Protein AF-0000000073400208 (afdb_homodimer)

Nearest PDB structures (foldseek):
  3h1n-assembly1_A  TM=9.832E-01  e=4.463E-24  Bordetella bronchiseptica RB50
  3fr9-assembly1_B  TM=8.411E-01  e=2.966E-10  Plasmodium falciparum
  2c4j-assembly2_D  TM=7.815E-01  e=9.715E-10  Homo sapiens
  1gul-assembly1_A  TM=7.379E-01  e=9.715E-10  Homo sapiens
  1m0u-assembly1_B  TM=8.219E-01  e=6.675E-08  Drosophila melanogaster

InterPro domains:
  IPR004045 Glutathione S-transferase, N-terminal [PS50404] (1-90)
  IPR004046 Glutathione S-transferase, C-terminal [PF14497] (114-223)
  IPR010987 Glutathione S-transferase, C-terminal-like [PS50405] (92-240)
  IPR036249 Thioredoxin-like superfamily [SSF52833] (1-87)
  IPR036282 Glutathione S-transferase, C-terminal domain superfamily [SSF47616] (89-239)
  IPR050213 Glutathione S-transferase superfamily [PTHR11571] (1-223)

Radius of gyration: 21.66 Å; Cα contacts (8 Å, |Δi|>4): 803; chains: 2; bounding box: 50×59×53 Å

Sequence (484 aa):
MPYELYYWPDIQGRGEFVRLALEAADAEYVDVARESSRKGMGVPAMMRLLERDAVERLPFAPPFLKAGDQIVGQTANILLFLGARHHLAPRDDAGRLWVHQLQLTVSDLVVEVHDSHHPIASGLYYEDQKAEAAMRAEDFVKHRLPKFLGYFGKVLAHNPHKSGYMAGDALTYVDLSMFQLIEGLRYAFPKAMARLEKKHAGLVELHDRIARHPPIARYLASDRRIPFNEQGIFRHYSELDRMPYELYYWPDIQGRGEFVRLALEAADAEYVDVARESSRKGMGVPAMMRLLERDAVERLPFAPPFLKAGDQIVGQTANILLFLGARHHLAPRDDAGRLWVHQLQLTVSDLVVEVHDSHHPIASGLYYEDQKAEAAMRAEDFVKHRLPKFLGYFGKVLAHNPHKSGYMAGDALTYVDLSMFQLIEGLRYAFPKAMARLEKKHAGLVELHDRIARHPPIARYLASDRRIPFNEQGIFRHYSELDR

Structure (mmCIF, N/CA/C/O backbone):
data_AF-0000000073400208-model_v1
#
loop_
_entity.id
_entity.type
_entity.pdbx_description
1 polymer 'Possible glutathione S-transferase P subunit'
#
loop_
_atom_site.group_PDB
_atom_site.id
_atom_site.type_symbol
_atom_site.label_atom_id
_atom_site.label_alt_id
_atom_site.label_comp_id
_atom_site.label_asym_id
_atom_site.label_entity_id
_atom_site.label_seq_id
_atom_site.pdbx_PDB_ins_code
_atom_site.Cartn_x
_atom_site.Cartn_y
_atom_site.Cartn_z
_atom_site.occupancy
_atom_site.B_iso_or_equiv
_atom_site.auth_seq_id
_atom_site.auth_comp_id
_atom_site.auth_asym_id
_atom_site.auth_atom_id
_atom_site.pdbx_PDB_model_num
ATOM 1 N N . MET A 1 1 ? 11.25 22.344 -15.812 1 84.44 1 MET A N 1
ATOM 2 C CA . MET A 1 1 ? 9.805 22.406 -15.977 1 84.44 1 MET A CA 1
ATOM 3 C C . MET A 1 1 ? 9.094 22.062 -14.672 1 84.44 1 MET A C 1
ATOM 5 O O . MET A 1 1 ? 9.578 21.234 -13.891 1 84.44 1 MET A O 1
ATOM 9 N N . PRO A 1 2 ? 8.039 22.719 -14.391 1 95.81 2 PRO A N 1
ATOM 10 C CA . PRO A 1 2 ? 7.328 22.438 -13.141 1 95.81 2 PRO A CA 1
ATOM 11 C C . PRO A 1 2 ? 6.68 21.062 -13.117 1 95.81 2 PRO A C 1
ATOM 13 O O . PRO A 1 2 ? 6.305 20.531 -14.164 1 95.81 2 PRO A O 1
ATOM 16 N N . TYR A 1 3 ? 6.672 20.484 -11.969 1 98.5 3 TYR A N 1
ATOM 17 C CA . TYR A 1 3 ? 5.875 19.266 -11.797 1 98.5 3 TYR A CA 1
ATOM 18 C C . TYR A 1 3 ? 4.395 19.562 -12.016 1 98.5 3 TYR A C 1
ATOM 20 O O . TYR A 1 3 ? 3.932 20.672 -11.797 1 98.5 3 TYR A O 1
ATOM 28 N N . GLU A 1 4 ? 3.682 18.562 -12.492 1 98.38 4 GLU A N 1
ATOM 29 C CA . GLU A 1 4 ? 2.223 18.609 -12.523 1 98.38 4 GLU A CA 1
ATOM 30 C C . GLU A 1 4 ? 1.618 17.531 -11.617 1 98.38 4 GLU A C 1
ATOM 32 O O . GLU A 1 4 ? 1.801 16.344 -11.852 1 98.38 4 GLU A O 1
ATOM 37 N N . LEU A 1 5 ? 0.947 18 -10.609 1 98.62 5 LEU A N 1
ATOM 38 C CA . LEU A 1 5 ? 0.253 17.078 -9.719 1 98.62 5 LEU A CA 1
ATOM 39 C C . LEU A 1 5 ? -1.213 16.938 -10.117 1 98.62 5 LEU A C 1
ATOM 41 O O . LEU A 1 5 ? -1.905 17.938 -10.312 1 98.62 5 LEU A O 1
ATOM 45 N N . TYR A 1 6 ? -1.627 15.711 -10.289 1 98.31 6 TYR A N 1
ATOM 46 C CA . TYR A 1 6 ? -3.02 15.406 -10.594 1 98.31 6 TYR A CA 1
ATOM 47 C C . TYR A 1 6 ? -3.699 14.727 -9.414 1 98.31 6 TYR A C 1
ATOM 49 O O . TYR A 1 6 ? -3.33 13.609 -9.039 1 98.31 6 TYR A O 1
ATOM 57 N N . TYR A 1 7 ? -4.676 15.391 -8.805 1 98.12 7 TYR A N 1
ATOM 58 C CA . TYR A 1 7 ? -5.461 14.875 -7.691 1 98.12 7 TYR A CA 1
ATOM 59 C C . TYR A 1 7 ? -6.777 15.633 -7.555 1 98.12 7 TYR A C 1
ATOM 61 O O . TYR A 1 7 ? -6.93 16.734 -8.102 1 98.12 7 TYR A O 1
ATOM 69 N N . TRP A 1 8 ? -7.691 15.062 -6.844 1 97 8 TRP A N 1
ATOM 70 C CA . TRP A 1 8 ? -9.008 15.672 -6.672 1 97 8 TRP A CA 1
ATOM 71 C C . TRP A 1 8 ? -8.898 17.031 -5.996 1 97 8 TRP A C 1
ATOM 73 O O . TRP A 1 8 ? -8.234 17.172 -4.965 1 97 8 TRP A O 1
ATOM 83 N N . PRO A 1 9 ? -9.547 18.016 -6.516 1 95.75 9 PRO A N 1
ATOM 84 C CA . PRO A 1 9 ? -9.266 19.391 -6.109 1 95.75 9 PRO A CA 1
ATOM 85 C C . PRO A 1 9 ? -9.953 19.781 -4.805 1 95.75 9 PRO A C 1
ATOM 87 O O . PRO A 1 9 ? -9.594 20.781 -4.184 1 95.75 9 PRO A O 1
ATOM 90 N N . ASP A 1 10 ? -10.898 19.031 -4.281 1 94.88 10 ASP A N 1
ATOM 91 C CA . ASP A 1 10 ? -11.734 19.531 -3.189 1 94.88 10 ASP A CA 1
ATOM 92 C C . ASP A 1 10 ? -11.336 18.891 -1.863 1 94.88 10 ASP A C 1
ATOM 94 O O . ASP A 1 10 ? -11.969 19.125 -0.834 1 94.88 10 ASP A O 1
ATOM 98 N N . ILE A 1 11 ? -10.312 18.094 -1.916 1 97.12 11 ILE A N 1
ATOM 99 C CA . ILE A 1 11 ? -9.922 17.406 -0.693 1 97.12 11 ILE A CA 1
ATOM 100 C C . ILE A 1 11 ? -8.398 17.391 -0.571 1 97.12 11 ILE A C 1
ATOM 102 O O . ILE A 1 11 ? -7.688 17.484 -1.575 1 97.12 11 ILE A O 1
ATOM 106 N N . GLN A 1 12 ? -7.836 17.312 0.657 1 97.88 12 GLN A N 1
ATOM 107 C CA . GLN A 1 12 ? -6.414 17.047 0.864 1 97.88 12 GLN A CA 1
ATOM 108 C C . GLN A 1 12 ? -6.039 15.656 0.357 1 97.88 12 GLN A C 1
ATOM 110 O O . GLN A 1 12 ? -5.199 15.523 -0.536 1 97.88 12 GLN A O 1
ATOM 115 N N . GLY A 1 13 ? -6.816 14.633 0.912 1 97.62 13 GLY A N 1
ATOM 116 C CA . GLY A 1 13 ? -6.699 13.258 0.442 1 97.62 13 GLY A CA 1
ATOM 117 C C . GLY A 1 13 ? -5.266 12.773 0.368 1 97.62 13 GLY A C 1
ATOM 118 O O . GLY A 1 13 ? -4.41 13.219 1.135 1 97.62 13 GLY A O 1
ATOM 119 N N . ARG A 1 14 ? -5.047 11.812 -0.498 1 98.5 14 ARG A N 1
ATOM 120 C CA . ARG A 1 14 ? -3.727 11.211 -0.672 1 98.5 14 ARG A CA 1
ATOM 121 C C . ARG A 1 14 ? -2.771 12.18 -1.36 1 98.5 14 ARG A C 1
ATOM 123 O O . ARG A 1 14 ? -1.552 12.062 -1.219 1 98.5 14 ARG A O 1
ATOM 130 N N . GLY A 1 15 ? -3.316 13.164 -2.096 1 98.56 15 GLY A N 1
ATOM 131 C CA . GLY A 1 15 ? -2.506 14.156 -2.787 1 98.56 15 GLY A CA 1
ATOM 132 C C . GLY A 1 15 ? -1.772 15.086 -1.842 1 98.56 15 GLY A C 1
ATOM 133 O O . GLY A 1 15 ? -0.719 15.625 -2.188 1 98.56 15 GLY A O 1
ATOM 134 N N . GLU A 1 16 ? -2.318 15.266 -0.651 1 98.81 16 GLU A N 1
ATOM 135 C CA . GLU A 1 16 ? -1.721 16.203 0.298 1 98.81 16 GLU A CA 1
ATOM 136 C C . GLU A 1 16 ? -0.348 15.711 0.758 1 98.81 16 GLU A C 1
ATOM 138 O O . GLU A 1 16 ? 0.546 16.531 1.014 1 98.81 16 GLU A O 1
ATOM 143 N N . PHE A 1 17 ? -0.13 14.422 0.873 1 98.94 17 PHE A N 1
ATOM 144 C CA . PHE A 1 17 ? 1.178 13.875 1.215 1 98.94 17 PHE A CA 1
ATOM 145 C C . PHE A 1 17 ? 2.221 14.273 0.178 1 98.94 17 PHE A C 1
ATOM 147 O O . PHE A 1 17 ? 3.371 14.547 0.521 1 98.94 17 PHE A O 1
ATOM 154 N N . VAL A 1 18 ? 1.803 14.328 -1.059 1 98.94 18 VAL A N 1
ATOM 155 C CA . VAL A 1 18 ? 2.686 14.711 -2.156 1 98.94 18 VAL A CA 1
ATOM 156 C C . VAL A 1 18 ? 2.916 16.219 -2.133 1 98.94 18 VAL A C 1
ATOM 158 O O . VAL A 1 18 ? 4.051 16.688 -2.279 1 98.94 18 VAL A O 1
ATOM 161 N N . ARG A 1 19 ? 1.853 17.016 -1.89 1 98.88 19 ARG A N 1
ATOM 162 C CA . ARG A 1 19 ? 1.974 18.469 -1.837 1 98.88 19 ARG A CA 1
ATOM 163 C C . ARG A 1 19 ? 2.967 18.906 -0.762 1 98.88 19 ARG A C 1
ATOM 165 O O . ARG A 1 19 ? 3.795 19.781 -0.991 1 98.88 19 ARG A O 1
ATOM 172 N N . LEU A 1 20 ? 2.877 18.266 0.349 1 98.94 20 LEU A N 1
ATOM 173 C CA . LEU A 1 20 ? 3.764 18.625 1.45 1 98.94 20 LEU A CA 1
ATOM 174 C C . LEU A 1 20 ? 5.223 18.391 1.073 1 98.94 20 LEU A C 1
ATOM 176 O O . LEU A 1 20 ? 6.098 19.188 1.433 1 98.94 20 LEU A O 1
ATOM 180 N N . ALA A 1 21 ? 5.508 17.281 0.402 1 98.94 21 ALA A N 1
ATOM 181 C CA . ALA A 1 21 ? 6.875 17.031 -0.048 1 98.94 21 ALA A CA 1
ATOM 182 C C . ALA A 1 21 ? 7.328 18.078 -1.056 1 98.94 21 ALA A C 1
ATOM 184 O O . ALA A 1 21 ? 8.461 18.562 -0.993 1 98.94 21 ALA A O 1
ATOM 185 N N . LEU A 1 22 ? 6.422 18.438 -2 1 98.94 22 LEU A N 1
ATOM 186 C CA . LEU A 1 22 ? 6.75 19.453 -2.998 1 98.94 22 LEU A CA 1
ATOM 187 C C . LEU A 1 22 ? 7.004 20.797 -2.338 1 98.94 22 LEU A C 1
ATOM 189 O O . LEU A 1 22 ? 7.941 21.516 -2.711 1 98.94 22 LEU A O 1
ATOM 193 N N . GLU A 1 23 ? 6.199 21.109 -1.341 1 98.88 23 GLU A N 1
ATOM 194 C CA . GLU A 1 23 ? 6.352 22.375 -0.615 1 98.88 23 GLU A CA 1
ATOM 195 C C . GLU A 1 23 ? 7.652 22.391 0.178 1 98.88 23 GLU A C 1
ATOM 197 O O . GLU A 1 23 ? 8.391 23.391 0.143 1 98.88 23 GLU A O 1
ATOM 202 N N . ALA A 1 24 ? 7.926 21.328 0.88 1 98.88 24 ALA A N 1
ATOM 203 C CA . ALA A 1 24 ? 9.156 21.25 1.658 1 98.88 24 ALA A CA 1
ATOM 204 C C . ALA A 1 24 ? 10.383 21.391 0.76 1 98.88 24 ALA A C 1
ATOM 206 O O . ALA A 1 24 ? 11.398 21.969 1.171 1 98.88 24 ALA A O 1
ATOM 207 N N . ALA A 1 25 ? 10.297 20.891 -0.458 1 98.44 25 ALA A N 1
ATOM 208 C CA . ALA A 1 25 ? 11.398 20.922 -1.417 1 98.44 25 ALA A CA 1
ATOM 209 C C . ALA A 1 25 ? 11.469 22.266 -2.131 1 98.44 25 ALA A C 1
ATOM 211 O O . ALA A 1 25 ? 12.383 22.516 -2.924 1 98.44 25 ALA A O 1
ATOM 212 N N . ASP A 1 26 ? 10.508 23.109 -1.872 1 97.62 26 ASP A N 1
ATOM 213 C CA . ASP A 1 26 ? 10.375 24.359 -2.617 1 97.62 26 ASP A CA 1
ATOM 214 C C . ASP A 1 26 ? 10.383 24.094 -4.121 1 97.62 26 ASP A C 1
ATOM 216 O O . ASP A 1 26 ? 11.055 24.812 -4.875 1 97.62 26 ASP A O 1
ATOM 220 N N . ALA A 1 27 ? 9.797 23.031 -4.477 1 98.19 27 ALA A N 1
ATOM 221 C CA . ALA A 1 27 ? 9.719 22.672 -5.887 1 98.19 27 ALA A CA 1
ATOM 222 C C . ALA A 1 27 ? 8.57 23.391 -6.582 1 98.19 27 ALA A C 1
ATOM 224 O O . ALA A 1 27 ? 7.5 23.578 -6.004 1 98.19 27 ALA A O 1
ATOM 225 N N . GLU A 1 28 ? 8.805 23.797 -7.812 1 97.88 28 GLU A N 1
ATOM 226 C CA . GLU A 1 28 ? 7.727 24.359 -8.609 1 97.88 28 GLU A CA 1
ATOM 227 C C . GLU A 1 28 ? 6.777 23.281 -9.117 1 97.88 28 GLU A C 1
ATOM 229 O O . GLU A 1 28 ? 7.215 22.281 -9.672 1 97.88 28 GLU A O 1
ATOM 234 N N . TYR A 1 29 ? 5.473 23.562 -8.852 1 98.38 29 TYR A N 1
ATOM 235 C CA . TYR A 1 29 ? 4.496 22.609 -9.359 1 98.38 29 TYR A CA 1
ATOM 236 C C . TYR A 1 29 ? 3.148 23.281 -9.594 1 98.38 29 TYR A C 1
ATOM 238 O O . TYR A 1 29 ? 2.879 24.344 -9.055 1 98.38 29 TYR A O 1
ATOM 246 N N . VAL A 1 30 ? 2.381 22.562 -10.43 1 97.56 30 VAL A N 1
ATOM 247 C CA . VAL A 1 30 ? 1 22.969 -10.672 1 97.56 30 VAL A CA 1
ATOM 248 C C . VAL A 1 30 ? 0.052 21.859 -10.203 1 97.56 30 VAL A C 1
ATOM 250 O O . VAL A 1 30 ? 0.23 20.688 -10.539 1 97.56 30 VAL A O 1
ATOM 253 N N . ASP A 1 31 ? -0.892 22.219 -9.375 1 97.25 31 ASP A N 1
ATOM 254 C CA . ASP A 1 31 ? -1.991 21.328 -9.016 1 97.25 31 ASP A CA 1
ATOM 255 C C . ASP A 1 31 ? -3.09 21.359 -10.078 1 97.25 31 ASP A C 1
ATOM 257 O O . ASP A 1 31 ? -4.066 22.109 -9.945 1 97.25 31 ASP A O 1
ATOM 261 N N . VAL A 1 32 ? -3.078 20.484 -10.992 1 97.5 32 VAL A N 1
ATOM 262 C CA . VAL A 1 32 ? -3.74 20.641 -12.289 1 97.5 32 VAL A CA 1
ATOM 263 C C . VAL A 1 32 ? -5.254 20.688 -12.086 1 97.5 32 VAL A C 1
ATOM 265 O O . VAL A 1 32 ? -5.941 21.516 -12.672 1 97.5 32 VAL A O 1
ATOM 268 N N . ALA A 1 33 ? -5.723 19.844 -11.234 1 96.25 33 ALA A N 1
ATOM 269 C CA . ALA A 1 33 ? -7.172 19.719 -11.078 1 96.25 33 ALA A CA 1
ATOM 270 C C . ALA A 1 33 ? -7.742 20.922 -10.336 1 96.25 33 ALA A C 1
ATOM 272 O O . ALA A 1 33 ? -8.961 21.125 -10.312 1 96.25 33 ALA A O 1
ATOM 273 N N . ARG A 1 34 ? -6.863 21.719 -9.695 1 95 34 ARG A N 1
ATOM 274 C CA . ARG A 1 34 ? -7.301 22.875 -8.945 1 95 34 ARG A CA 1
ATOM 275 C C . ARG A 1 34 ? -7.27 24.141 -9.812 1 95 34 ARG A C 1
ATOM 277 O O . ARG A 1 34 ? -7.695 25.203 -9.375 1 95 34 ARG A O 1
ATOM 284 N N . GLU A 1 35 ? -6.777 23.984 -10.984 1 93.94 35 GLU A N 1
ATOM 285 C CA . GLU A 1 35 ? -6.715 25.109 -11.922 1 93.94 35 GLU A CA 1
ATOM 286 C C . GLU A 1 35 ? -8.008 25.219 -12.727 1 93.94 35 GLU A C 1
ATOM 288 O O . GLU A 1 35 ? -8.859 24.344 -12.68 1 93.94 35 GLU A O 1
ATOM 293 N N . SER A 1 36 ? -8.086 26.281 -13.438 1 89.56 36 SER A N 1
ATOM 294 C CA . SER A 1 36 ? -9.297 26.578 -14.203 1 89.56 36 SER A CA 1
ATOM 295 C C . SER A 1 36 ? -9.414 25.656 -15.414 1 89.56 36 SER A C 1
ATOM 297 O O . SER A 1 36 ? -8.445 25.469 -16.156 1 89.56 36 SER A O 1
ATOM 299 N N . SER A 1 37 ? -10.578 25.172 -15.609 1 87.5 37 SER A N 1
ATOM 300 C CA . SER A 1 37 ? -10.844 24.359 -16.781 1 87.5 37 SER A CA 1
ATOM 301 C C . SER A 1 37 ? -10.805 25.203 -18.062 1 87.5 37 SER A C 1
ATOM 303 O O . SER A 1 37 ? -10.555 24.672 -19.141 1 87.5 37 SER A O 1
ATOM 305 N N . ARG A 1 38 ? -11 26.469 -17.906 1 87.38 38 ARG A N 1
ATOM 306 C CA . ARG A 1 38 ? -10.977 27.375 -19.047 1 87.38 38 ARG A CA 1
ATOM 307 C C . ARG A 1 38 ? -9.586 27.422 -19.672 1 87.38 38 ARG A C 1
ATOM 309 O O . ARG A 1 38 ? -9.453 27.719 -20.875 1 87.38 38 ARG A O 1
ATOM 316 N N . LYS A 1 39 ? -8.75 27.047 -18.953 1 88.31 39 LYS A N 1
ATOM 317 C CA . LYS A 1 39 ? -7.371 27.078 -19.438 1 88.31 39 LYS A CA 1
ATOM 318 C C . LYS A 1 39 ? -6.91 25.688 -19.844 1 88.31 39 LYS A C 1
ATOM 320 O O . LYS A 1 39 ? -5.707 25.406 -19.891 1 88.31 39 LYS A O 1
ATOM 325 N N . GLY A 1 40 ? -7.93 24.734 -19.969 1 88.81 40 GLY A N 1
ATOM 326 C CA . GLY A 1 40 ? -7.598 23.375 -20.359 1 88.81 40 GLY A CA 1
ATOM 327 C C . GLY A 1 40 ? -7.094 22.531 -19.203 1 88.81 40 GLY A C 1
ATOM 328 O O . GLY A 1 40 ? -6.512 21.469 -19.422 1 88.81 40 GLY A O 1
ATOM 329 N N . MET A 1 41 ? -7.262 23 -18.094 1 94.19 41 MET A N 1
ATOM 330 C CA . MET A 1 41 ? -6.852 22.266 -16.891 1 94.19 41 MET A CA 1
ATOM 331 C C . MET A 1 41 ? -8.062 21.812 -16.094 1 94.19 41 MET A C 1
ATOM 333 O O . MET A 1 41 ? -9.07 21.406 -16.672 1 94.19 41 MET A O 1
ATOM 337 N N . GLY A 1 42 ? -7.871 21.578 -14.883 1 94.69 42 GLY A N 1
ATOM 338 C CA . GLY A 1 42 ? -9 21.156 -14.07 1 94.69 42 GLY A CA 1
ATOM 339 C C . GLY A 1 42 ? -9.203 19.641 -14.086 1 94.69 42 GLY A C 1
ATOM 340 O O . GLY A 1 42 ? -8.375 18.906 -14.625 1 94.69 42 GLY A O 1
ATOM 341 N N . VAL A 1 43 ? -10.312 19.281 -13.508 1 96 43 VAL A N 1
ATOM 342 C CA . VAL A 1 43 ? -10.664 17.859 -13.375 1 96 43 VAL A CA 1
ATOM 343 C C . VAL A 1 43 ? -10.75 17.219 -14.758 1 96 43 VAL A C 1
ATOM 345 O O . VAL A 1 43 ? -10.273 16.109 -14.961 1 96 43 VAL A O 1
ATOM 348 N N . PRO A 1 44 ? -11.273 17.875 -15.82 1 95.62 44 PRO A N 1
ATOM 349 C CA . PRO A 1 44 ? -11.32 17.266 -17.141 1 95.62 44 PRO A CA 1
ATOM 350 C C . PRO A 1 44 ? -9.938 16.906 -17.688 1 95.62 44 PRO A C 1
ATOM 352 O O . PRO A 1 44 ? -9.773 15.867 -18.328 1 95.62 44 PRO A O 1
ATOM 355 N N . ALA A 1 45 ? -9 17.734 -17.438 1 95 45 ALA A N 1
ATOM 356 C CA . ALA A 1 45 ? -7.637 17.438 -17.875 1 95 45 ALA A CA 1
ATOM 357 C C . ALA A 1 45 ? -7.098 16.188 -17.203 1 95 45 ALA A C 1
ATOM 359 O O . ALA A 1 45 ? -6.41 15.375 -17.828 1 95 45 ALA A O 1
ATOM 360 N N . MET A 1 46 ? -7.359 16.047 -15.93 1 95.19 46 MET A N 1
ATOM 361 C CA . MET A 1 46 ? -6.945 14.859 -15.188 1 95.19 46 MET A CA 1
ATOM 362 C C . MET A 1 46 ? -7.598 13.609 -15.758 1 95.19 46 MET A C 1
ATOM 364 O O . MET A 1 46 ? -6.926 12.602 -15.992 1 95.19 46 MET A O 1
ATOM 368 N N . MET A 1 47 ? -8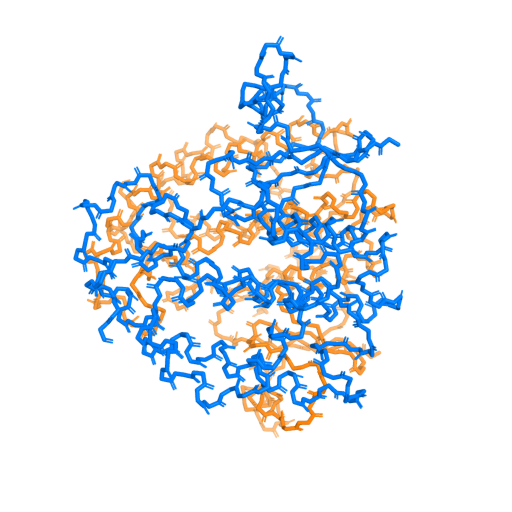.883 13.68 -16.016 1 94.62 47 MET A N 1
ATOM 369 C CA . MET A 1 47 ? -9.625 12.531 -16.531 1 94.62 47 MET A CA 1
ATOM 370 C C . MET A 1 47 ? -9.156 12.156 -17.938 1 94.62 47 MET A C 1
ATOM 372 O O . MET A 1 47 ? -9.078 10.977 -18.266 1 94.62 47 MET A O 1
ATOM 376 N N . ARG A 1 48 ? -8.844 13.094 -18.734 1 92.31 48 ARG A N 1
ATOM 377 C CA . ARG A 1 48 ? -8.336 12.844 -20.078 1 92.31 48 ARG A CA 1
ATOM 378 C C . ARG A 1 48 ? -7.027 12.062 -20.016 1 92.31 48 ARG A C 1
ATOM 380 O O . ARG A 1 48 ? -6.82 11.141 -20.812 1 92.31 48 ARG A O 1
ATOM 387 N N . LEU A 1 49 ? -6.25 12.477 -19.094 1 90.25 49 LEU A N 1
ATOM 388 C CA . LEU A 1 49 ? -4.969 11.789 -18.969 1 90.25 49 LEU A CA 1
ATOM 389 C C . LEU A 1 49 ? -5.164 10.367 -18.453 1 90.25 49 LEU A C 1
ATOM 391 O O . LEU A 1 49 ? -4.52 9.43 -18.938 1 90.25 49 LEU A O 1
ATOM 395 N N . LEU A 1 50 ? -6.027 10.141 -17.562 1 90.75 50 LEU A N 1
ATOM 396 C CA . LEU A 1 50 ? -6.281 8.844 -16.953 1 90.75 50 LEU A CA 1
ATOM 397 C C . LEU A 1 50 ? -6.926 7.891 -17.953 1 90.75 50 LEU A C 1
ATOM 399 O O . LEU A 1 50 ? -6.762 6.672 -17.844 1 90.75 50 LEU A O 1
ATOM 403 N N . GLU A 1 51 ? -7.57 8.461 -18.875 1 87.56 51 GLU A N 1
ATOM 404 C CA . GLU A 1 51 ? -8.344 7.645 -19.812 1 87.56 51 GLU A CA 1
ATOM 405 C C . GLU A 1 51 ? -7.645 7.551 -21.172 1 87.56 51 GLU A C 1
ATOM 407 O O . GLU A 1 51 ? -8.188 6.965 -22.109 1 87.56 51 GLU A O 1
ATOM 412 N N . ARG A 1 52 ? -6.555 8.234 -21.219 1 83.69 52 ARG A N 1
ATOM 413 C CA . ARG A 1 52 ? -5.84 8.242 -22.484 1 83.69 52 ARG A CA 1
ATOM 414 C C . ARG A 1 52 ? -5.445 6.832 -22.906 1 83.69 52 ARG A C 1
ATOM 416 O O . ARG A 1 52 ? -4.961 6.047 -22.094 1 83.69 52 ARG A O 1
ATOM 423 N N . ASP A 1 53 ? -5.695 6.703 -24.203 1 74.25 53 ASP A N 1
ATOM 424 C CA . ASP A 1 53 ? -5.301 5.449 -24.844 1 74.25 53 ASP A CA 1
ATOM 425 C C . ASP A 1 53 ? -3.836 5.488 -25.266 1 74.25 53 ASP A C 1
ATOM 427 O O . ASP A 1 53 ? -3.318 6.547 -25.641 1 74.25 53 ASP A O 1
ATOM 431 N N . ALA A 1 54 ? -3.1 4.629 -24.938 1 66.94 54 ALA A N 1
ATOM 432 C CA . ALA A 1 54 ? -1.768 4.473 -25.516 1 66.94 54 ALA A CA 1
ATOM 433 C C . ALA A 1 54 ? -0.699 5.074 -24.609 1 66.94 54 ALA A C 1
ATOM 435 O O . ALA A 1 54 ? 0.384 5.438 -25.062 1 66.94 54 ALA A O 1
ATOM 436 N N . VAL A 1 55 ? -1.031 5.402 -23.438 1 72.5 55 VAL A N 1
ATOM 437 C CA . VAL A 1 55 ? 0.021 5.797 -22.5 1 72.5 55 VAL A CA 1
ATOM 438 C C . VAL A 1 55 ? 0.67 4.551 -21.891 1 72.5 55 VAL A C 1
ATOM 440 O O . VAL A 1 55 ? -0.022 3.664 -21.391 1 72.5 55 VAL A O 1
ATOM 443 N N . GLU A 1 56 ? 1.896 4.504 -22.109 1 77.38 56 GLU A N 1
ATOM 444 C CA . GLU A 1 56 ? 2.67 3.326 -21.719 1 77.38 56 GLU A CA 1
ATOM 445 C C . GLU A 1 56 ? 2.594 3.088 -20.219 1 77.38 56 GLU A C 1
ATOM 447 O O . GLU A 1 56 ? 2.473 1.945 -19.766 1 77.38 56 GLU A O 1
ATOM 452 N N . ARG A 1 57 ? 2.592 4.129 -19.484 1 90.75 57 ARG A N 1
ATOM 453 C CA . ARG A 1 57 ? 2.645 4.016 -18.031 1 90.75 57 ARG A CA 1
ATOM 454 C C . ARG A 1 57 ? 1.481 4.758 -17.391 1 90.75 57 ARG A C 1
ATOM 456 O O . ARG A 1 57 ? 1.674 5.809 -16.766 1 90.75 57 ARG A O 1
ATOM 463 N N . LEU A 1 58 ? 0.335 4.086 -17.5 1 90.56 58 LEU A N 1
ATOM 464 C CA . LEU A 1 58 ? -0.918 4.688 -17.047 1 90.56 58 LEU A CA 1
ATOM 465 C C . LEU A 1 58 ? -1.132 4.457 -15.555 1 90.56 58 LEU A C 1
ATOM 467 O O . LEU A 1 58 ? -1.037 3.324 -15.078 1 90.56 58 LEU A O 1
ATOM 471 N N . PRO A 1 59 ? -1.39 5.539 -14.844 1 95.56 59 PRO A N 1
ATOM 472 C CA . PRO A 1 59 ? -1.736 5.328 -13.438 1 95.56 59 PRO A CA 1
ATOM 473 C C . PRO A 1 59 ? -3.119 4.703 -13.258 1 95.56 59 PRO A C 1
ATOM 475 O O . PRO A 1 59 ? -4.004 4.91 -14.086 1 95.56 59 PRO A O 1
ATOM 478 N N . PHE A 1 60 ? -3.289 3.961 -12.211 1 96.88 60 PHE A N 1
ATOM 479 C CA . PHE A 1 60 ? -4.566 3.338 -11.883 1 96.88 60 PHE A CA 1
ATOM 480 C C . PHE A 1 60 ? -5.582 4.383 -11.438 1 96.88 60 PHE A C 1
ATOM 482 O O . PHE A 1 60 ? -6.766 4.285 -11.766 1 96.88 60 PHE A O 1
ATOM 489 N N . ALA A 1 61 ? -5.156 5.379 -10.664 1 97.25 61 ALA A N 1
ATOM 490 C CA . ALA A 1 61 ? -5.957 6.434 -10.047 1 97.25 61 ALA A CA 1
ATOM 491 C C . ALA A 1 61 ? -5.074 7.578 -9.562 1 97.25 61 ALA A C 1
ATOM 493 O O . ALA A 1 61 ? -3.852 7.438 -9.484 1 97.25 61 ALA A O 1
ATOM 494 N N . PRO A 1 62 ? -5.648 8.742 -9.344 1 97.81 62 PRO A N 1
ATOM 495 C CA . PRO A 1 62 ? -4.867 9.789 -8.68 1 97.81 62 PRO A CA 1
ATOM 496 C C . PRO A 1 62 ? -4.547 9.453 -7.227 1 97.81 62 PRO A C 1
ATOM 498 O O . PRO A 1 62 ? -5.273 8.68 -6.594 1 97.81 62 PRO A O 1
ATOM 501 N N . PRO A 1 63 ? -3.516 10.023 -6.738 1 98.44 63 PRO A N 1
ATOM 502 C CA . PRO A 1 63 ? -2.639 11.047 -7.316 1 98.44 63 PRO A CA 1
ATOM 503 C C . PRO A 1 63 ? -1.604 10.453 -8.273 1 98.44 63 PRO A C 1
ATOM 505 O O . PRO A 1 63 ? -1.169 9.312 -8.094 1 98.44 63 PRO A O 1
ATOM 508 N N . PHE A 1 64 ? -1.261 11.141 -9.266 1 98.31 64 PHE A N 1
ATOM 509 C CA . PHE A 1 64 ? -0.062 10.898 -10.055 1 98.31 64 PHE A CA 1
ATOM 510 C C . PHE A 1 64 ? 0.641 12.203 -10.391 1 98.31 64 PHE A C 1
ATOM 512 O O . PHE A 1 64 ? 0.022 13.273 -10.375 1 98.31 64 PHE A O 1
ATOM 519 N N . LEU A 1 65 ? 1.912 12.125 -10.555 1 98.56 65 LEU A N 1
ATOM 520 C CA . LEU A 1 65 ? 2.801 13.258 -10.789 1 98.56 65 LEU A CA 1
ATOM 521 C C . LEU A 1 65 ? 3.461 13.156 -12.156 1 98.56 65 LEU A C 1
ATOM 523 O O . LEU A 1 65 ? 4.027 12.117 -12.5 1 98.56 65 LEU A O 1
ATOM 527 N N . LYS A 1 66 ? 3.301 14.148 -12.93 1 97.06 66 LYS A N 1
ATOM 528 C CA . LYS A 1 66 ? 4.027 14.242 -14.195 1 97.06 66 LYS A CA 1
ATOM 529 C C . LYS A 1 66 ? 5.285 15.094 -14.039 1 97.06 66 LYS A C 1
ATOM 531 O O . LYS A 1 66 ? 5.211 16.266 -13.648 1 97.06 66 LYS A O 1
ATOM 536 N N . ALA A 1 67 ? 6.434 14.578 -14.227 1 97.44 67 ALA A N 1
ATOM 537 C CA . ALA A 1 67 ? 7.746 15.219 -14.25 1 97.44 67 ALA A CA 1
ATOM 538 C C . ALA A 1 67 ? 8.375 15.133 -15.641 1 97.44 67 ALA A C 1
ATOM 540 O O . ALA A 1 67 ? 9.047 14.148 -15.961 1 97.44 67 ALA A O 1
ATOM 541 N N . GLY A 1 68 ? 8.305 16.172 -16.375 1 94.81 68 GLY A N 1
ATOM 542 C CA . GLY A 1 68 ? 8.625 16.031 -17.797 1 94.81 68 GLY A CA 1
ATOM 543 C C . GLY A 1 68 ? 7.738 15.039 -18.516 1 94.81 68 GLY A C 1
ATOM 544 O O . GLY A 1 68 ? 6.512 15.148 -18.469 1 94.81 68 GLY A O 1
ATOM 545 N N . ASP A 1 69 ? 8.312 14.062 -19.031 1 92.62 69 ASP A N 1
ATOM 546 C CA . ASP A 1 69 ? 7.543 13.07 -19.766 1 92.62 69 ASP A CA 1
ATOM 547 C C . ASP A 1 69 ? 7.188 11.875 -18.891 1 92.62 69 ASP A C 1
ATOM 549 O O . ASP A 1 69 ? 6.379 11.023 -19.266 1 92.62 69 ASP A O 1
ATOM 553 N N . GLN A 1 70 ? 7.699 11.875 -17.781 1 95.06 70 GLN A N 1
ATOM 554 C CA . GLN A 1 70 ? 7.488 10.734 -16.891 1 95.06 70 GLN A CA 1
ATOM 555 C C . GLN A 1 70 ? 6.266 10.938 -16 1 95.06 70 GLN A C 1
ATOM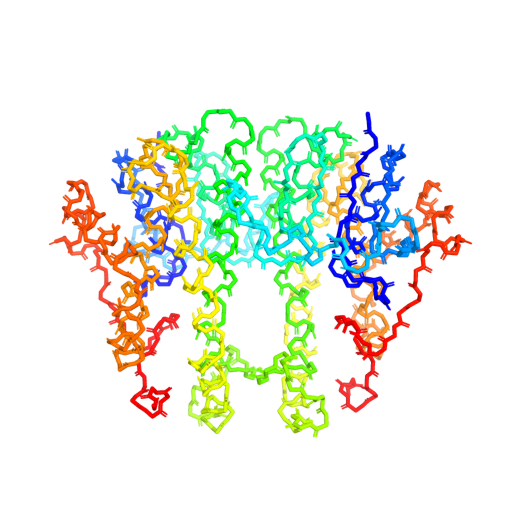 557 O O . GLN A 1 70 ? 6.078 12.023 -15.438 1 95.06 70 GLN A O 1
ATOM 562 N N . ILE A 1 71 ? 5.398 9.914 -15.961 1 96.38 71 ILE A N 1
ATOM 563 C CA . ILE A 1 71 ? 4.254 9.906 -15.055 1 96.38 71 ILE A CA 1
ATOM 564 C C . ILE A 1 71 ? 4.484 8.883 -13.938 1 96.38 71 ILE A C 1
ATOM 566 O O . ILE A 1 71 ? 4.824 7.73 -14.211 1 96.38 71 ILE A O 1
ATOM 570 N N . VAL A 1 72 ? 4.375 9.32 -12.695 1 98.06 72 VAL A N 1
ATOM 571 C CA . VAL A 1 72 ? 4.555 8.469 -11.523 1 98.06 72 VAL A CA 1
ATOM 572 C C . VAL A 1 72 ? 3.271 8.445 -10.695 1 98.06 72 VAL A C 1
ATOM 574 O O . VAL A 1 72 ? 2.811 9.492 -10.234 1 98.06 72 VAL A O 1
ATOM 577 N N . GLY A 1 73 ? 2.727 7.281 -10.523 1 98.38 73 GLY A N 1
ATOM 578 C CA . GLY A 1 73 ? 1.523 7.133 -9.719 1 98.38 73 GLY A CA 1
ATOM 579 C C . GLY A 1 73 ? 1.791 6.527 -8.359 1 98.38 73 GLY A C 1
ATOM 580 O O . GLY A 1 73 ? 2.928 6.168 -8.047 1 98.38 73 GLY A O 1
ATOM 581 N N . GLN A 1 74 ? 0.728 6.406 -7.57 1 98.75 74 GLN A N 1
ATOM 582 C CA . GLN A 1 74 ? 0.799 5.906 -6.199 1 98.75 74 GLN A CA 1
ATOM 583 C C . GLN A 1 74 ? 1.544 6.887 -5.297 1 98.75 74 GLN A C 1
ATOM 585 O O . GLN A 1 74 ? 2.711 7.199 -5.543 1 98.75 74 GLN A O 1
ATOM 590 N N . THR A 1 75 ? 0.961 7.285 -4.199 1 98.94 75 THR A N 1
ATOM 591 C CA . THR A 1 75 ? 1.498 8.305 -3.307 1 98.94 75 THR A CA 1
ATOM 592 C C . THR A 1 75 ? 2.895 7.922 -2.822 1 98.94 75 THR A C 1
ATOM 594 O O . THR A 1 75 ? 3.84 8.703 -2.961 1 98.94 75 THR A O 1
ATOM 597 N N . ALA A 1 76 ? 3.047 6.691 -2.334 1 98.94 76 ALA A N 1
ATOM 598 C CA . ALA A 1 76 ? 4.336 6.273 -1.787 1 98.94 76 ALA A CA 1
ATOM 599 C C . ALA A 1 76 ? 5.41 6.25 -2.871 1 98.94 76 ALA A C 1
ATOM 601 O O . ALA A 1 76 ? 6.574 6.543 -2.602 1 98.94 76 ALA A O 1
ATOM 602 N N . ASN A 1 77 ? 5.016 5.871 -4.074 1 98.88 77 ASN A N 1
ATOM 603 C CA . ASN A 1 77 ? 5.941 5.832 -5.203 1 98.88 77 ASN A CA 1
ATOM 604 C C . ASN A 1 77 ? 6.344 7.234 -5.645 1 98.88 77 ASN A C 1
ATOM 606 O O . ASN A 1 77 ? 7.504 7.469 -5.996 1 98.88 77 ASN A O 1
ATOM 610 N N . ILE A 1 78 ? 5.398 8.18 -5.633 1 98.94 78 ILE A N 1
ATOM 611 C CA . ILE A 1 78 ? 5.688 9.578 -5.941 1 98.94 78 ILE A CA 1
ATOM 612 C C . ILE A 1 78 ? 6.672 10.141 -4.922 1 98.94 78 ILE A C 1
ATOM 614 O O . ILE A 1 78 ? 7.633 10.82 -5.285 1 98.94 78 ILE A O 1
ATOM 618 N N . LEU A 1 79 ? 6.465 9.797 -3.695 1 98.94 79 LEU A N 1
ATOM 619 C CA . LEU A 1 79 ? 7.332 10.305 -2.637 1 98.94 79 LEU A CA 1
ATOM 620 C C . LEU A 1 79 ? 8.719 9.672 -2.719 1 98.94 79 LEU A C 1
ATOM 622 O O . LEU A 1 79 ? 9.719 10.32 -2.418 1 98.94 79 LEU A O 1
ATOM 626 N N . LEU A 1 80 ? 8.773 8.398 -3.104 1 98.88 80 LEU A N 1
ATOM 627 C CA . LEU A 1 80 ? 10.055 7.75 -3.379 1 98.88 80 LEU A CA 1
ATOM 628 C C . LEU A 1 80 ? 10.82 8.5 -4.461 1 98.88 80 LEU A C 1
ATOM 630 O O . LEU A 1 80 ? 12.016 8.758 -4.316 1 98.88 80 LEU A O 1
ATOM 634 N N . PHE A 1 81 ? 10.156 8.898 -5.508 1 98.81 81 PHE A N 1
ATOM 635 C CA . PHE A 1 81 ? 10.719 9.648 -6.625 1 98.81 81 PHE A CA 1
ATOM 636 C C . PHE A 1 81 ? 11.18 11.031 -6.172 1 98.81 81 PHE A C 1
ATOM 638 O O . PHE A 1 81 ? 12.336 11.406 -6.398 1 98.81 81 PHE A O 1
ATOM 645 N N . LEU A 1 82 ? 10.336 11.766 -5.445 1 98.88 82 LEU A N 1
ATOM 646 C CA . LEU A 1 82 ? 10.641 13.125 -5.016 1 98.88 82 LEU A CA 1
ATOM 647 C C . LEU A 1 82 ? 11.742 13.133 -3.961 1 98.88 82 LEU A C 1
ATOM 649 O O . LEU A 1 82 ? 12.594 14.016 -3.951 1 98.88 82 LEU A O 1
ATOM 653 N N . GLY A 1 83 ? 11.625 12.133 -3.072 1 98.62 83 GLY A N 1
ATOM 654 C CA . GLY A 1 83 ? 12.625 12.07 -2.018 1 98.62 83 GLY A CA 1
ATOM 655 C C . GLY A 1 83 ? 14.047 11.977 -2.545 1 98.62 83 GLY A C 1
ATOM 656 O O . GLY A 1 83 ? 14.945 12.656 -2.041 1 98.62 83 GLY A O 1
ATOM 657 N N . ALA A 1 84 ? 14.242 11.133 -3.541 1 97.19 84 ALA A N 1
ATOM 658 C CA . ALA A 1 84 ? 15.562 10.945 -4.137 1 97.19 84 ALA A CA 1
ATOM 659 C C . ALA A 1 84 ? 16.016 12.203 -4.871 1 97.19 84 ALA A C 1
ATOM 661 O O . ALA A 1 84 ? 17.203 12.531 -4.875 1 97.19 84 ALA A O 1
ATOM 662 N N . ARG A 1 85 ? 15.133 12.961 -5.379 1 97.44 85 ARG A N 1
ATOM 663 C CA . ARG A 1 85 ? 15.453 14.078 -6.262 1 97.44 85 ARG A CA 1
ATOM 664 C C . ARG A 1 85 ? 15.617 15.375 -5.473 1 97.44 85 ARG A C 1
ATOM 666 O O . ARG A 1 85 ? 16.375 16.266 -5.875 1 97.44 85 ARG A O 1
ATOM 673 N N . HIS A 1 86 ? 14.977 15.492 -4.383 1 98.25 86 HIS A N 1
ATOM 674 C CA . HIS A 1 86 ? 14.93 16.766 -3.674 1 98.25 86 HIS A CA 1
ATOM 675 C C . HIS A 1 86 ? 15.516 16.641 -2.273 1 98.25 86 HIS A C 1
ATOM 677 O O . HIS A 1 86 ? 15.172 17.406 -1.377 1 98.25 86 HIS A O 1
ATOM 683 N N . HIS A 1 87 ? 16.25 15.578 -2.039 1 97.25 87 HIS A N 1
ATOM 684 C CA . HIS A 1 87 ? 17 15.383 -0.798 1 97.25 87 HIS A CA 1
ATOM 685 C C . HIS A 1 87 ? 16.062 15.305 0.401 1 97.25 87 HIS A C 1
ATOM 687 O O . HIS A 1 87 ? 16.297 15.938 1.43 1 97.25 87 HIS A O 1
ATOM 693 N N . LEU A 1 88 ? 14.977 14.641 0.218 1 98.75 88 LEU A N 1
ATOM 694 C CA . LEU A 1 88 ? 14.031 14.352 1.29 1 98.75 88 LEU A CA 1
ATOM 695 C C . LEU A 1 88 ? 14.094 12.883 1.687 1 98.75 88 LEU A C 1
ATOM 697 O O . LEU A 1 88 ? 13.094 12.312 2.135 1 98.75 88 LEU A O 1
ATOM 701 N N . ALA A 1 89 ? 15.164 12.219 1.391 1 98.31 89 ALA A N 1
ATOM 702 C CA . ALA A 1 89 ? 15.5 10.852 1.782 1 98.31 89 ALA A CA 1
ATOM 703 C C . ALA A 1 89 ? 17.016 10.656 1.866 1 98.31 89 ALA A C 1
ATOM 705 O O . ALA A 1 89 ? 17.781 11.43 1.278 1 98.31 89 ALA A O 1
ATOM 706 N N . PRO A 1 90 ? 17.406 9.648 2.602 1 96.69 90 PRO A N 1
ATOM 707 C CA . PRO A 1 90 ? 18.844 9.367 2.615 1 96.69 90 PRO A CA 1
ATOM 708 C C . PRO A 1 90 ? 19.406 9.078 1.223 1 96.69 90 PRO A C 1
ATOM 710 O O . PRO A 1 90 ? 18.656 8.688 0.323 1 96.69 90 PRO A O 1
ATOM 713 N N . ARG A 1 91 ? 20.734 9.195 1.106 1 94.88 91 ARG A N 1
ATOM 714 C CA . ARG A 1 91 ? 21.359 9.039 -0.203 1 94.88 91 ARG A CA 1
ATOM 715 C C . ARG A 1 91 ? 21.672 7.57 -0.488 1 94.88 91 ARG A C 1
ATOM 717 O O . ARG A 1 91 ? 21.672 7.145 -1.645 1 94.88 91 ARG A O 1
ATOM 724 N N . ASP A 1 92 ? 21.938 6.898 0.587 1 95.19 92 ASP A N 1
ATOM 725 C CA . ASP A 1 92 ? 22.312 5.504 0.375 1 95.19 92 ASP A CA 1
ATOM 726 C C . ASP A 1 92 ? 21.078 4.629 0.17 1 95.19 92 ASP A C 1
ATOM 728 O O . ASP A 1 92 ? 20 4.953 0.656 1 95.19 92 ASP A O 1
ATOM 732 N N . ASP A 1 93 ? 21.219 3.467 -0.429 1 94.81 93 ASP A N 1
ATOM 733 C CA . ASP A 1 93 ? 20.125 2.586 -0.816 1 94.81 93 ASP A CA 1
ATOM 734 C C . ASP A 1 93 ? 19.391 2.043 0.412 1 94.81 93 ASP A C 1
ATOM 736 O O . ASP A 1 93 ? 18.156 1.985 0.435 1 94.81 93 ASP A O 1
ATOM 740 N N . ALA A 1 94 ? 20.125 1.639 1.405 1 96.12 94 ALA A N 1
ATOM 741 C CA . ALA A 1 94 ? 19.516 1.062 2.604 1 96.12 94 ALA A CA 1
ATOM 742 C C . ALA A 1 94 ? 18.625 2.078 3.309 1 96.12 94 ALA A C 1
ATOM 744 O O . ALA A 1 94 ? 17.531 1.738 3.773 1 96.12 94 ALA A O 1
ATOM 745 N N . GLY A 1 95 ? 19.141 3.312 3.383 1 96.75 95 GLY A N 1
ATOM 746 C CA . GLY A 1 95 ? 18.359 4.375 3.984 1 96.75 95 GLY A CA 1
ATOM 747 C C . GLY A 1 95 ? 17.109 4.715 3.193 1 96.75 95 GLY A C 1
ATOM 748 O O . GLY A 1 95 ? 16.047 4.969 3.771 1 96.75 95 GLY A O 1
ATOM 749 N N . ARG A 1 96 ? 17.188 4.699 1.887 1 97.88 96 ARG A N 1
ATOM 750 C CA . ARG A 1 96 ? 16.031 4.984 1.04 1 97.88 96 ARG A CA 1
ATOM 751 C C . ARG A 1 96 ? 14.969 3.908 1.188 1 97.88 96 ARG A C 1
ATOM 753 O O . ARG A 1 96 ? 13.781 4.215 1.255 1 97.88 96 ARG A O 1
ATOM 760 N N . LEU A 1 97 ? 15.406 2.66 1.283 1 98.19 97 LEU A N 1
ATOM 761 C CA . LEU A 1 97 ? 14.469 1.561 1.473 1 98.19 97 LEU A CA 1
ATOM 762 C C . LEU A 1 97 ? 13.789 1.652 2.838 1 98.19 97 LEU A C 1
ATOM 764 O O . LEU A 1 97 ? 12.602 1.358 2.967 1 98.19 97 LEU A O 1
ATOM 768 N N . TRP A 1 98 ? 14.531 2.107 3.807 1 98 98 TRP A N 1
ATOM 769 C CA . TRP A 1 98 ? 14 2.244 5.16 1 98 98 TRP A CA 1
ATOM 770 C C . TRP A 1 98 ? 12.914 3.312 5.211 1 98 98 TRP A C 1
ATOM 772 O O . TRP A 1 98 ? 11.805 3.059 5.699 1 98 98 TRP A O 1
ATOM 782 N N . VAL A 1 99 ? 13.211 4.445 4.652 1 98.62 99 VAL A N 1
ATOM 783 C CA . VAL A 1 99 ? 12.25 5.543 4.609 1 98.62 99 VAL A CA 1
ATOM 784 C C . VAL A 1 99 ? 11.016 5.121 3.814 1 98.62 99 VAL A C 1
ATOM 786 O O . VAL A 1 99 ? 9.883 5.426 4.203 1 98.62 99 VAL A O 1
ATOM 789 N N . HIS A 1 100 ? 11.258 4.402 2.783 1 98.88 100 HIS A N 1
ATOM 790 C CA . HIS A 1 100 ? 10.141 3.941 1.957 1 98.88 100 HIS A CA 1
ATOM 791 C C . HIS A 1 100 ? 9.297 2.914 2.699 1 98.88 100 HIS A C 1
ATOM 793 O O . HIS A 1 100 ? 8.07 2.91 2.576 1 98.88 100 HIS A O 1
ATOM 799 N N . GLN A 1 101 ? 9.906 2.057 3.459 1 98.81 101 GLN A N 1
ATOM 800 C CA . GLN A 1 101 ? 9.18 1.106 4.297 1 98.81 101 GLN A CA 1
ATOM 801 C C . GLN A 1 101 ? 8.25 1.827 5.266 1 98.81 101 GLN A C 1
ATOM 803 O O . GLN A 1 101 ? 7.094 1.438 5.43 1 98.81 101 GLN A O 1
ATOM 808 N N . LEU A 1 102 ? 8.758 2.836 5.875 1 98.81 102 LEU A N 1
ATOM 809 C CA . LEU A 1 102 ? 7.957 3.623 6.805 1 98.81 102 LEU A CA 1
ATOM 810 C C . LEU A 1 102 ? 6.789 4.293 6.082 1 98.81 102 LEU A C 1
ATOM 812 O O . LEU A 1 102 ? 5.668 4.312 6.598 1 98.81 102 LEU A O 1
ATOM 816 N N . GLN A 1 103 ? 7.078 4.781 4.895 1 98.94 103 GLN A N 1
ATOM 817 C CA . GLN A 1 103 ? 6.027 5.438 4.121 1 98.94 103 GLN A CA 1
ATOM 818 C C . GLN A 1 103 ? 4.93 4.453 3.738 1 98.94 103 GLN A C 1
ATOM 820 O O . GLN A 1 103 ? 3.744 4.801 3.752 1 98.94 103 GLN A O 1
ATOM 825 N N . LEU A 1 104 ? 5.316 3.277 3.35 1 98.94 104 LEU A N 1
ATOM 826 C CA . LEU A 1 104 ? 4.328 2.25 3.033 1 98.94 104 LEU A CA 1
ATOM 827 C C . LEU A 1 104 ? 3.488 1.908 4.258 1 98.94 104 LEU A C 1
ATOM 829 O O . LEU A 1 104 ? 2.291 1.633 4.141 1 98.94 104 LEU A O 1
ATOM 833 N N . THR A 1 105 ? 4.074 1.922 5.406 1 98.88 105 THR A N 1
ATOM 834 C CA . THR A 1 105 ? 3.342 1.676 6.645 1 98.88 105 THR A CA 1
ATOM 835 C C . THR A 1 105 ? 2.373 2.818 6.934 1 98.88 105 THR A C 1
ATOM 837 O O . THR A 1 105 ? 1.249 2.586 7.387 1 98.88 105 THR A O 1
ATOM 840 N N . VAL A 1 106 ? 2.795 4.051 6.652 1 98.88 106 VAL A N 1
ATOM 841 C CA . VAL A 1 106 ? 1.881 5.188 6.723 1 98.88 106 VAL A CA 1
ATOM 842 C C . VAL A 1 106 ? 0.694 4.953 5.793 1 98.88 106 VAL A C 1
ATOM 844 O O . VAL A 1 106 ? -0.458 5.168 6.176 1 98.88 106 VAL A O 1
ATOM 847 N N . SER A 1 107 ? 0.962 4.5 4.578 1 98.81 107 SER A N 1
ATOM 848 C CA . SER A 1 107 ? -0.085 4.238 3.594 1 98.81 107 SER A CA 1
ATOM 849 C C . SER A 1 107 ? -1.072 3.195 4.102 1 98.81 107 SER A C 1
ATOM 851 O O . SER A 1 107 ? -2.277 3.303 3.861 1 98.81 107 SER A O 1
ATOM 853 N N . ASP A 1 108 ? -0.534 2.162 4.801 1 98.62 108 ASP A N 1
ATOM 854 C CA . ASP A 1 108 ? -1.406 1.152 5.395 1 98.62 108 ASP A CA 1
ATOM 855 C C . ASP A 1 108 ? -2.381 1.782 6.387 1 98.62 108 ASP A C 1
ATOM 857 O O . ASP A 1 108 ? -3.572 1.468 6.379 1 98.62 108 ASP A O 1
ATOM 861 N N . LEU A 1 109 ? -1.882 2.635 7.227 1 98.81 109 LEU A N 1
ATOM 862 C CA . LEU A 1 109 ? -2.719 3.277 8.234 1 98.81 109 LEU A CA 1
ATOM 863 C C . LEU A 1 109 ? -3.758 4.184 7.578 1 98.81 109 LEU A C 1
ATOM 865 O O . LEU A 1 109 ? -4.906 4.242 8.023 1 98.81 109 LEU A O 1
ATOM 869 N N . VAL A 1 110 ? -3.379 4.875 6.535 1 98.75 110 VAL A N 1
ATOM 870 C CA . VAL A 1 110 ? -4.281 5.773 5.824 1 98.75 110 VAL A CA 1
ATOM 871 C C . VAL A 1 110 ? -5.469 4.984 5.273 1 98.75 110 VAL A C 1
ATOM 873 O O . VAL A 1 110 ? -6.609 5.449 5.336 1 98.75 110 VAL A O 1
ATOM 876 N N . VAL A 1 111 ? -5.203 3.814 4.766 1 98.38 111 VAL A N 1
ATOM 877 C CA . VAL A 1 111 ? -6.27 2.959 4.258 1 98.38 111 VAL A CA 1
ATOM 878 C C . VAL A 1 111 ? -7.203 2.562 5.398 1 98.38 111 VAL A C 1
ATOM 880 O O . VAL A 1 111 ? -8.43 2.572 5.242 1 98.38 111 VAL A O 1
ATOM 883 N N . GLU A 1 112 ? -6.609 2.215 6.559 1 98.31 112 GLU A N 1
ATOM 884 C CA . GLU A 1 112 ? -7.438 1.809 7.691 1 98.31 112 GLU A CA 1
ATOM 885 C C . GLU A 1 112 ? -8.297 2.965 8.188 1 98.31 112 GLU A C 1
ATOM 887 O O . GLU A 1 112 ? -9.438 2.76 8.617 1 98.31 112 GLU A O 1
ATOM 892 N N . VAL A 1 113 ? -7.781 4.18 8.133 1 98.56 113 VAL A N 1
ATOM 893 C CA . VAL A 1 113 ? -8.562 5.355 8.5 1 98.56 113 VAL A CA 1
ATOM 894 C C . VAL A 1 113 ? -9.742 5.504 7.547 1 98.56 113 VAL A C 1
ATOM 896 O O . VAL A 1 113 ? -10.883 5.711 7.988 1 98.56 113 VAL A O 1
ATOM 899 N N . HIS A 1 114 ? -9.484 5.426 6.242 1 98.06 114 HIS A N 1
ATOM 900 C CA . HIS A 1 114 ? -10.555 5.523 5.25 1 98.06 114 HIS A CA 1
ATOM 901 C C . HIS A 1 114 ? -11.633 4.473 5.5 1 98.06 114 HIS A C 1
ATOM 903 O O . HIS A 1 114 ? -12.828 4.785 5.465 1 98.06 114 HIS A O 1
ATOM 909 N N . ASP A 1 115 ? -11.234 3.244 5.848 1 97.62 115 ASP A N 1
ATOM 910 C CA . ASP A 1 115 ? -12.156 2.125 5.992 1 97.62 115 ASP A CA 1
ATOM 911 C C . ASP A 1 115 ? -12.992 2.264 7.266 1 97.62 115 ASP A C 1
ATOM 913 O O . ASP A 1 115 ? -14 1.576 7.43 1 97.62 115 ASP A O 1
ATOM 917 N N . SER A 1 116 ? -12.586 3.143 8.188 1 97.94 116 SER A N 1
ATOM 918 C CA . SER A 1 116 ? -13.359 3.363 9.398 1 97.94 116 SER A CA 1
ATOM 919 C C . SER A 1 116 ? -14.727 3.971 9.078 1 97.94 116 SER A C 1
ATOM 921 O O . SER A 1 116 ? -15.68 3.801 9.836 1 97.94 116 SER A O 1
ATOM 923 N N . HIS A 1 117 ? -14.758 4.73 7.906 1 97.88 117 HIS A N 1
ATOM 924 C CA . HIS A 1 117 ? -16.047 5.332 7.586 1 97.88 117 HIS A CA 1
ATOM 925 C C . HIS A 1 117 ? -16.625 4.75 6.301 1 97.88 117 HIS A C 1
ATOM 927 O O . HIS A 1 117 ? -17.797 4.969 5.984 1 97.88 117 HIS A O 1
ATOM 933 N N . HIS A 1 118 ? -15.797 3.914 5.547 1 97.19 118 HIS A N 1
ATOM 934 C CA . HIS A 1 118 ? -16.266 3.207 4.355 1 97.19 118 HIS A CA 1
ATOM 935 C C . HIS A 1 118 ? -15.758 1.767 4.344 1 97.19 118 HIS A C 1
ATOM 937 O O . HIS A 1 118 ? -15.008 1.376 3.447 1 97.19 118 HIS A O 1
ATOM 943 N N . PRO A 1 119 ? -16.266 0.942 5.25 1 97.75 119 PRO A N 1
ATOM 944 C CA . PRO A 1 119 ? -15.734 -0.418 5.363 1 97.75 119 PRO A CA 1
ATOM 945 C C . PRO A 1 119 ? -16.281 -1.355 4.289 1 97.75 119 PRO A C 1
ATOM 947 O O . PRO A 1 119 ? -15.641 -2.359 3.957 1 97.75 119 PRO A O 1
ATOM 950 N N . ILE A 1 120 ? -17.438 -1.065 3.723 1 97.5 120 ILE A N 1
ATOM 951 C CA . ILE A 1 120 ? -18.094 -1.987 2.801 1 97.5 120 ILE A CA 1
ATOM 952 C C . ILE A 1 120 ? -17.703 -1.643 1.364 1 97.5 120 ILE A C 1
ATOM 954 O O . ILE A 1 120 ? -17.312 -2.521 0.593 1 97.5 120 ILE A O 1
ATOM 958 N N . ALA A 1 121 ? -17.875 -0.367 1.031 1 96.38 121 ALA A N 1
ATOM 959 C CA . ALA A 1 121 ? -17.531 0.069 -0.322 1 96.38 121 ALA A CA 1
ATOM 960 C C . ALA A 1 121 ? -17.188 1.556 -0.351 1 96.38 121 ALA A C 1
ATOM 962 O O . ALA A 1 121 ? -17.875 2.367 0.282 1 96.38 121 ALA A O 1
ATOM 963 N N . SER A 1 122 ? -16.156 1.89 -1.09 1 91 122 SER A N 1
ATOM 964 C CA . SER A 1 122 ? -15.805 3.293 -1.262 1 91 122 SER A CA 1
ATOM 965 C C . SER A 1 122 ? -16.859 4.031 -2.09 1 91 122 SER A C 1
ATOM 967 O O . SER A 1 122 ? -17.016 5.246 -1.954 1 91 122 SER A O 1
ATOM 969 N N . GLY A 1 123 ? -17.594 3.303 -2.871 1 91.75 123 GLY A N 1
ATOM 970 C CA . GLY A 1 123 ? -18.594 3.908 -3.754 1 91.75 123 GLY A CA 1
ATOM 971 C C . GLY A 1 123 ? -19.938 4.109 -3.092 1 91.75 123 GLY A C 1
ATOM 972 O O . GLY A 1 123 ? -20.828 4.758 -3.658 1 91.75 123 GLY A O 1
ATOM 973 N N . LEU A 1 124 ? -20.062 3.59 -1.9 1 93.5 124 LEU A N 1
ATOM 974 C CA . LEU A 1 124 ? -21.297 3.77 -1.148 1 93.5 124 LEU A CA 1
ATOM 975 C C . LEU A 1 124 ? -21.234 5.027 -0.29 1 93.5 124 LEU A C 1
ATOM 977 O O . LEU A 1 124 ? -20.172 5.391 0.211 1 93.5 124 LEU A O 1
ATOM 981 N N . TYR A 1 125 ? -22.406 5.605 -0.102 1 93.69 125 TYR A N 1
ATOM 982 C CA . TYR A 1 125 ? -22.484 6.715 0.837 1 93.69 125 TYR A CA 1
ATOM 983 C C . TYR A 1 125 ? -22.297 6.234 2.271 1 93.69 125 TYR A C 1
ATOM 985 O O . TYR A 1 125 ? -22.656 5.109 2.611 1 93.69 125 TYR A O 1
ATOM 993 N N . TYR A 1 126 ? -21.719 7.148 3.041 1 95.31 126 TYR A N 1
ATOM 994 C CA . TYR A 1 126 ? -21.547 6.844 4.457 1 95.31 126 TYR A CA 1
ATOM 995 C C . TYR A 1 126 ? -22.859 6.418 5.09 1 95.31 126 TYR A C 1
ATOM 997 O O . TYR A 1 126 ? -22.906 5.457 5.859 1 95.31 126 TYR A O 1
ATOM 1005 N N . GLU A 1 127 ? -23.938 7.035 4.727 1 96 127 GLU A N 1
ATOM 1006 C CA . GLU A 1 127 ? -25.266 6.789 5.301 1 96 127 GLU A CA 1
ATOM 1007 C C . GLU A 1 127 ? -25.734 5.367 5.012 1 96 127 GLU A C 1
ATOM 1009 O O . GLU A 1 127 ? -26.547 4.812 5.754 1 96 127 GLU A O 1
ATOM 1014 N N . ASP A 1 128 ? -25.172 4.73 4.012 1 96.62 128 ASP A N 1
ATOM 1015 C CA . ASP A 1 128 ? -25.609 3.402 3.59 1 96.62 128 ASP A CA 1
ATOM 1016 C C . ASP A 1 128 ? -24.75 2.316 4.242 1 96.62 128 ASP A C 1
ATOM 1018 O O . ASP A 1 128 ? -24.969 1.126 4.004 1 96.62 128 ASP A O 1
ATOM 1022 N N . GLN A 1 129 ? -23.844 2.676 5.125 1 97.62 129 GLN A N 1
ATOM 1023 C CA . GLN A 1 129 ? -22.984 1.716 5.797 1 97.62 129 GLN A CA 1
ATOM 1024 C C . GLN A 1 129 ? -22.594 2.205 7.188 1 97.62 129 GLN A C 1
ATOM 1026 O O . GLN A 1 129 ? -21.453 1.997 7.633 1 97.62 129 GLN A O 1
ATOM 1031 N N . LYS A 1 130 ? -23.453 2.889 7.855 1 97.25 130 LYS A N 1
ATOM 1032 C CA . LYS A 1 130 ? -23.203 3.51 9.156 1 97.25 130 LYS A CA 1
ATOM 1033 C C . LYS A 1 130 ? -22.953 2.457 10.227 1 97.25 130 LYS A C 1
ATOM 1035 O O . LYS A 1 130 ? -22.078 2.635 11.078 1 97.25 130 LYS A O 1
ATOM 1040 N N . ALA A 1 131 ? -23.781 1.417 10.211 1 97.44 131 ALA A N 1
ATOM 1041 C CA . ALA A 1 131 ? -23.625 0.382 11.227 1 97.44 131 ALA A CA 1
ATOM 1042 C C . ALA A 1 131 ? -22.266 -0.312 11.102 1 97.44 131 ALA A C 1
ATOM 1044 O O . ALA A 1 131 ? -21.594 -0.544 12.109 1 97.44 131 ALA A O 1
ATOM 1045 N N . GLU A 1 132 ? -21.906 -0.673 9.922 1 98.06 132 GLU A N 1
ATOM 1046 C CA . GLU A 1 132 ? -20.625 -1.304 9.656 1 98.06 132 GLU A CA 1
ATOM 1047 C C . GLU A 1 132 ? -19.469 -0.361 9.984 1 98.06 132 GLU A C 1
ATOM 1049 O O . GLU A 1 132 ? -18.453 -0.79 10.523 1 98.06 132 GLU A O 1
ATOM 1054 N N . ALA A 1 133 ? -19.656 0.923 9.664 1 98.19 133 ALA A N 1
ATOM 1055 C CA . ALA A 1 133 ? -18.656 1.928 9.977 1 98.19 133 ALA A CA 1
ATOM 1056 C C . ALA A 1 133 ? -18.422 2.033 11.484 1 98.19 133 ALA A C 1
ATOM 1058 O O . ALA A 1 133 ? -17.297 2.16 11.945 1 98.19 133 ALA A O 1
ATOM 1059 N N . ALA A 1 134 ? -19.5 1.988 12.219 1 98.25 134 ALA A N 1
ATOM 1060 C CA . ALA A 1 134 ? -19.375 2.051 13.672 1 98.25 134 ALA A CA 1
ATOM 1061 C C . ALA A 1 134 ? -18.562 0.885 14.211 1 98.25 134 ALA A C 1
ATOM 1063 O O . ALA A 1 134 ? -17.719 1.068 15.094 1 98.25 134 ALA A O 1
ATOM 1064 N N . MET A 1 135 ? -18.781 -0.312 13.672 1 97.81 135 MET A N 1
ATOM 1065 C CA . MET A 1 135 ? -18.047 -1.501 14.102 1 97.81 135 MET A CA 1
ATOM 1066 C C . MET A 1 135 ? -16.562 -1.393 13.742 1 97.81 135 MET A C 1
ATOM 1068 O O . MET A 1 135 ? -15.703 -1.672 14.57 1 97.81 135 MET A O 1
ATOM 1072 N N . ARG A 1 136 ? -16.344 -1.002 12.523 1 98.31 136 ARG A N 1
ATOM 1073 C CA . ARG A 1 136 ? -14.969 -0.896 12.047 1 98.31 136 ARG A CA 1
ATOM 1074 C C . ARG A 1 136 ? -14.203 0.179 12.812 1 98.31 136 ARG A C 1
ATOM 1076 O O . ARG A 1 136 ? -13.039 -0.018 13.172 1 98.31 136 ARG A O 1
ATOM 1083 N N . ALA A 1 137 ? -14.836 1.318 13.047 1 98.62 137 ALA A N 1
ATOM 1084 C CA . ALA A 1 137 ? -14.195 2.418 13.758 1 98.62 137 ALA A CA 1
ATOM 1085 C C . ALA A 1 137 ? -13.867 2.023 15.195 1 98.62 137 ALA A C 1
ATOM 1087 O O . ALA A 1 137 ? -12.828 2.422 15.734 1 98.62 137 ALA A O 1
ATOM 1088 N N . GLU A 1 138 ? -14.742 1.284 15.781 1 98.19 138 GLU A N 1
ATOM 1089 C CA . GLU A 1 138 ? -14.484 0.832 17.141 1 98.19 138 GLU A CA 1
ATOM 1090 C C . GLU A 1 138 ? -13.219 -0.016 17.219 1 98.19 138 GLU A C 1
ATOM 1092 O O . GLU A 1 138 ? -12.367 0.204 18.078 1 98.19 138 GLU A O 1
ATOM 1097 N N . ASP A 1 139 ? -13.102 -0.938 16.359 1 98.19 139 ASP A N 1
ATOM 1098 C CA . ASP A 1 139 ? -11.914 -1.779 16.328 1 98.19 139 ASP A CA 1
ATOM 1099 C C . ASP A 1 139 ? -10.664 -0.957 16 1 98.19 139 ASP A C 1
ATOM 1101 O O . ASP A 1 139 ? -9.602 -1.174 16.594 1 98.19 139 ASP A O 1
ATOM 1105 N N . PHE A 1 140 ? -10.828 -0.065 15.039 1 98.56 140 PHE A N 1
ATOM 1106 C CA . PHE A 1 140 ? -9.719 0.78 14.617 1 98.56 140 PHE A CA 1
ATOM 1107 C C . PHE A 1 140 ? -9.172 1.582 15.797 1 98.56 140 PHE A C 1
ATOM 1109 O O . PHE A 1 140 ? -7.969 1.566 16.062 1 98.56 140 PHE A O 1
ATOM 1116 N N . VAL A 1 141 ? -10.039 2.248 16.516 1 98.38 141 VAL A N 1
ATOM 1117 C CA . VAL A 1 141 ? -9.648 3.145 17.609 1 98.38 141 VAL A CA 1
ATOM 1118 C C . VAL A 1 141 ? -9.094 2.334 18.781 1 98.38 141 VAL A C 1
ATOM 1120 O O . VAL A 1 141 ? -8.141 2.752 19.438 1 98.38 141 VAL A O 1
ATOM 1123 N N . LYS A 1 142 ? -9.633 1.181 18.938 1 97.75 142 LYS A N 1
ATOM 1124 C CA . LYS A 1 142 ? -9.281 0.398 20.125 1 97.75 142 LYS A CA 1
ATOM 1125 C C . LYS A 1 142 ? -7.996 -0.393 19.906 1 97.75 142 LYS A C 1
ATOM 1127 O O . LYS A 1 142 ? -7.195 -0.559 20.812 1 97.75 142 LYS A O 1
ATOM 1132 N N . HIS A 1 143 ? -7.809 -0.845 18.703 1 97.81 143 HIS A N 1
ATOM 1133 C CA . HIS A 1 143 ? -6.746 -1.827 18.516 1 97.81 143 HIS A CA 1
ATOM 1134 C C . HIS A 1 143 ? -5.73 -1.352 17.484 1 97.81 143 HIS A C 1
ATOM 1136 O O . HIS A 1 143 ? -4.52 -1.438 17.703 1 97.81 143 HIS A O 1
ATOM 1142 N N . ARG A 1 144 ? -6.176 -0.859 16.391 1 98.44 144 ARG A N 1
ATOM 1143 C CA . ARG A 1 144 ? -5.289 -0.621 15.258 1 98.44 144 ARG A CA 1
ATOM 1144 C C . ARG A 1 144 ? -4.523 0.688 15.422 1 98.44 144 ARG A C 1
ATOM 1146 O O . ARG A 1 144 ? -3.299 0.72 15.289 1 98.44 144 ARG A O 1
ATOM 1153 N N . LEU A 1 145 ? -5.27 1.786 15.719 1 98.62 145 LEU A N 1
ATOM 1154 C CA . LEU A 1 145 ? -4.66 3.107 15.836 1 98.62 145 LEU A CA 1
ATOM 1155 C C . LEU A 1 145 ? -3.562 3.105 16.891 1 98.62 145 LEU A C 1
ATOM 1157 O O . LEU A 1 145 ? -2.438 3.535 16.625 1 98.62 145 LEU A O 1
ATOM 1161 N N . PRO A 1 146 ? -3.76 2.512 18.078 1 98.44 146 PRO A N 1
ATOM 1162 C CA . PRO A 1 146 ? -2.682 2.443 19.062 1 98.44 146 PRO A CA 1
ATOM 1163 C C . PRO A 1 146 ? -1.491 1.616 18.594 1 98.44 146 PRO A C 1
ATOM 1165 O O . PRO A 1 146 ? -0.341 1.954 18.875 1 98.44 146 PRO A O 1
ATOM 1168 N N . LYS A 1 147 ? -1.736 0.548 17.891 1 98 147 LYS A N 1
ATOM 1169 C CA . LYS A 1 147 ? -0.662 -0.302 17.375 1 98 147 LYS A CA 1
ATOM 1170 C C . LYS A 1 147 ? 0.243 0.466 16.422 1 98 147 LYS A C 1
ATOM 1172 O O . LYS A 1 147 ? 1.469 0.414 16.547 1 98 147 LYS A O 1
ATOM 1177 N N . PHE A 1 148 ? -0.361 1.169 15.477 1 98.62 148 PHE A N 1
ATOM 1178 C CA . PHE A 1 148 ? 0.406 1.93 14.492 1 98.62 148 PHE A CA 1
ATOM 1179 C C . PHE A 1 148 ? 1.186 3.051 15.172 1 98.62 148 PHE A C 1
ATOM 1181 O O . PHE A 1 148 ? 2.375 3.238 14.906 1 98.62 148 PHE A O 1
ATOM 1188 N N . LEU A 1 149 ? 0.5 3.848 16.031 1 98.69 149 LEU A N 1
ATOM 1189 C CA . LEU A 1 149 ? 1.183 4.945 16.703 1 98.69 149 LEU A CA 1
ATOM 1190 C C . LEU A 1 149 ? 2.299 4.422 17.609 1 98.69 149 LEU A C 1
ATOM 1192 O O . LEU A 1 149 ? 3.361 5.039 17.703 1 98.69 149 LEU A O 1
ATOM 1196 N N . GLY A 1 150 ? 2.035 3.27 18.266 1 97.38 150 GLY A N 1
ATOM 1197 C CA . GLY A 1 150 ? 3.084 2.629 19.047 1 97.38 150 GLY A CA 1
ATOM 1198 C C . GLY A 1 150 ? 4.301 2.26 18.219 1 97.38 150 GLY A C 1
ATOM 1199 O O . GLY A 1 150 ? 5.438 2.492 18.641 1 97.38 150 GLY A O 1
ATOM 1200 N N . TYR A 1 151 ? 4.105 1.742 17.062 1 97.12 151 TYR A N 1
ATOM 1201 C CA . TYR A 1 151 ? 5.195 1.375 16.172 1 97.12 151 TYR A CA 1
ATOM 1202 C C . TYR A 1 151 ? 5.996 2.604 15.75 1 97.12 151 TYR A C 1
ATOM 1204 O O . TYR A 1 151 ? 7.223 2.617 15.859 1 97.12 151 TYR A O 1
ATOM 1212 N N . PHE A 1 152 ? 5.305 3.674 15.258 1 97.94 152 PHE A N 1
ATOM 1213 C CA . PHE A 1 152 ? 6.008 4.863 14.789 1 97.94 152 PHE A CA 1
ATOM 1214 C C . PHE A 1 152 ? 6.734 5.551 15.938 1 97.94 152 PHE A C 1
ATOM 1216 O O . PHE A 1 152 ? 7.809 6.125 15.75 1 97.94 152 PHE A O 1
ATOM 1223 N N . GLY A 1 153 ? 6.074 5.504 17.156 1 96.62 153 GLY A N 1
ATOM 1224 C CA . GLY A 1 153 ? 6.773 6.008 18.328 1 96.62 153 GLY A CA 1
ATOM 1225 C C . GLY A 1 153 ? 8.078 5.281 18.609 1 96.62 153 GLY A C 1
ATOM 1226 O O . GLY A 1 153 ? 9.094 5.914 18.906 1 96.62 153 GLY A O 1
ATOM 1227 N N . LYS A 1 154 ? 8.055 3.977 18.516 1 95.12 154 LYS A N 1
ATOM 1228 C CA . LYS A 1 154 ? 9.258 3.172 18.719 1 95.12 154 LYS A CA 1
ATOM 1229 C C . LYS A 1 154 ? 10.32 3.496 17.672 1 95.12 154 LYS A C 1
ATOM 1231 O O . LYS A 1 154 ? 11.5 3.625 17.984 1 95.12 154 LYS A O 1
ATOM 1236 N N . VAL A 1 155 ? 9.906 3.57 16.422 1 96.19 155 VAL A N 1
ATOM 1237 C CA . VAL A 1 155 ? 10.812 3.902 15.328 1 96.19 155 VAL A CA 1
ATOM 1238 C C . VAL A 1 155 ? 11.516 5.23 15.625 1 96.19 155 VAL A C 1
ATOM 1240 O O . VAL A 1 155 ? 12.734 5.336 15.5 1 96.19 155 VAL A O 1
ATOM 1243 N N . LEU A 1 156 ? 10.711 6.23 15.992 1 96.38 156 LEU A N 1
ATOM 1244 C CA . LEU A 1 156 ? 11.258 7.551 16.297 1 96.38 156 LEU A CA 1
ATOM 1245 C C . LEU A 1 156 ? 12.258 7.477 17.438 1 96.38 156 LEU A C 1
ATOM 1247 O O . LEU A 1 156 ? 13.352 8.047 17.359 1 96.38 156 LEU A O 1
ATOM 1251 N N . ALA A 1 157 ? 11.914 6.754 18.438 1 93.38 157 ALA A N 1
ATOM 1252 C CA . ALA A 1 157 ? 12.75 6.645 19.641 1 93.38 157 ALA A CA 1
ATOM 1253 C C . ALA A 1 157 ? 14.047 5.906 19.328 1 93.38 157 ALA A C 1
ATOM 1255 O O . ALA A 1 157 ? 15.086 6.184 19.938 1 93.38 157 ALA A O 1
ATOM 1256 N N . HIS A 1 158 ? 14.023 5.07 18.344 1 92.19 158 HIS A N 1
ATOM 1257 C CA . HIS A 1 158 ? 15.164 4.188 18.109 1 92.19 158 HIS A CA 1
ATOM 1258 C C . HIS A 1 158 ? 16.047 4.711 16.984 1 92.19 158 HIS A C 1
ATOM 1260 O O . HIS A 1 158 ? 17.031 4.082 16.625 1 92.19 158 HIS A O 1
ATOM 1266 N N . ASN A 1 159 ? 15.617 5.781 16.375 1 94.38 159 ASN A N 1
ATOM 1267 C CA . ASN A 1 159 ? 16.531 6.387 15.414 1 94.38 159 ASN A CA 1
ATOM 1268 C C . ASN A 1 159 ? 17.891 6.707 16.047 1 94.38 159 ASN A C 1
ATOM 1270 O O . ASN A 1 159 ? 17.969 7.523 16.969 1 94.38 159 ASN A O 1
ATOM 1274 N N . PRO A 1 160 ? 18.906 6.121 15.555 1 92.38 160 PRO A N 1
ATOM 1275 C CA . PRO A 1 160 ? 20.188 6.242 16.25 1 92.38 160 PRO A CA 1
ATOM 1276 C C . PRO A 1 160 ? 20.797 7.641 16.125 1 92.38 160 PRO A C 1
ATOM 1278 O O . PRO A 1 160 ? 21.688 7.992 16.891 1 92.38 160 PRO A O 1
ATOM 1281 N N . HIS A 1 161 ? 20.391 8.453 15.242 1 92.94 161 HIS A N 1
ATOM 1282 C CA . HIS A 1 161 ? 20.922 9.797 15.055 1 92.94 161 HIS A CA 1
ATOM 1283 C C . HIS A 1 161 ? 20.375 10.758 16.094 1 92.94 161 HIS A C 1
ATOM 1285 O O . HIS A 1 161 ? 20.844 11.891 16.219 1 92.94 161 HIS A O 1
ATOM 1291 N N . LYS A 1 162 ? 19.344 10.367 16.781 1 91.5 162 LYS A N 1
ATOM 1292 C CA . LYS A 1 162 ? 18.688 11.188 17.797 1 91.5 162 LYS A CA 1
ATOM 1293 C C . LYS A 1 162 ? 18.391 12.586 17.266 1 91.5 162 LYS A C 1
ATOM 1295 O O . LYS A 1 162 ? 18.625 13.578 17.953 1 91.5 162 LYS A O 1
ATOM 1300 N N . SER A 1 163 ? 18 12.672 16.062 1 91.94 163 SER A N 1
ATOM 1301 C CA . SER A 1 163 ? 17.812 13.922 15.328 1 91.94 163 SER A CA 1
ATOM 1302 C C . SER A 1 163 ? 16.438 14.523 15.594 1 91.94 163 SER A C 1
ATOM 1304 O O . SER A 1 163 ? 16.203 15.695 15.289 1 91.94 163 SER A O 1
ATOM 1306 N N . GLY A 1 164 ? 15.562 13.656 16.062 1 95.06 164 GLY A N 1
ATOM 1307 C CA . GLY A 1 164 ? 14.172 14.078 16.203 1 95.06 164 GLY A CA 1
ATOM 1308 C C . GLY A 1 164 ? 13.336 13.805 14.969 1 95.06 164 GLY A C 1
ATOM 1309 O O . GLY A 1 164 ? 12.133 14.07 14.953 1 95.06 164 GLY A O 1
ATOM 1310 N N . TYR A 1 165 ? 13.969 13.32 13.938 1 97.94 165 TYR A N 1
ATOM 1311 C CA . TYR A 1 165 ? 13.273 12.883 12.734 1 97.94 165 TYR A CA 1
ATOM 1312 C C . TYR A 1 165 ? 13.086 11.367 12.727 1 97.94 165 TYR A C 1
ATOM 1314 O O . TYR A 1 165 ? 13.734 10.656 13.492 1 97.94 165 TYR A O 1
ATOM 1322 N N . MET A 1 166 ? 12.18 10.883 11.93 1 97.62 166 MET A N 1
ATOM 1323 C CA . MET A 1 166 ? 11.836 9.469 11.891 1 97.62 166 MET A CA 1
ATOM 1324 C C . MET A 1 166 ? 13.039 8.625 11.492 1 97.62 166 MET A C 1
ATOM 1326 O O . MET A 1 166 ? 13.219 7.516 12 1 97.62 166 MET A O 1
ATOM 1330 N N . ALA A 1 167 ? 13.805 9.125 10.539 1 96.44 167 ALA A N 1
ATOM 1331 C CA . ALA A 1 167 ? 14.938 8.375 10 1 96.44 167 ALA A CA 1
ATOM 1332 C C . ALA A 1 167 ? 16.094 9.305 9.656 1 96.44 167 ALA A C 1
ATOM 1334 O O . ALA A 1 167 ? 15.891 10.367 9.047 1 96.44 167 ALA A O 1
ATOM 1335 N N . GLY A 1 168 ? 17.234 8.93 10.008 1 94.75 168 GLY A N 1
ATOM 1336 C CA . GLY A 1 168 ? 18.422 9.703 9.672 1 94.75 168 GLY A CA 1
ATOM 1337 C C . GLY A 1 168 ? 18.547 10.977 10.484 1 94.75 168 GLY A C 1
ATOM 1338 O O . GLY A 1 168 ? 18.016 11.07 11.594 1 94.75 168 GLY A O 1
ATOM 1339 N N . ASP A 1 169 ? 19.312 11.898 9.977 1 96.38 169 ASP A N 1
ATOM 1340 C CA . ASP A 1 169 ? 19.625 13.109 10.734 1 96.38 169 ASP A CA 1
ATOM 1341 C C . ASP A 1 169 ? 19.031 14.344 10.07 1 96.38 169 ASP A C 1
ATOM 1343 O O . ASP A 1 169 ? 19.375 15.477 10.414 1 96.38 169 ASP A O 1
ATOM 1347 N N . ALA A 1 170 ? 18.219 14.125 9.094 1 97.56 170 ALA A N 1
ATOM 1348 C CA . ALA A 1 170 ? 17.609 15.234 8.367 1 97.56 170 ALA A CA 1
ATOM 1349 C C . ALA A 1 170 ? 16.156 14.922 8.016 1 97.56 170 ALA A C 1
ATOM 1351 O O . ALA A 1 170 ? 15.734 13.766 8.078 1 97.56 170 ALA A O 1
ATOM 1352 N N . LEU A 1 171 ? 15.438 15.992 7.598 1 98.5 171 LEU A N 1
ATOM 1353 C CA . LEU A 1 171 ? 14.039 15.891 7.191 1 98.5 171 LEU A CA 1
ATOM 1354 C C . LEU A 1 171 ? 13.883 14.922 6.02 1 98.5 171 LEU A C 1
ATOM 1356 O O . LEU A 1 171 ? 14.633 15.008 5.039 1 98.5 171 LEU A O 1
ATOM 1360 N N . THR A 1 172 ? 13 13.969 6.164 1 98.88 172 THR A N 1
ATOM 1361 C CA . THR A 1 172 ? 12.594 13.125 5.047 1 98.88 172 THR A CA 1
ATOM 1362 C C . THR A 1 172 ? 11.109 13.289 4.754 1 98.88 172 THR A C 1
ATOM 1364 O O . THR A 1 172 ? 10.375 13.898 5.539 1 98.88 172 THR A O 1
ATOM 1367 N N . TYR A 1 173 ? 10.633 12.719 3.65 1 98.94 173 TYR A N 1
ATOM 1368 C CA . TYR A 1 173 ? 9.219 12.828 3.303 1 98.94 173 TYR A CA 1
ATOM 1369 C C . TYR A 1 173 ? 8.352 12.047 4.281 1 98.94 173 TYR A C 1
ATOM 1371 O O . TYR A 1 173 ? 7.137 12.258 4.352 1 98.94 173 TYR A O 1
ATOM 1379 N N . VAL A 1 174 ? 8.914 11.117 5.055 1 98.94 174 VAL A N 1
ATOM 1380 C CA . VAL A 1 174 ? 8.109 10.391 6.027 1 98.94 174 VAL A CA 1
ATOM 1381 C C . VAL A 1 174 ? 7.754 11.305 7.199 1 98.94 174 VAL A C 1
ATOM 1383 O O . VAL A 1 174 ? 6.68 11.18 7.789 1 98.94 174 VAL A O 1
ATOM 1386 N N . ASP A 1 175 ? 8.664 12.195 7.531 1 98.94 175 ASP A N 1
ATOM 1387 C CA . ASP A 1 175 ? 8.336 13.18 8.562 1 98.94 175 ASP A CA 1
ATOM 1388 C C . ASP A 1 175 ? 7.141 14.031 8.148 1 98.94 175 ASP A C 1
ATOM 1390 O O . ASP A 1 175 ? 6.262 14.32 8.961 1 98.94 175 ASP A O 1
ATOM 1394 N N . LEU A 1 176 ? 7.129 14.438 6.934 1 99 176 LEU A N 1
ATOM 1395 C CA . LEU A 1 176 ? 6.02 15.203 6.383 1 99 176 LEU A CA 1
ATOM 1396 C C . LEU A 1 176 ? 4.734 14.391 6.387 1 99 176 LEU A C 1
ATOM 1398 O O . LEU A 1 176 ? 3.664 14.906 6.719 1 99 176 LEU A O 1
ATOM 1402 N N . SER A 1 177 ? 4.859 13.117 6.031 1 98.94 177 SER A N 1
ATOM 1403 C CA . SER A 1 177 ? 3.705 12.227 6.043 1 98.94 177 SER A CA 1
ATOM 1404 C C . SER A 1 177 ? 3.176 12.023 7.457 1 98.94 177 SER A C 1
ATOM 1406 O O . SER A 1 177 ? 1.965 11.93 7.668 1 98.94 177 SER A O 1
ATOM 1408 N N . MET A 1 178 ? 4.102 11.93 8.43 1 98.94 178 MET A N 1
ATOM 1409 C CA . MET A 1 178 ? 3.697 11.797 9.828 1 98.94 178 MET A CA 1
ATOM 1410 C C . MET A 1 178 ? 2.936 13.031 10.297 1 98.94 178 MET A C 1
ATOM 1412 O O . MET A 1 178 ? 1.938 12.914 11.008 1 98.94 178 MET A O 1
ATOM 1416 N N . PHE A 1 179 ? 3.424 14.172 9.898 1 98.94 179 PHE A N 1
ATOM 1417 C CA . PHE A 1 179 ? 2.719 15.414 10.203 1 98.94 179 PHE A CA 1
ATOM 1418 C C . PHE A 1 179 ? 1.284 15.359 9.688 1 98.94 179 PHE A C 1
ATOM 1420 O O . PHE A 1 179 ? 0.34 15.617 10.438 1 98.94 179 PHE A O 1
ATOM 1427 N N . GLN A 1 180 ? 1.11 15.008 8.398 1 98.94 180 GLN A N 1
ATOM 1428 C CA . GLN A 1 180 ? -0.202 14.984 7.766 1 98.94 180 GLN A CA 1
ATOM 1429 C C . GLN A 1 180 ? -1.104 13.938 8.406 1 98.94 180 GLN A C 1
ATOM 1431 O O . GLN A 1 180 ? -2.311 14.148 8.547 1 98.94 180 GLN A O 1
ATOM 1436 N N . LEU A 1 181 ? -0.495 12.805 8.734 1 98.88 181 LEU A N 1
ATOM 1437 C CA . LEU A 1 181 ? -1.232 11.727 9.375 1 98.88 181 LEU A CA 1
ATOM 1438 C C . LEU A 1 181 ? -1.796 12.172 10.719 1 98.88 181 LEU A C 1
ATOM 1440 O O . LEU A 1 181 ? -2.969 11.938 11.016 1 98.88 181 LEU A O 1
ATOM 1444 N N . ILE A 1 182 ? -0.97 12.789 11.523 1 98.88 182 ILE A N 1
ATOM 1445 C CA . ILE A 1 182 ? -1.393 13.242 12.844 1 98.88 182 ILE A CA 1
ATOM 1446 C C . ILE A 1 182 ? -2.449 14.336 12.695 1 98.88 182 ILE A C 1
ATOM 1448 O O . ILE A 1 182 ? -3.465 14.32 13.398 1 98.88 182 ILE A O 1
ATOM 1452 N N . GLU A 1 183 ? -2.289 15.305 11.727 1 98.81 183 GLU A N 1
ATOM 1453 C CA . GLU A 1 183 ? -3.309 16.312 11.445 1 98.81 183 GLU A CA 1
ATOM 1454 C C . GLU A 1 183 ? -4.648 15.656 11.109 1 98.81 183 GLU A C 1
ATOM 1456 O O . GLU A 1 183 ? -5.688 16.062 11.633 1 98.81 183 GLU A O 1
ATOM 1461 N N . GLY A 1 184 ? -4.57 14.695 10.234 1 98.81 184 GLY A N 1
ATOM 1462 C CA . GLY A 1 184 ? -5.781 14.016 9.805 1 98.81 184 GLY A CA 1
ATOM 1463 C C . GLY A 1 184 ? -6.461 13.242 10.914 1 98.81 184 GLY A C 1
ATOM 1464 O O . GLY A 1 184 ? -7.688 13.273 11.039 1 98.81 184 GLY A O 1
ATOM 1465 N N . LEU A 1 185 ? -5.656 12.547 11.68 1 98.88 185 LEU A N 1
ATOM 1466 C CA . LEU A 1 185 ? -6.199 11.758 12.781 1 98.88 185 LEU A CA 1
ATOM 1467 C C . LEU A 1 185 ? -6.82 12.664 13.844 1 98.88 185 LEU A C 1
ATOM 1469 O O . LEU A 1 185 ? -7.855 12.32 14.422 1 98.88 185 LEU A O 1
ATOM 1473 N N . ARG A 1 186 ? -6.148 13.805 14.109 1 98.75 186 ARG A N 1
ATOM 1474 C CA . ARG A 1 186 ? -6.719 14.773 15.039 1 98.75 186 ARG A CA 1
ATOM 1475 C C . ARG A 1 186 ? -8.07 15.281 14.547 1 98.75 186 ARG A C 1
ATOM 1477 O O . ARG A 1 186 ? -8.977 15.531 15.344 1 98.75 186 ARG A O 1
ATOM 1484 N N . TYR A 1 187 ? -8.219 15.438 13.266 1 98.69 187 TYR A N 1
ATOM 1485 C CA . TYR A 1 187 ? -9.484 15.883 12.695 1 98.69 187 TYR A CA 1
ATOM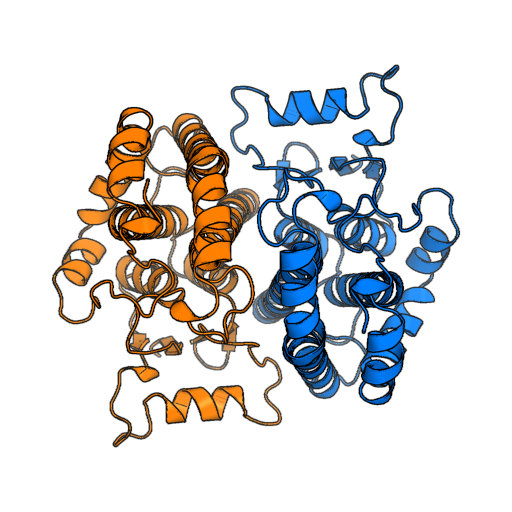 1486 C C . TYR A 1 187 ? -10.531 14.781 12.758 1 98.69 187 TYR A C 1
ATOM 1488 O O . TYR A 1 187 ? -11.664 15.016 13.195 1 98.69 187 TYR A O 1
ATOM 1496 N N . ALA A 1 188 ? -10.258 13.578 12.367 1 98.62 188 ALA A N 1
ATOM 1497 C CA . ALA A 1 188 ? -11.203 12.469 12.227 1 98.62 188 ALA A CA 1
ATOM 1498 C C . ALA A 1 188 ? -11.594 11.906 13.586 1 98.62 188 ALA A C 1
ATOM 1500 O O . ALA A 1 188 ? -12.75 11.539 13.805 1 98.62 188 ALA A O 1
ATOM 1501 N N . PHE A 1 189 ? -10.609 11.836 14.484 1 98.69 189 PHE A N 1
ATOM 1502 C CA . PHE A 1 189 ? -10.805 11.188 15.773 1 98.69 189 PHE A CA 1
ATOM 1503 C C . PHE A 1 189 ? -10.227 12.031 16.906 1 98.69 189 PHE A C 1
ATOM 1505 O O . PHE A 1 189 ? -9.352 11.578 17.641 1 98.69 189 PHE A O 1
ATOM 1512 N N . PRO A 1 190 ? -10.75 13.227 17.141 1 98.56 190 PRO A N 1
ATOM 1513 C CA . PRO A 1 190 ? -10.156 14.133 18.125 1 98.56 190 PRO A CA 1
ATOM 1514 C C . PRO A 1 190 ? -10.156 13.555 19.531 1 98.56 190 PRO A C 1
ATOM 1516 O O . PRO A 1 190 ? -9.211 13.773 20.297 1 98.56 190 PRO A O 1
ATOM 1519 N N . LYS A 1 191 ? -11.141 12.82 19.953 1 98.5 191 LYS A N 1
ATOM 1520 C CA . LYS A 1 191 ? -11.188 12.242 21.281 1 98.5 191 LYS A CA 1
ATOM 1521 C C . LYS A 1 191 ? -10.125 11.156 21.453 1 98.5 191 LYS A C 1
ATOM 1523 O O . LYS A 1 191 ? -9.391 11.141 22.438 1 98.5 191 LYS A O 1
ATOM 1528 N N . ALA A 1 192 ? -10.094 10.258 20.516 1 98.62 192 ALA A N 1
ATOM 1529 C CA . ALA A 1 192 ? -9.102 9.188 20.562 1 98.62 192 ALA A CA 1
ATOM 1530 C C . ALA A 1 192 ? -7.684 9.758 20.578 1 98.62 192 ALA A C 1
ATOM 1532 O O . ALA A 1 192 ? -6.836 9.312 21.359 1 98.62 192 ALA A O 1
ATOM 1533 N N . MET A 1 193 ? -7.449 10.766 19.766 1 98.75 193 MET A N 1
ATOM 1534 C CA . MET A 1 193 ? -6.105 11.328 19.641 1 98.75 193 MET A CA 1
ATOM 1535 C C . MET A 1 193 ? -5.723 12.086 20.922 1 98.75 193 MET A C 1
ATOM 1537 O O . MET A 1 193 ? -4.562 12.055 21.328 1 98.75 193 MET A O 1
ATOM 1541 N N . ALA A 1 194 ? -6.645 12.781 21.5 1 98.19 194 ALA A N 1
ATOM 1542 C CA . ALA A 1 194 ? -6.371 13.461 22.766 1 98.19 194 ALA A CA 1
ATOM 1543 C C . ALA A 1 194 ? -5.871 12.484 23.828 1 98.19 194 ALA A C 1
ATOM 1545 O O . ALA A 1 194 ? -5.004 12.82 24.625 1 98.19 194 ALA A O 1
ATOM 1546 N N . ARG A 1 195 ? -6.379 11.289 23.797 1 97.94 195 ARG A N 1
ATOM 1547 C CA . ARG A 1 195 ? -5.977 10.258 24.75 1 97.94 195 ARG A CA 1
ATOM 1548 C C . ARG A 1 195 ? -4.641 9.641 24.359 1 97.94 195 ARG A C 1
ATOM 1550 O O . ARG A 1 195 ? -3.74 9.508 25.188 1 97.94 195 ARG A O 1
ATOM 1557 N N . LEU A 1 196 ? -4.477 9.297 23.125 1 98.31 196 LEU A N 1
ATOM 1558 C CA . LEU A 1 196 ? -3.336 8.516 22.656 1 98.31 196 LEU A CA 1
ATOM 1559 C C . LEU A 1 196 ? -2.076 9.367 22.609 1 98.31 196 LEU A C 1
ATOM 1561 O O . LEU A 1 196 ? -0.973 8.875 22.859 1 98.31 196 LEU A O 1
ATOM 1565 N N . GLU A 1 197 ? -2.242 10.625 22.312 1 98.12 197 GLU A N 1
ATOM 1566 C CA . GLU A 1 197 ? -1.079 11.492 22.141 1 98.12 197 GLU A CA 1
ATOM 1567 C C . GLU A 1 197 ? -0.337 11.672 23.469 1 98.12 197 GLU A C 1
ATOM 1569 O O . GLU A 1 197 ? 0.861 11.969 23.484 1 98.12 197 GLU A O 1
ATOM 1574 N N . LYS A 1 198 ? -1.001 11.516 24.562 1 97.81 198 LYS A N 1
ATOM 1575 C CA . LYS A 1 198 ? -0.372 11.602 25.891 1 97.81 198 LYS A CA 1
ATOM 1576 C C . LYS A 1 198 ? 0.737 10.562 26.031 1 97.81 198 LYS A C 1
ATOM 1578 O O . LYS A 1 198 ? 1.688 10.766 26.797 1 97.81 198 LYS A O 1
ATOM 1583 N N . LYS A 1 199 ? 0.665 9.523 25.281 1 97.81 199 LYS A N 1
ATOM 1584 C CA . LYS A 1 199 ? 1.625 8.43 25.375 1 97.81 199 LYS A CA 1
ATOM 1585 C C . LYS A 1 199 ? 2.682 8.539 24.281 1 97.81 199 LYS A C 1
ATOM 1587 O O . LYS A 1 199 ? 3.605 7.723 24.219 1 97.81 199 LYS A O 1
ATOM 1592 N N . HIS A 1 200 ? 2.535 9.547 23.391 1 98.19 200 HIS A N 1
ATOM 1593 C CA . HIS A 1 200 ? 3.404 9.641 22.234 1 98.19 200 HIS A CA 1
ATOM 1594 C C . HIS A 1 200 ? 3.92 11.062 22.031 1 98.19 200 HIS A C 1
ATOM 1596 O O . HIS A 1 200 ? 3.785 11.633 20.953 1 98.19 200 HIS A O 1
ATOM 1602 N N . ALA A 1 201 ? 4.578 11.547 23.078 1 98 201 ALA A N 1
ATOM 1603 C CA . ALA A 1 201 ? 5.074 12.914 23.094 1 98 201 ALA A CA 1
ATOM 1604 C C . ALA A 1 201 ? 6.062 13.148 21.953 1 98 201 ALA A C 1
ATOM 1606 O O . ALA A 1 201 ? 6.102 14.242 21.375 1 98 201 ALA A O 1
ATOM 1607 N N . GLY A 1 202 ? 6.852 12.148 21.656 1 98.19 202 GLY A N 1
ATOM 1608 C CA . GLY A 1 202 ? 7.809 12.281 20.562 1 98.19 202 GLY A CA 1
ATOM 1609 C C . GLY A 1 202 ? 7.152 12.547 19.219 1 98.19 202 GLY A C 1
ATOM 1610 O O . GLY A 1 202 ? 7.625 13.375 18.453 1 98.19 202 GLY A O 1
ATOM 1611 N N . LEU A 1 203 ? 6.109 11.82 18.969 1 98.75 203 LEU A N 1
ATOM 1612 C CA . LEU A 1 203 ? 5.395 12.008 17.719 1 98.75 203 LEU A CA 1
ATOM 1613 C C . LEU A 1 203 ? 4.746 13.391 17.656 1 98.75 203 LEU A C 1
ATOM 1615 O O . LEU A 1 203 ? 4.703 14.023 16.594 1 98.75 203 LEU A O 1
ATOM 1619 N N . VAL A 1 204 ? 4.23 13.844 18.797 1 98.75 204 VAL A N 1
ATOM 1620 C CA . VAL A 1 204 ? 3.643 15.172 18.875 1 98.75 204 VAL A CA 1
ATOM 1621 C C . VAL A 1 204 ? 4.715 16.234 18.609 1 98.75 204 VAL A C 1
ATOM 1623 O O . VAL A 1 204 ? 4.477 17.188 17.875 1 98.75 204 VAL A O 1
ATOM 1626 N N . GLU A 1 205 ? 5.828 16.031 19.188 1 98.69 205 GLU A N 1
ATOM 1627 C CA . GLU A 1 205 ? 6.934 16.969 18.969 1 98.69 205 GLU A CA 1
ATOM 1628 C C . GLU A 1 205 ? 7.352 16.984 17.5 1 98.69 205 GLU A C 1
ATOM 1630 O O . GLU A 1 205 ? 7.656 18.047 16.953 1 98.69 205 GLU A O 1
ATOM 1635 N N . LEU A 1 206 ? 7.445 15.836 16.906 1 98.81 206 LEU A N 1
ATOM 1636 C CA . LEU A 1 206 ? 7.758 15.766 15.492 1 98.81 206 LEU A CA 1
ATOM 1637 C C . LEU A 1 206 ? 6.738 16.562 14.672 1 98.81 206 LEU A C 1
ATOM 1639 O O . LEU A 1 206 ? 7.113 17.344 13.797 1 98.81 206 LEU A O 1
ATOM 1643 N N . HIS A 1 207 ? 5.504 16.312 14.977 1 98.88 207 HIS A N 1
ATOM 1644 C CA . HIS A 1 207 ? 4.43 17.047 14.32 1 98.88 207 HIS A CA 1
ATOM 1645 C C . HIS A 1 207 ? 4.641 18.547 14.43 1 98.88 207 HIS A C 1
ATOM 1647 O O . HIS A 1 207 ? 4.574 19.266 13.422 1 98.88 207 HIS A O 1
ATOM 1653 N N . ASP A 1 208 ? 4.828 19 15.633 1 98.75 208 ASP A N 1
ATOM 1654 C CA . ASP A 1 208 ? 4.965 20.438 15.883 1 98.75 208 ASP A CA 1
ATOM 1655 C C . ASP A 1 208 ? 6.191 21 15.164 1 98.75 208 ASP A C 1
ATOM 1657 O O . ASP A 1 208 ? 6.156 22.125 14.656 1 98.75 208 ASP A O 1
ATOM 1661 N N . ARG A 1 209 ? 7.242 20.281 15.164 1 98.56 209 ARG A N 1
ATOM 1662 C CA . ARG A 1 209 ? 8.461 20.672 14.469 1 98.56 209 ARG A CA 1
ATOM 1663 C C . ARG A 1 209 ? 8.203 20.859 12.977 1 98.56 209 ARG A C 1
ATOM 1665 O O . ARG A 1 209 ? 8.633 21.859 12.383 1 98.56 209 ARG A O 1
ATOM 1672 N N . ILE A 1 210 ? 7.531 19.891 12.375 1 98.88 210 ILE A N 1
ATOM 1673 C CA . ILE A 1 210 ? 7.262 19.953 10.945 1 98.88 210 ILE A CA 1
ATOM 1674 C C . ILE A 1 210 ? 6.336 21.125 10.648 1 98.88 210 ILE A C 1
ATOM 1676 O O . ILE A 1 210 ? 6.508 21.828 9.648 1 98.88 210 ILE A O 1
ATOM 1680 N N . ALA A 1 211 ? 5.379 21.375 11.523 1 98.81 211 ALA A N 1
ATOM 1681 C CA . ALA A 1 211 ? 4.445 22.484 11.344 1 98.81 211 ALA A CA 1
ATOM 1682 C C . ALA A 1 211 ? 5.18 23.812 11.32 1 98.81 211 ALA A C 1
ATOM 1684 O O . ALA A 1 211 ? 4.734 24.766 10.664 1 98.81 211 ALA A O 1
ATOM 1685 N N . ARG A 1 212 ? 6.297 23.844 11.938 1 98.31 212 ARG A N 1
ATOM 1686 C CA . ARG A 1 212 ? 7.047 25.094 12.062 1 98.31 212 ARG A CA 1
ATOM 1687 C C . ARG A 1 212 ? 8.125 25.188 10.984 1 98.31 212 ARG A C 1
ATOM 1689 O O . ARG A 1 212 ? 8.766 26.234 10.836 1 98.31 212 ARG A O 1
ATOM 1696 N N . HIS A 1 213 ? 8.414 24.078 10.297 1 98.12 213 HIS A N 1
ATOM 1697 C CA . HIS A 1 213 ? 9.383 24.125 9.211 1 98.12 213 HIS A CA 1
ATOM 1698 C C . HIS A 1 213 ? 9.008 25.203 8.195 1 98.12 213 HIS A C 1
ATOM 1700 O O . HIS A 1 213 ? 7.902 25.188 7.652 1 98.12 213 HIS A O 1
ATOM 1706 N N . PRO A 1 214 ? 9.836 26.062 7.848 1 98.25 214 PRO A N 1
ATOM 1707 C CA . PRO A 1 214 ? 9.461 27.312 7.184 1 98.25 214 PRO A CA 1
ATOM 1708 C C . PRO A 1 214 ? 8.672 27.078 5.898 1 98.25 214 PRO A C 1
ATOM 1710 O O . PRO A 1 214 ? 7.605 27.672 5.711 1 98.25 214 PRO A O 1
ATOM 1713 N N . PRO A 1 215 ? 9.148 26.234 4.996 1 98.5 215 PRO A N 1
ATOM 1714 C CA . PRO A 1 215 ? 8.328 26.031 3.795 1 98.5 215 PRO A CA 1
ATOM 1715 C C . PRO A 1 215 ? 6.949 25.469 4.102 1 98.5 215 PRO A C 1
ATOM 1717 O O . PRO A 1 215 ? 5.973 25.812 3.432 1 98.5 215 PRO A O 1
ATOM 1720 N N . ILE A 1 216 ? 6.875 24.641 5.066 1 98.81 216 ILE A N 1
ATOM 1721 C CA . ILE A 1 216 ? 5.609 24.016 5.438 1 98.81 216 ILE A CA 1
ATOM 1722 C C . ILE A 1 216 ? 4.715 25.047 6.125 1 98.81 216 ILE A C 1
ATOM 1724 O O . ILE A 1 216 ? 3.521 25.141 5.82 1 98.81 216 ILE A O 1
ATOM 1728 N N . ALA A 1 217 ? 5.297 25.781 7.02 1 98.75 217 ALA A N 1
ATOM 1729 C CA . ALA A 1 217 ? 4.543 26.812 7.711 1 98.75 217 ALA A CA 1
ATOM 1730 C C . ALA A 1 217 ? 3.93 27.797 6.719 1 98.75 217 ALA A C 1
ATOM 1732 O O . ALA A 1 217 ? 2.775 28.203 6.871 1 98.75 217 ALA A O 1
ATOM 1733 N N . ARG A 1 218 ? 4.711 28.203 5.723 1 98.5 218 ARG A N 1
ATOM 1734 C CA . ARG A 1 218 ? 4.215 29.094 4.684 1 98.5 218 ARG A CA 1
ATOM 1735 C C . ARG A 1 218 ? 3.051 28.469 3.928 1 98.5 218 ARG A C 1
ATOM 1737 O O . ARG A 1 218 ? 2.049 29.141 3.654 1 98.5 218 ARG A O 1
ATOM 1744 N N . TYR A 1 219 ? 3.23 27.219 3.588 1 98.69 219 TYR A N 1
ATOM 1745 C CA . TYR A 1 219 ? 2.189 26.5 2.867 1 98.69 219 TYR A CA 1
ATOM 1746 C C . TYR A 1 219 ? 0.917 26.406 3.699 1 98.69 219 TYR A C 1
ATOM 1748 O O . TYR A 1 219 ? -0.18 26.656 3.197 1 98.69 219 TYR A O 1
ATOM 1756 N N . LEU A 1 220 ? 1.046 26.062 4.984 1 98.62 220 LEU A N 1
ATOM 1757 C CA . LEU A 1 220 ? -0.095 25.891 5.875 1 98.62 220 LEU A CA 1
ATOM 1758 C C . LEU A 1 220 ? -0.85 27.203 6.055 1 98.62 220 LEU A C 1
ATOM 1760 O O . LEU A 1 220 ? -2.059 27.203 6.305 1 98.62 220 LEU A O 1
ATOM 1764 N N . ALA A 1 221 ? -0.207 28.281 5.855 1 97.88 221 ALA A N 1
ATOM 1765 C CA . ALA A 1 221 ? -0.804 29.609 6.043 1 97.88 221 ALA A CA 1
ATOM 1766 C C . ALA A 1 221 ? -1.398 30.125 4.738 1 97.88 221 ALA A C 1
ATOM 1768 O O . ALA A 1 221 ? -2.066 31.156 4.727 1 97.88 221 ALA A O 1
ATOM 1769 N N . SER A 1 222 ? -1.183 29.438 3.693 1 97.31 222 SER A N 1
ATOM 1770 C CA . SER A 1 222 ? -1.636 29.906 2.385 1 97.31 222 SER A CA 1
ATOM 1771 C C . SER A 1 222 ? -3.02 29.359 2.055 1 97.31 222 SER A C 1
ATOM 1773 O O . SER A 1 222 ? -3.492 28.422 2.701 1 97.31 222 SER A O 1
ATOM 1775 N N . ASP A 1 223 ? -3.631 29.875 0.953 1 94.88 223 ASP A N 1
ATOM 1776 C CA . ASP A 1 223 ? -4.941 29.422 0.492 1 94.88 223 ASP A CA 1
ATOM 1777 C C . ASP A 1 223 ? -4.836 28.125 -0.289 1 94.88 223 ASP A C 1
ATOM 1779 O O . ASP A 1 223 ? -5.848 27.5 -0.612 1 94.88 223 ASP A O 1
ATOM 1783 N N . ARG A 1 224 ? -3.658 27.656 -0.484 1 95.81 224 ARG A N 1
ATOM 1784 C CA . ARG A 1 224 ? -3.457 26.422 -1.23 1 95.81 224 ARG A CA 1
ATOM 1785 C C . ARG A 1 224 ? -3.744 25.203 -0.358 1 95.81 224 ARG A C 1
ATOM 1787 O O . ARG A 1 224 ? -4.027 24.125 -0.871 1 95.81 224 ARG A O 1
ATOM 1794 N N . ARG A 1 225 ? -3.568 25.438 0.934 1 97.25 225 ARG A N 1
ATOM 1795 C CA . ARG A 1 225 ? -3.926 24.375 1.868 1 97.25 225 ARG A CA 1
ATOM 1796 C C . ARG A 1 225 ? -5.434 24.312 2.074 1 97.25 225 ARG A C 1
ATOM 1798 O O . ARG A 1 225 ? -6.027 25.219 2.662 1 97.25 225 ARG A O 1
ATOM 1805 N N . ILE A 1 226 ? -5.984 23.234 1.564 1 94.88 226 ILE A N 1
ATOM 1806 C CA . ILE A 1 226 ? -7.422 23.031 1.701 1 94.88 226 ILE A CA 1
ATOM 1807 C C . ILE A 1 226 ? -7.738 22.469 3.088 1 94.88 226 ILE A C 1
ATOM 1809 O O . ILE A 1 226 ? -7.02 21.609 3.592 1 94.88 226 ILE A O 1
ATOM 1813 N N . PRO A 1 227 ? -8.805 23.016 3.742 1 96.88 227 PRO A N 1
ATOM 1814 C CA . PRO A 1 227 ? -9.172 22.469 5.047 1 96.88 227 PRO A CA 1
ATOM 1815 C C . PRO A 1 227 ? -9.711 21.047 4.953 1 96.88 227 PRO A C 1
ATOM 1817 O O . PRO A 1 227 ? -10.203 20.625 3.9 1 96.88 227 PRO A O 1
ATOM 1820 N N . PHE A 1 228 ? -9.555 20.328 6.043 1 97.62 228 PHE A N 1
ATOM 1821 C CA . PHE A 1 228 ? -10.242 19.047 6.137 1 97.62 228 PHE A CA 1
ATOM 1822 C C . PHE A 1 228 ? -11.742 19.219 5.973 1 97.62 228 PHE A C 1
ATOM 1824 O O . PHE A 1 228 ? -12.297 20.25 6.336 1 97.62 228 PHE A O 1
ATOM 1831 N N . ASN A 1 229 ? -12.359 18.297 5.41 1 95.62 229 ASN A N 1
ATOM 1832 C CA . ASN A 1 229 ? -13.805 18.266 5.27 1 95.62 229 ASN A CA 1
ATOM 1833 C C . ASN A 1 229 ? -14.328 16.828 5.23 1 95.62 229 ASN A C 1
ATOM 1835 O O . ASN A 1 229 ? -13.57 15.883 5.461 1 95.62 229 ASN A O 1
ATOM 1839 N N . GLU A 1 230 ? -15.586 16.594 5 1 91.25 230 GLU A N 1
ATOM 1840 C CA . GLU A 1 230 ? -16.188 15.266 5.129 1 91.25 230 GLU A CA 1
ATOM 1841 C C . GLU A 1 230 ? -16.219 14.547 3.787 1 91.25 230 GLU A C 1
ATOM 1843 O O . GLU A 1 230 ? -17.016 13.625 3.59 1 91.25 230 GLU A O 1
ATOM 1848 N N . GLN A 1 231 ? -15.352 14.938 2.904 1 93.31 231 GLN A N 1
ATOM 1849 C CA . GLN A 1 231 ? -15.305 14.297 1.595 1 93.31 231 GLN A CA 1
ATOM 1850 C C . GLN A 1 231 ? -13.984 13.555 1.39 1 93.31 231 GLN A C 1
ATOM 1852 O O . GLN A 1 231 ? -13.812 12.852 0.396 1 93.31 231 GLN A O 1
ATOM 1857 N N . GLY A 1 232 ? -13.102 13.695 2.328 1 94.75 232 GLY A N 1
ATOM 1858 C CA . GLY A 1 232 ? -11.773 13.133 2.178 1 94.75 232 GLY A CA 1
ATOM 1859 C C . GLY A 1 232 ? -11.555 11.875 2.996 1 94.75 232 GLY A C 1
ATOM 1860 O O . GLY A 1 232 ? -12.523 11.227 3.412 1 94.75 232 GLY A O 1
ATOM 1861 N N . ILE A 1 233 ? -10.312 11.461 3.172 1 97.25 233 ILE A N 1
ATOM 1862 C CA . ILE A 1 233 ? -9.914 10.25 3.875 1 97.25 233 ILE A CA 1
ATOM 1863 C C . ILE A 1 233 ? -10.188 10.406 5.367 1 97.25 233 ILE A C 1
ATOM 1865 O O . ILE A 1 233 ? -10.758 9.508 6 1 97.25 233 ILE A O 1
ATOM 1869 N N . PHE A 1 234 ? -9.781 11.562 5.844 1 98.25 234 PHE A N 1
ATOM 1870 C CA . PHE A 1 234 ? -9.977 11.836 7.266 1 98.25 234 PHE A CA 1
ATOM 1871 C C . PHE A 1 234 ? -11.312 12.531 7.504 1 98.25 234 PHE A C 1
ATOM 1873 O O . PHE A 1 234 ? -11.406 13.758 7.383 1 98.25 234 PHE A O 1
ATOM 1880 N N . ARG A 1 235 ? -12.32 11.766 7.785 1 97.62 235 ARG A N 1
ATOM 1881 C CA . ARG A 1 235 ? -13.641 12.336 8.031 1 97.62 235 ARG A CA 1
ATOM 1882 C C . ARG A 1 235 ? -13.992 12.281 9.516 1 97.62 235 ARG A C 1
ATOM 1884 O O . ARG A 1 235 ? -13.688 11.297 10.195 1 97.62 235 ARG A O 1
ATOM 1891 N N . HIS A 1 236 ? -14.594 13.32 9.875 1 97.12 236 HIS A N 1
ATOM 1892 C CA . HIS A 1 236 ? -15.016 13.359 11.266 1 97.12 236 HIS A CA 1
ATOM 1893 C C . HIS A 1 236 ? -16.516 13.078 11.391 1 97.12 236 HIS A C 1
ATOM 1895 O O . HIS A 1 236 ? -17.328 13.852 10.891 1 97.12 236 HIS A O 1
ATOM 1901 N N . TYR A 1 237 ? -16.812 12.047 12 1 96.81 237 TYR A N 1
ATOM 1902 C CA . TYR A 1 237 ? -18.141 11.695 12.484 1 96.81 237 TYR A CA 1
ATOM 1903 C C . TYR A 1 237 ? -18.125 11.438 13.984 1 96.81 237 TYR A C 1
ATOM 1905 O O . TYR A 1 237 ? -17.531 10.469 14.445 1 96.81 237 TYR A O 1
ATOM 1913 N N . SER A 1 238 ? -18.812 12.234 14.688 1 96.12 238 SER A N 1
ATOM 1914 C CA . SER A 1 238 ? -18.75 12.172 16.141 1 96.12 238 SER A CA 1
ATOM 1915 C C . SER A 1 238 ? -19.125 10.781 16.656 1 96.12 238 SER A C 1
ATOM 1917 O O . SER A 1 238 ? -18.578 10.32 17.656 1 96.12 238 SER A O 1
ATOM 1919 N N . GLU A 1 239 ? -19.953 10.086 15.953 1 96.56 239 GLU A N 1
ATOM 1920 C CA . GLU A 1 239 ? -20.438 8.781 16.391 1 96.56 239 GLU A CA 1
ATOM 1921 C C . GLU A 1 239 ? -19.375 7.699 16.203 1 96.56 239 GLU A C 1
ATOM 1923 O O . GLU A 1 239 ? -19.516 6.59 16.719 1 96.56 239 GLU A O 1
ATOM 1928 N N . LEU A 1 240 ? -18.328 7.996 15.477 1 97.31 240 LEU A N 1
ATOM 1929 C CA . LEU A 1 240 ? -17.281 7.016 15.211 1 97.31 240 LEU A CA 1
ATOM 1930 C C . LEU A 1 240 ? -16.125 7.191 16.172 1 97.31 240 LEU A C 1
ATOM 1932 O O . LEU A 1 240 ? -15.203 6.371 16.203 1 97.31 240 LEU A O 1
ATOM 1936 N N . ASP A 1 241 ? -16.109 8.211 16.875 1 96.38 241 ASP A N 1
ATOM 1937 C CA . ASP A 1 241 ? -15.031 8.523 17.797 1 96.38 241 ASP A CA 1
ATOM 1938 C C . ASP A 1 241 ? -15.492 8.359 19.25 1 96.38 241 ASP A C 1
ATOM 1940 O O . ASP A 1 241 ? -15.562 9.336 20 1 96.38 241 ASP A O 1
ATOM 1944 N N . ARG A 1 242 ? -15.688 7.121 19.672 1 84.94 242 ARG A N 1
ATOM 1945 C CA . ARG A 1 242 ? -16.281 6.859 20.984 1 84.94 242 ARG A CA 1
ATOM 1946 C C . ARG A 1 242 ? -15.203 6.617 22.031 1 84.94 242 ARG A C 1
ATOM 1948 O O . ARG A 1 242 ? -14.102 6.16 21.703 1 84.94 242 ARG A O 1
ATOM 1955 N N . MET B 1 1 ? 25.766 -14.836 1.646 1 84.75 1 MET B N 1
ATOM 1956 C CA . MET B 1 1 ? 24.906 -15.375 2.693 1 84.75 1 MET B CA 1
ATOM 1957 C C . MET B 1 1 ? 23.469 -15.477 2.213 1 84.75 1 MET B C 1
ATOM 1959 O O . MET B 1 1 ? 23 -14.648 1.431 1 84.75 1 MET B O 1
ATOM 1963 N N . PRO B 1 2 ? 22.797 -16.5 2.596 1 95.88 2 PRO B N 1
ATOM 1964 C CA . PRO B 1 2 ? 21.422 -16.656 2.146 1 95.88 2 PRO B CA 1
ATOM 1965 C C . PRO B 1 2 ? 20.484 -15.602 2.736 1 95.88 2 PRO B C 1
ATOM 1967 O O . PRO B 1 2 ? 20.719 -15.102 3.838 1 95.88 2 PRO B O 1
ATOM 1970 N N . TYR B 1 3 ? 19.531 -15.211 1.957 1 98.5 3 TYR B N 1
ATOM 1971 C CA . TYR B 1 3 ? 18.453 -14.391 2.506 1 98.5 3 TYR B CA 1
ATOM 1972 C C . TYR B 1 3 ? 17.688 -15.148 3.592 1 98.5 3 TYR B C 1
ATOM 1974 O O . TYR B 1 3 ? 17.641 -16.375 3.572 1 98.5 3 TYR B O 1
ATOM 1982 N N . GLU B 1 4 ? 17.172 -14.406 4.539 1 98.38 4 GLU B N 1
ATOM 1983 C CA . GLU B 1 4 ? 16.234 -14.953 5.504 1 98.38 4 GLU B CA 1
ATOM 1984 C C . GLU B 1 4 ? 14.859 -14.297 5.363 1 98.38 4 GLU B C 1
ATOM 1986 O O . GLU B 1 4 ? 14.719 -13.094 5.578 1 98.38 4 GLU B O 1
ATOM 1991 N N . LEU B 1 5 ? 13.922 -15.102 4.988 1 98.62 5 LEU B N 1
ATOM 1992 C CA . LEU B 1 5 ? 12.547 -14.609 4.895 1 98.62 5 LEU B CA 1
ATOM 1993 C C . LEU B 1 5 ? 11.766 -14.938 6.16 1 98.62 5 LEU B C 1
ATOM 1995 O O . LEU B 1 5 ? 11.781 -16.078 6.625 1 98.62 5 LEU B O 1
ATOM 1999 N N . TYR B 1 6 ? 11.164 -13.938 6.723 1 98.31 6 TYR B N 1
ATOM 2000 C CA . TYR B 1 6 ? 10.312 -14.102 7.895 1 98.31 6 TYR B CA 1
ATOM 2001 C C . TYR B 1 6 ? 8.852 -13.867 7.543 1 98.31 6 TYR B C 1
ATOM 2003 O O . TYR B 1 6 ? 8.461 -12.758 7.176 1 98.31 6 TYR B O 1
ATOM 2011 N N . TYR B 1 7 ? 8.039 -14.914 7.633 1 98.12 7 TYR B N 1
ATOM 2012 C CA . TYR B 1 7 ? 6.602 -14.859 7.375 1 98.12 7 TYR B CA 1
ATOM 2013 C C . TYR B 1 7 ? 5.891 -16.047 8.023 1 98.12 7 TYR B C 1
ATOM 2015 O O . TYR B 1 7 ? 6.523 -17.031 8.383 1 98.12 7 TYR B O 1
ATOM 2023 N N . TRP B 1 8 ? 4.613 -15.93 8.156 1 96.94 8 TRP B N 1
ATOM 2024 C CA . TRP B 1 8 ? 3.822 -16.969 8.797 1 96.94 8 TRP B CA 1
ATOM 2025 C C . TRP B 1 8 ? 3.936 -18.297 8.039 1 96.94 8 TRP B C 1
ATOM 2027 O O . TRP B 1 8 ? 3.766 -18.328 6.816 1 96.94 8 TRP B O 1
ATOM 2037 N N . PRO B 1 9 ? 4.18 -19.359 8.703 1 95.69 9 PRO B N 1
ATOM 2038 C CA . PRO B 1 9 ? 4.59 -20.594 8.031 1 95.69 9 PRO B CA 1
ATOM 2039 C C . PRO B 1 9 ? 3.412 -21.375 7.449 1 95.69 9 PRO B C 1
ATOM 2041 O O . PRO B 1 9 ? 3.607 -22.266 6.621 1 95.69 9 PRO B O 1
ATOM 2044 N N . ASP B 1 10 ? 2.178 -21.094 7.785 1 94.81 10 ASP B N 1
ATOM 2045 C CA . ASP B 1 10 ? 1.077 -21.984 7.441 1 94.81 10 ASP B CA 1
ATOM 2046 C C . ASP B 1 10 ? 0.259 -21.422 6.277 1 94.81 10 ASP B C 1
ATOM 2048 O O . ASP B 1 10 ? -0.755 -22 5.887 1 94.81 10 ASP B O 1
ATOM 2052 N N . ILE B 1 11 ? 0.706 -20.312 5.758 1 97.19 11 ILE B N 1
ATOM 2053 C CA . ILE B 1 11 ? -0.069 -19.703 4.684 1 97.19 11 ILE B CA 1
ATOM 2054 C C . ILE B 1 11 ? 0.874 -19.172 3.607 1 97.19 11 ILE B C 1
ATOM 2056 O O . ILE B 1 11 ? 2.035 -18.859 3.887 1 97.19 11 ILE B O 1
ATOM 2060 N N . GLN B 1 12 ? 0.43 -19.078 2.328 1 97.94 12 GLN B N 1
ATOM 2061 C CA . GLN B 1 12 ? 1.159 -18.359 1.29 1 97.94 12 GLN B CA 1
ATOM 2062 C C . GLN B 1 12 ? 1.257 -16.859 1.617 1 97.94 12 GLN B C 1
ATOM 2064 O O . GLN B 1 12 ? 2.355 -16.328 1.758 1 97.94 12 GLN B O 1
ATOM 2069 N N . GLY B 1 13 ? 0.008 -16.25 1.851 1 97.69 13 GLY B N 1
ATOM 2070 C CA . GLY B 1 13 ? -0.087 -14.883 2.314 1 97.69 13 GLY B CA 1
ATOM 2071 C C . GLY B 1 13 ? 0.763 -13.922 1.507 1 97.69 13 GLY B C 1
ATOM 2072 O O . GLY B 1 13 ? 1 -14.141 0.317 1 97.69 13 GLY B O 1
ATOM 2073 N N . ARG B 1 14 ? 1.142 -12.844 2.143 1 98.56 14 ARG B N 1
ATOM 2074 C CA . ARG B 1 14 ? 1.937 -11.805 1.502 1 98.56 14 ARG B CA 1
ATOM 2075 C C . ARG B 1 14 ? 3.367 -12.273 1.267 1 98.56 14 ARG B C 1
ATOM 2077 O O . ARG B 1 14 ? 4.059 -11.758 0.386 1 98.56 14 ARG B O 1
ATOM 2084 N N . GLY B 1 15 ? 3.816 -13.273 2.033 1 98.56 15 GLY B N 1
ATOM 2085 C CA . GLY B 1 15 ? 5.16 -13.812 1.889 1 98.56 15 GLY B CA 1
ATOM 2086 C C . GLY B 1 15 ? 5.367 -14.547 0.58 1 98.56 15 GLY B C 1
ATOM 2087 O O . GLY B 1 15 ? 6.492 -14.633 0.083 1 98.56 15 GLY B O 1
ATOM 2088 N N . GLU B 1 16 ? 4.289 -15.062 0.019 1 98.81 16 GLU B N 1
ATOM 2089 C CA . GLU B 1 16 ? 4.402 -15.852 -1.205 1 98.81 16 GLU B 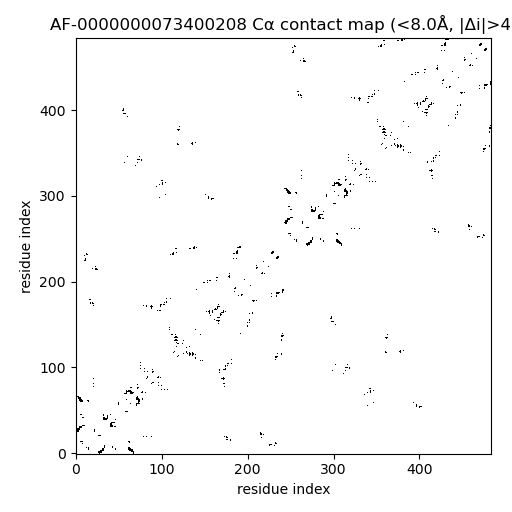CA 1
ATOM 2090 C C . GLU B 1 16 ? 4.863 -14.984 -2.375 1 98.81 16 GLU B C 1
ATOM 2092 O O . GLU B 1 16 ? 5.586 -15.461 -3.256 1 98.81 16 GLU B O 1
ATOM 2097 N N . PHE B 1 17 ? 4.488 -13.727 -2.43 1 98.94 17 PHE B N 1
ATOM 2098 C CA . PHE B 1 17 ? 4.961 -12.812 -3.463 1 98.94 17 PHE B CA 1
ATOM 2099 C C . PHE B 1 17 ? 6.48 -12.68 -3.414 1 98.94 17 PHE B C 1
ATOM 2101 O O . PHE B 1 17 ? 7.133 -12.586 -4.457 1 98.94 17 PHE B O 1
ATOM 2108 N N . VAL B 1 18 ? 7.02 -12.711 -2.225 1 98.94 18 VAL B N 1
ATOM 2109 C CA . VAL B 1 18 ? 8.461 -12.609 -2.025 1 98.94 18 VAL B CA 1
ATOM 2110 C C . VAL B 1 18 ? 9.133 -13.93 -2.396 1 98.94 18 VAL B C 1
ATOM 2112 O O . VAL B 1 18 ? 10.156 -13.945 -3.086 1 98.94 18 VAL B O 1
ATOM 2115 N N . ARG B 1 19 ? 8.531 -15.07 -1.999 1 98.88 19 ARG B N 1
ATOM 2116 C CA . ARG B 1 19 ? 9.078 -16.391 -2.314 1 98.88 19 ARG B CA 1
ATOM 2117 C C . ARG B 1 19 ? 9.203 -16.578 -3.822 1 98.88 19 ARG B C 1
ATOM 2119 O O . ARG B 1 19 ? 10.227 -17.078 -4.309 1 98.88 19 ARG B O 1
ATOM 2126 N N . LEU B 1 20 ? 8.203 -16.172 -4.504 1 98.94 20 LEU B N 1
ATOM 2127 C CA . LEU B 1 20 ? 8.211 -16.344 -5.953 1 98.94 20 LEU B CA 1
ATOM 2128 C C . LEU B 1 20 ? 9.359 -15.562 -6.59 1 98.94 20 LEU B C 1
ATOM 2130 O O . LEU B 1 20 ? 9.992 -16.047 -7.531 1 98.94 20 LEU B O 1
ATOM 2134 N N . ALA B 1 21 ? 9.602 -14.352 -6.117 1 98.94 21 ALA B N 1
ATOM 2135 C CA . ALA B 1 21 ? 10.727 -13.57 -6.633 1 98.94 21 ALA B CA 1
ATOM 2136 C C . ALA B 1 21 ? 12.055 -14.25 -6.32 1 98.94 21 ALA B C 1
ATOM 2138 O O . ALA B 1 21 ? 12.945 -14.305 -7.168 1 98.94 21 ALA B O 1
ATOM 2139 N N . LEU B 1 22 ? 12.18 -14.773 -5.074 1 98.94 22 LEU B N 1
ATOM 2140 C CA . LEU B 1 22 ? 13.406 -15.469 -4.68 1 98.94 22 LEU B CA 1
ATOM 2141 C C . LEU B 1 22 ? 13.625 -16.719 -5.523 1 98.94 22 LEU B C 1
ATOM 2143 O O . LEU B 1 22 ? 14.742 -17 -5.945 1 98.94 22 LEU B O 1
ATOM 2147 N N . GLU B 1 23 ? 12.539 -17.422 -5.785 1 98.88 23 GLU B N 1
ATOM 2148 C CA . GLU B 1 23 ? 12.609 -18.641 -6.598 1 98.88 23 GLU B CA 1
ATOM 2149 C C . GLU B 1 23 ? 12.984 -18.312 -8.039 1 98.88 23 GLU B C 1
ATOM 2151 O O . GLU B 1 23 ? 13.852 -18.969 -8.625 1 98.88 23 GLU B O 1
ATOM 2156 N N . ALA B 1 24 ? 12.336 -17.312 -8.602 1 98.88 24 ALA B N 1
ATOM 2157 C CA . ALA B 1 24 ? 12.641 -16.922 -9.969 1 98.88 24 ALA B CA 1
ATOM 2158 C C . ALA B 1 24 ? 14.102 -16.5 -10.117 1 98.88 24 ALA B C 1
ATOM 2160 O O . ALA B 1 24 ? 14.719 -16.734 -11.156 1 98.88 24 ALA B O 1
ATOM 2161 N N . ALA B 1 25 ? 14.656 -15.906 -9.078 1 98.5 25 ALA B N 1
ATOM 2162 C CA . ALA B 1 25 ? 16.031 -15.414 -9.078 1 98.5 25 ALA B CA 1
ATOM 2163 C C . ALA B 1 25 ? 17.016 -16.547 -8.773 1 98.5 25 ALA B C 1
ATOM 2165 O O . ALA B 1 25 ? 18.234 -16.328 -8.805 1 98.5 25 ALA B O 1
ATOM 2166 N N . ASP B 1 26 ? 16.484 -17.688 -8.461 1 97.69 26 ASP B N 1
ATOM 2167 C CA . ASP B 1 26 ? 17.328 -18.797 -7.984 1 97.69 26 ASP B CA 1
ATOM 2168 C C . ASP B 1 26 ? 18.219 -18.344 -6.828 1 97.69 26 ASP B C 1
ATOM 2170 O O . ASP B 1 26 ? 19.406 -18.672 -6.793 1 97.69 26 ASP B O 1
ATOM 2174 N N . ALA B 1 27 ? 17.672 -17.516 -6.035 1 98.19 27 ALA B N 1
ATOM 2175 C CA . ALA B 1 27 ? 18.406 -17.016 -4.883 1 98.19 27 ALA B CA 1
ATOM 2176 C C . ALA B 1 27 ? 18.344 -17.984 -3.713 1 98.19 27 ALA B C 1
ATOM 2178 O O . ALA B 1 27 ? 17.297 -18.594 -3.469 1 98.19 27 ALA B O 1
ATOM 2179 N N . GLU B 1 28 ? 19.422 -18.109 -2.992 1 97.88 28 GLU B N 1
ATOM 2180 C CA . GLU B 1 28 ? 19.422 -18.906 -1.771 1 97.88 28 GLU B CA 1
ATOM 2181 C C . GLU B 1 28 ? 18.719 -18.156 -0.631 1 97.88 28 GLU B C 1
ATOM 2183 O O . GLU B 1 28 ? 19.031 -17 -0.365 1 97.88 28 GLU B O 1
ATOM 2188 N N . TYR B 1 29 ? 17.766 -18.906 -0.026 1 98.38 29 TYR B N 1
ATOM 2189 C CA . TYR B 1 29 ? 17.109 -18.297 1.12 1 98.38 29 TYR B CA 1
ATOM 2190 C C . TYR B 1 29 ? 16.594 -19.359 2.08 1 98.38 29 TYR B C 1
ATOM 2192 O O . TYR B 1 29 ? 16.438 -20.516 1.703 1 98.38 29 TYR B O 1
ATOM 2200 N N . VAL B 1 30 ? 16.359 -18.859 3.295 1 97.5 30 VAL B N 1
ATOM 2201 C CA . VAL B 1 30 ? 15.734 -19.672 4.324 1 97.5 30 VAL B CA 1
ATOM 2202 C C . VAL B 1 30 ? 14.398 -19.047 4.734 1 97.5 30 VAL B C 1
ATOM 2204 O O . VAL B 1 30 ? 14.336 -17.859 5.035 1 97.5 30 VAL B O 1
ATOM 2207 N N . ASP B 1 31 ? 13.359 -19.828 4.672 1 97.25 31 ASP B N 1
ATOM 2208 C CA . ASP B 1 31 ? 12.07 -19.422 5.238 1 97.25 31 ASP B CA 1
ATOM 2209 C C . ASP B 1 31 ? 12.023 -19.703 6.738 1 97.25 31 ASP B C 1
ATOM 2211 O O . ASP B 1 31 ? 11.539 -20.75 7.172 1 97.25 31 ASP B O 1
ATOM 2215 N N . VAL B 1 32 ? 12.328 -18.75 7.543 1 97.44 32 VAL B N 1
ATOM 2216 C CA . VAL B 1 32 ? 12.773 -18.953 8.914 1 97.44 32 VAL B CA 1
ATOM 2217 C C . VAL B 1 32 ? 11.633 -19.547 9.75 1 97.44 32 VAL B C 1
ATOM 2219 O O . VAL B 1 32 ? 11.844 -20.484 10.516 1 97.44 32 VAL B O 1
ATOM 2222 N N . ALA B 1 33 ? 10.469 -19.047 9.531 1 96.12 33 ALA B N 1
ATOM 2223 C CA . ALA B 1 33 ? 9.352 -19.469 10.367 1 96.12 33 ALA B CA 1
ATOM 2224 C C . ALA B 1 33 ? 8.898 -20.891 10.023 1 96.12 33 ALA B C 1
ATOM 2226 O O . ALA B 1 33 ? 8.133 -21.5 10.766 1 96.12 33 ALA B O 1
ATOM 2227 N N . ARG B 1 34 ? 9.352 -21.406 8.867 1 94.88 34 ARG B N 1
ATOM 2228 C CA . ARG B 1 34 ? 8.969 -22.75 8.43 1 94.88 34 ARG B CA 1
ATOM 2229 C C . ARG B 1 34 ? 10 -23.781 8.891 1 94.88 34 ARG B C 1
ATOM 2231 O O . ARG B 1 34 ? 9.805 -24.969 8.703 1 94.88 34 ARG B O 1
ATOM 2238 N N . GLU B 1 35 ? 11.039 -23.281 9.461 1 93.81 35 GLU B N 1
ATOM 2239 C CA . GLU B 1 35 ? 12.078 -24.172 9.969 1 93.81 35 GLU B CA 1
ATOM 2240 C C . GLU B 1 35 ? 11.773 -24.625 11.398 1 93.81 35 GLU B C 1
ATOM 2242 O O . GLU B 1 35 ? 10.844 -24.109 12.023 1 93.81 35 GLU B O 1
ATOM 2247 N N . SER B 1 36 ? 12.547 -25.531 11.828 1 89.25 36 SER B N 1
ATOM 2248 C CA . SER B 1 36 ? 12.312 -26.125 13.148 1 89.25 36 SER B CA 1
ATOM 2249 C C . SER B 1 36 ? 12.703 -25.156 14.258 1 89.25 36 SER B C 1
ATOM 2251 O O . SER B 1 36 ? 13.773 -24.547 14.219 1 89.25 36 SER B O 1
ATOM 2253 N N . SER B 1 37 ? 11.859 -25.094 15.211 1 87.31 37 SER B N 1
ATOM 2254 C CA . SER B 1 37 ? 12.148 -24.266 16.391 1 87.31 37 SER B CA 1
ATOM 2255 C C . SER B 1 37 ? 13.289 -24.859 17.203 1 87.31 37 SER B C 1
ATOM 2257 O O . SER B 1 37 ? 13.984 -24.141 17.922 1 87.31 37 SER B O 1
ATOM 2259 N N . ARG B 1 38 ? 13.5 -26.125 17.031 1 87.19 38 ARG B N 1
ATOM 2260 C CA . ARG B 1 38 ? 14.578 -26.812 17.766 1 87.19 38 ARG B CA 1
ATOM 2261 C C . ARG B 1 38 ? 15.938 -26.281 17.328 1 87.19 38 ARG B C 1
ATOM 2263 O O . ARG B 1 38 ? 16.906 -26.344 18.109 1 87.19 38 ARG B O 1
ATOM 2270 N N . LYS B 1 39 ? 15.906 -25.766 16.281 1 88.12 39 LYS B N 1
ATOM 2271 C CA . LYS B 1 39 ? 17.156 -25.234 15.758 1 88.12 39 LYS B CA 1
ATOM 2272 C C . LYS B 1 39 ? 17.25 -23.719 15.953 1 88.12 39 LYS B C 1
ATOM 2274 O O . LYS B 1 39 ? 18.016 -23.047 15.25 1 88.12 39 LYS B O 1
ATOM 2279 N N . GLY B 1 40 ? 16.297 -23.188 16.828 1 88.5 40 GLY B N 1
ATOM 2280 C CA . GLY B 1 40 ? 16.312 -21.75 17.109 1 88.5 40 GLY B CA 1
ATOM 2281 C C . GLY B 1 40 ? 15.609 -20.938 16.031 1 88.5 40 GLY B C 1
ATOM 2282 O O . GLY B 1 40 ? 15.766 -19.719 15.961 1 88.5 40 GLY B O 1
ATOM 2283 N N . MET B 1 41 ? 14.945 -21.594 15.227 1 94 41 MET B N 1
ATOM 2284 C CA . MET B 1 41 ? 14.195 -20.938 14.156 1 94 41 MET B CA 1
ATOM 2285 C C . MET B 1 41 ? 12.695 -21.047 14.406 1 94 41 MET B C 1
ATOM 2287 O O . MET B 1 41 ? 12.242 -20.938 15.547 1 94 41 MET B O 1
ATOM 2291 N N . GLY B 1 42 ? 11.969 -20.922 13.414 1 94.56 42 GLY B N 1
ATOM 2292 C CA . GLY B 1 42 ? 10.531 -21.016 13.586 1 94.56 42 GLY B CA 1
ATOM 2293 C C . GLY B 1 42 ? 9.875 -19.703 13.938 1 94.56 42 GLY B C 1
ATOM 2294 O O . GLY B 1 42 ? 10.523 -18.641 13.883 1 94.56 42 GLY B O 1
ATOM 2295 N N . VAL B 1 43 ? 8.625 -19.828 14.273 1 95.88 43 VAL B N 1
ATOM 2296 C CA . VAL B 1 43 ? 7.805 -18.656 14.594 1 95.88 43 VAL B CA 1
ATOM 2297 C C . VAL B 1 43 ? 8.422 -17.906 15.773 1 95.88 43 VAL B C 1
ATOM 2299 O O . VAL B 1 43 ? 8.477 -16.672 15.766 1 95.88 43 VAL B O 1
ATOM 2302 N N . PRO B 1 44 ? 8.984 -18.547 16.812 1 95.5 44 PRO B N 1
ATOM 2303 C CA . PRO B 1 44 ? 9.594 -17.812 17.922 1 95.5 44 PRO B CA 1
ATOM 2304 C C . PRO B 1 44 ? 10.75 -16.922 17.484 1 95.5 44 PRO B C 1
ATOM 2306 O O . PRO B 1 44 ? 10.93 -15.82 18 1 95.5 44 PRO B O 1
ATOM 2309 N N . ALA B 1 45 ? 11.516 -17.391 16.578 1 94.88 45 ALA B N 1
ATOM 2310 C CA . ALA B 1 45 ? 12.625 -16.594 16.062 1 94.88 45 ALA B CA 1
ATOM 2311 C C . ALA B 1 45 ? 12.109 -15.328 15.375 1 94.88 45 ALA B C 1
ATOM 2313 O O . ALA B 1 45 ? 12.703 -14.258 15.516 1 94.88 45 ALA B O 1
ATOM 2314 N N . MET B 1 46 ? 11.062 -15.477 14.609 1 95.06 46 MET B N 1
ATOM 2315 C CA . MET B 1 46 ? 10.445 -14.328 13.945 1 95.06 46 MET B CA 1
ATOM 2316 C C . MET B 1 46 ? 9.93 -13.32 14.969 1 95.06 46 MET B C 1
ATOM 2318 O O . MET B 1 46 ? 10.188 -12.117 14.844 1 95.06 46 MET B O 1
ATOM 2322 N N . MET B 1 47 ? 9.258 -13.805 15.984 1 94.56 47 MET B N 1
ATOM 2323 C CA . MET B 1 47 ? 8.688 -12.93 17 1 94.56 47 MET B CA 1
ATOM 2324 C C . MET B 1 47 ? 9.773 -12.227 17.797 1 94.56 47 MET B C 1
ATOM 2326 O O . MET B 1 47 ? 9.633 -11.055 18.172 1 94.56 47 MET B O 1
ATOM 2330 N N . ARG B 1 48 ? 10.836 -12.883 18.078 1 92.19 48 ARG B N 1
ATOM 2331 C CA . ARG B 1 48 ? 11.961 -12.289 18.781 1 92.19 48 ARG B CA 1
ATOM 2332 C C . ARG B 1 48 ? 12.539 -11.109 18 1 92.19 48 ARG B C 1
ATOM 2334 O O . ARG B 1 48 ? 12.867 -10.07 18.594 1 92.19 48 ARG B O 1
ATOM 2341 N N . LEU B 1 49 ? 12.609 -11.344 16.75 1 90.12 49 LEU B N 1
ATOM 2342 C CA . LEU B 1 49 ? 13.156 -10.273 15.93 1 90.12 49 LEU B CA 1
ATOM 2343 C C . LEU B 1 49 ? 12.195 -9.094 15.859 1 90.12 49 LEU B C 1
ATOM 2345 O O . LEU B 1 49 ? 12.617 -7.938 15.93 1 90.12 49 LEU B O 1
ATOM 2349 N N . LEU B 1 50 ? 10.953 -9.312 15.781 1 90.62 50 LEU B N 1
ATOM 2350 C CA . LEU B 1 50 ? 9.93 -8.281 15.664 1 90.62 50 LEU B CA 1
ATOM 2351 C C . LEU B 1 50 ? 9.812 -7.488 16.953 1 90.62 50 LEU B C 1
ATOM 2353 O O . LEU B 1 50 ? 9.43 -6.312 16.938 1 90.62 50 LEU B O 1
ATOM 2357 N N . GLU B 1 51 ? 10.18 -8.109 18 1 87.56 51 GLU B N 1
ATOM 2358 C CA . GLU B 1 51 ? 9.984 -7.5 19.297 1 87.56 51 GLU B CA 1
ATOM 2359 C C . GLU B 1 51 ? 11.297 -6.98 19.875 1 87.56 51 GLU B C 1
ATOM 2361 O O . GLU B 1 51 ? 11.336 -6.5 21.016 1 87.56 51 GLU B O 1
ATOM 2366 N N . ARG B 1 52 ? 12.305 -7.219 19.109 1 83.44 52 ARG B N 1
ATOM 2367 C CA . ARG B 1 52 ? 13.617 -6.797 19.594 1 83.44 52 ARG B CA 1
ATOM 2368 C C . ARG B 1 52 ? 13.648 -5.297 19.844 1 83.44 52 ARG B C 1
ATOM 2370 O O . ARG B 1 52 ? 13.172 -4.512 19.031 1 83.44 52 ARG B O 1
ATOM 2377 N N . ASP B 1 53 ? 14.266 -5.094 21 1 74.19 53 ASP B N 1
ATOM 2378 C CA . ASP B 1 53 ? 14.492 -3.703 21.391 1 74.19 53 ASP B CA 1
ATOM 2379 C C . ASP B 1 53 ? 15.766 -3.152 20.75 1 74.19 53 ASP B C 1
ATOM 2381 O O . ASP B 1 53 ? 16.734 -3.887 20.547 1 74.19 53 ASP B O 1
ATOM 2385 N N . ALA B 1 54 ? 15.719 -2.133 20.141 1 67.19 54 ALA B N 1
ATOM 2386 C CA . ALA B 1 54 ? 16.922 -1.414 19.734 1 67.19 54 ALA B CA 1
ATOM 2387 C C . ALA B 1 54 ? 17.281 -1.72 18.281 1 67.19 54 ALA B C 1
ATOM 2389 O O . ALA B 1 54 ? 18.438 -1.543 17.875 1 67.19 54 ALA B O 1
ATOM 2390 N N . VAL B 1 55 ? 16.406 -2.35 17.578 1 73.06 55 VAL B N 1
ATOM 2391 C CA . VAL B 1 55 ? 16.672 -2.484 16.156 1 73.06 55 VAL B CA 1
ATOM 2392 C C . VAL B 1 55 ? 16.297 -1.188 15.438 1 73.06 55 VAL B C 1
ATOM 2394 O O . VAL B 1 55 ? 15.195 -0.666 15.617 1 73.06 55 VAL B O 1
ATOM 2397 N N . GLU B 1 56 ? 17.25 -0.688 14.805 1 77.56 56 GLU B N 1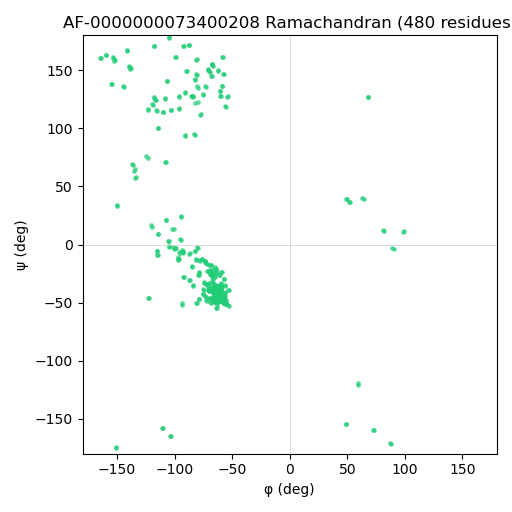
ATOM 2398 C CA . GLU B 1 56 ? 17.125 0.617 14.164 1 77.56 56 GLU B CA 1
ATOM 2399 C C . GLU B 1 56 ? 16.016 0.604 13.109 1 77.56 56 GLU B C 1
ATOM 2401 O O . GLU B 1 56 ? 15.242 1.557 13.008 1 77.56 56 GLU B O 1
ATOM 2406 N N . ARG B 1 57 ? 15.945 -0.45 12.422 1 90.88 57 ARG B N 1
ATOM 2407 C CA . ARG B 1 57 ? 15.008 -0.525 11.305 1 90.88 57 ARG B CA 1
ATOM 2408 C C . ARG B 1 57 ? 14.055 -1.706 11.469 1 90.88 57 ARG B C 1
ATOM 2410 O O . ARG B 1 57 ? 14.141 -2.686 10.727 1 90.88 57 ARG B O 1
ATOM 2417 N N . LEU B 1 58 ? 13.117 -1.473 12.406 1 90.69 58 LEU B N 1
ATOM 2418 C CA . LEU B 1 58 ? 12.188 -2.521 12.812 1 90.69 58 LEU B CA 1
ATOM 2419 C C . LEU B 1 58 ? 10.992 -2.59 11.859 1 90.69 58 LEU B C 1
ATOM 2421 O O . LEU B 1 58 ? 10.352 -1.572 11.594 1 90.69 58 LEU B O 1
ATOM 2425 N N . PRO B 1 59 ? 10.734 -3.787 11.336 1 95.62 59 PRO B N 1
ATOM 2426 C CA . PRO B 1 59 ? 9.508 -3.902 10.539 1 95.62 59 PRO B CA 1
ATOM 2427 C C . PRO B 1 59 ? 8.242 -3.844 11.391 1 95.62 59 PRO B C 1
ATOM 2429 O O . PRO B 1 59 ? 8.258 -4.242 12.555 1 95.62 59 PRO B O 1
ATOM 2432 N N . PHE B 1 60 ? 7.184 -3.361 10.828 1 96.88 60 PHE B N 1
ATOM 2433 C CA . PHE B 1 60 ? 5.895 -3.281 11.508 1 96.88 60 PHE B CA 1
ATOM 2434 C C . PHE B 1 60 ? 5.293 -4.668 11.688 1 96.88 60 PHE B C 1
ATOM 2436 O O . PHE B 1 60 ? 4.676 -4.953 12.719 1 96.88 60 PHE B O 1
ATOM 2443 N N . ALA B 1 61 ? 5.418 -5.547 10.695 1 97.25 61 ALA B N 1
ATOM 2444 C CA . ALA B 1 61 ? 4.852 -6.891 10.609 1 97.25 61 ALA B CA 1
ATOM 2445 C C . ALA B 1 61 ? 5.531 -7.707 9.516 1 97.25 61 ALA B C 1
ATOM 2447 O O . ALA B 1 61 ? 6.254 -7.156 8.68 1 97.25 61 ALA B O 1
ATOM 2448 N N . PRO B 1 62 ? 5.406 -9.023 9.578 1 97.81 62 PRO B N 1
ATOM 2449 C CA . PRO B 1 62 ? 5.867 -9.805 8.43 1 97.81 62 PRO B CA 1
ATOM 2450 C C . PRO B 1 62 ? 5.02 -9.578 7.18 1 97.81 62 PRO B C 1
ATOM 2452 O O . PRO B 1 62 ? 3.848 -9.203 7.285 1 97.81 62 PRO B O 1
ATOM 2455 N N . PRO B 1 63 ? 5.613 -9.805 6.07 1 98.44 63 PRO B N 1
ATOM 2456 C CA . PRO B 1 63 ? 6.938 -10.359 5.793 1 98.44 63 PRO B CA 1
ATOM 2457 C C . PRO B 1 63 ? 8.055 -9.32 5.918 1 98.44 63 PRO B C 1
ATOM 2459 O O . PRO B 1 63 ? 7.828 -8.141 5.66 1 98.44 63 PRO B O 1
ATOM 2462 N N . PHE B 1 64 ? 9.164 -9.711 6.336 1 98.31 64 PHE B N 1
ATOM 2463 C CA . PHE B 1 64 ? 10.398 -8.953 6.188 1 98.31 64 PHE B CA 1
ATOM 2464 C C . PHE B 1 64 ? 11.555 -9.875 5.809 1 98.31 64 PHE B C 1
ATOM 2466 O O . PHE B 1 64 ? 11.5 -11.078 6.055 1 98.31 64 PHE B O 1
ATOM 2473 N N . LEU B 1 65 ? 12.484 -9.328 5.113 1 98.56 65 LEU B N 1
ATOM 2474 C CA . LEU B 1 65 ? 13.641 -10.039 4.559 1 98.56 65 LEU B CA 1
ATOM 2475 C C . LEU B 1 65 ? 14.938 -9.523 5.172 1 98.56 65 LEU B C 1
ATOM 2477 O O . LEU B 1 65 ? 15.18 -8.32 5.203 1 98.56 65 LEU B O 1
ATOM 2481 N N . LYS B 1 66 ? 15.672 -10.391 5.719 1 97.06 66 LYS B N 1
ATOM 2482 C CA . LYS B 1 66 ? 17.016 -10.055 6.18 1 97.06 66 LYS B CA 1
ATOM 2483 C C . LYS B 1 66 ? 18.062 -10.422 5.133 1 97.06 66 LYS B C 1
ATOM 2485 O O . LYS B 1 66 ? 18.172 -11.586 4.727 1 97.06 66 LYS B O 1
ATOM 2490 N N . ALA B 1 67 ? 18.781 -9.516 4.59 1 97.44 67 ALA B N 1
ATOM 2491 C CA . ALA B 1 67 ? 19.906 -9.641 3.67 1 97.44 67 ALA B CA 1
ATOM 2492 C C . ALA B 1 67 ? 21.203 -9.141 4.312 1 97.44 67 ALA B C 1
ATOM 2494 O O . ALA B 1 67 ? 21.516 -7.953 4.254 1 97.44 67 ALA B O 1
ATOM 2495 N N . GLY B 1 68 ? 22 -10.039 4.773 1 94.88 68 GLY B N 1
ATOM 2496 C CA . GLY B 1 68 ? 23.078 -9.602 5.637 1 94.88 68 GLY B CA 1
ATOM 2497 C C . GLY B 1 68 ? 22.594 -8.891 6.887 1 94.88 68 GLY B C 1
ATOM 2498 O O . GLY B 1 68 ? 21.781 -9.43 7.641 1 94.88 68 GLY B O 1
ATOM 2499 N N . ASP B 1 69 ? 22.984 -7.715 7.051 1 92.56 69 ASP B N 1
ATOM 2500 C CA . ASP B 1 69 ? 22.594 -6.965 8.242 1 92.56 69 ASP B CA 1
ATOM 2501 C C . ASP B 1 69 ? 21.359 -6.109 7.969 1 92.56 69 ASP B C 1
ATOM 2503 O O . ASP B 1 69 ? 20.766 -5.555 8.898 1 92.56 69 ASP B O 1
ATOM 2507 N N . GLN B 1 70 ? 20.984 -6.078 6.801 1 95.06 70 GLN B N 1
ATOM 2508 C CA . GLN B 1 70 ? 19.859 -5.215 6.438 1 95.06 70 GLN B CA 1
ATOM 2509 C C . GLN B 1 70 ? 18.531 -5.957 6.535 1 95.06 70 GLN B C 1
ATOM 2511 O O . GLN B 1 70 ? 18.422 -7.102 6.094 1 95.06 70 GLN B O 1
ATOM 2516 N N . ILE B 1 71 ? 17.562 -5.324 7.207 1 96.44 71 ILE B N 1
ATOM 2517 C CA . ILE B 1 71 ? 16.203 -5.84 7.273 1 96.44 71 ILE B CA 1
ATOM 2518 C C . ILE B 1 71 ? 15.273 -4.969 6.426 1 96.44 71 ILE B C 1
ATOM 2520 O O . ILE B 1 71 ? 15.273 -3.742 6.559 1 96.44 71 ILE B O 1
ATOM 2524 N N . VAL B 1 72 ? 14.555 -5.57 5.504 1 98.06 72 VAL B N 1
ATOM 2525 C CA . VAL B 1 72 ? 13.617 -4.879 4.625 1 98.06 72 VAL B CA 1
ATOM 2526 C C . VAL B 1 72 ? 12.203 -5.422 4.844 1 98.06 72 VAL B C 1
ATOM 2528 O O . VAL B 1 72 ? 11.961 -6.617 4.66 1 98.06 72 VAL B O 1
ATOM 2531 N N . GLY B 1 73 ? 11.312 -4.555 5.234 1 98.38 73 GLY B N 1
ATOM 2532 C CA . GLY B 1 73 ? 9.93 -4.945 5.434 1 98.38 73 GLY B CA 1
ATOM 2533 C C . GLY B 1 73 ? 9.008 -4.473 4.324 1 98.38 73 GLY B C 1
ATOM 2534 O O . GLY B 1 73 ? 9.445 -3.77 3.408 1 98.38 73 GLY B O 1
ATOM 2535 N N . GLN B 1 74 ? 7.734 -4.848 4.438 1 98.75 74 GLN B N 1
ATOM 2536 C CA . GLN B 1 74 ? 6.719 -4.551 3.432 1 98.75 74 GLN B CA 1
ATOM 2537 C C . GLN B 1 74 ? 6.98 -5.32 2.141 1 98.75 74 GLN B C 1
ATOM 2539 O O . GLN B 1 74 ? 8.039 -5.172 1.525 1 98.75 74 GLN B O 1
ATOM 2544 N N . THR B 1 75 ? 6.016 -6.047 1.642 1 98.94 75 THR B N 1
ATOM 2545 C CA . THR B 1 75 ? 6.156 -6.926 0.488 1 98.94 75 THR B CA 1
ATOM 2546 C C . THR B 1 75 ? 6.652 -6.148 -0.729 1 98.94 75 THR B C 1
ATOM 2548 O O . THR B 1 75 ? 7.652 -6.52 -1.345 1 98.94 75 THR B O 1
ATOM 2551 N N . ALA B 1 76 ? 6.004 -5.023 -1.025 1 98.94 76 ALA B N 1
ATOM 2552 C CA . ALA B 1 76 ? 6.371 -4.262 -2.215 1 98.94 76 ALA B CA 1
ATOM 2553 C C . ALA B 1 76 ? 7.789 -3.715 -2.1 1 98.94 76 ALA B C 1
ATOM 2555 O O . ALA B 1 76 ? 8.508 -3.615 -3.098 1 98.94 76 ALA B O 1
ATOM 2556 N N . ASN B 1 77 ? 8.172 -3.332 -0.889 1 98.94 77 ASN B N 1
ATOM 2557 C CA . ASN B 1 77 ? 9.516 -2.82 -0.64 1 98.94 77 ASN B CA 1
ATOM 2558 C C . ASN B 1 77 ? 10.57 -3.918 -0.766 1 98.94 77 ASN B C 1
ATOM 2560 O O . ASN B 1 77 ? 11.656 -3.684 -1.292 1 98.94 77 ASN B O 1
ATOM 2564 N N . ILE B 1 78 ? 10.258 -5.133 -0.289 1 98.94 78 ILE B N 1
ATOM 2565 C CA . ILE B 1 78 ? 11.141 -6.281 -0.434 1 98.94 78 ILE B CA 1
ATOM 2566 C C . ILE B 1 78 ? 11.336 -6.598 -1.915 1 98.94 78 ILE B C 1
ATOM 2568 O O . ILE B 1 78 ? 12.461 -6.844 -2.359 1 98.94 78 ILE B O 1
ATOM 2572 N N . LEU B 1 79 ? 10.289 -6.52 -2.652 1 98.94 79 LEU B N 1
ATOM 2573 C CA . LEU B 1 79 ? 10.359 -6.828 -4.078 1 98.94 79 LEU B CA 1
ATOM 2574 C C . LEU B 1 79 ? 11.125 -5.746 -4.828 1 98.94 79 LEU B C 1
ATOM 2576 O O . LEU B 1 79 ? 11.836 -6.039 -5.793 1 98.94 79 LEU B O 1
ATOM 2580 N N . LEU B 1 80 ? 10.961 -4.496 -4.402 1 98.88 80 LEU B N 1
ATOM 2581 C CA . LEU B 1 80 ? 11.781 -3.412 -4.938 1 98.88 80 LEU B CA 1
ATOM 2582 C C . LEU B 1 80 ? 13.266 -3.695 -4.73 1 98.88 80 LEU B C 1
ATOM 2584 O O . LEU B 1 80 ? 14.062 -3.535 -5.652 1 98.88 80 LEU B O 1
ATOM 2588 N N . PHE B 1 81 ? 13.625 -4.148 -3.574 1 98.81 81 PHE B N 1
ATOM 2589 C CA . PHE B 1 81 ? 15 -4.492 -3.205 1 98.81 81 PHE B CA 1
ATOM 2590 C C . PHE B 1 81 ? 15.5 -5.672 -4.031 1 98.81 81 PHE B C 1
ATOM 2592 O O . PHE B 1 81 ? 16.547 -5.59 -4.66 1 98.81 81 PHE B O 1
ATOM 2599 N N . LEU B 1 82 ? 14.719 -6.75 -4.125 1 98.88 82 LEU B N 1
ATOM 2600 C CA . LEU B 1 82 ? 15.125 -7.965 -4.828 1 98.88 82 LEU B CA 1
ATOM 2601 C C . LEU B 1 82 ? 15.18 -7.727 -6.332 1 98.88 82 LEU B C 1
ATOM 2603 O O . LEU B 1 82 ? 16.062 -8.25 -7.016 1 98.88 82 LEU B O 1
ATOM 2607 N N . GLY B 1 83 ? 14.18 -6.977 -6.793 1 98.62 83 GLY B N 1
ATOM 2608 C CA . GLY B 1 83 ? 14.141 -6.711 -8.219 1 98.62 83 GLY B CA 1
ATOM 2609 C C . GLY B 1 83 ? 15.406 -6.059 -8.742 1 98.62 83 GLY B C 1
ATOM 2610 O O . GLY B 1 83 ? 15.922 -6.438 -9.797 1 98.62 83 GLY B O 1
ATOM 2611 N N . ALA B 1 84 ? 15.891 -5.066 -8.008 1 97.19 84 ALA B N 1
ATOM 2612 C CA . ALA B 1 84 ? 17.094 -4.344 -8.391 1 97.19 84 ALA B CA 1
ATOM 2613 C C . ALA B 1 84 ? 18.328 -5.25 -8.312 1 97.19 84 ALA B C 1
ATOM 2615 O O . ALA B 1 84 ? 19.25 -5.137 -9.125 1 97.19 84 ALA B O 1
ATOM 2616 N N . ARG B 1 85 ? 18.328 -6.195 -7.457 1 97.44 85 ARG B N 1
ATOM 2617 C CA . ARG B 1 85 ? 19.516 -6.992 -7.16 1 97.44 85 ARG B CA 1
ATOM 2618 C C . ARG B 1 85 ? 19.562 -8.242 -8.031 1 97.44 85 ARG B C 1
ATOM 2620 O O . ARG B 1 85 ? 20.641 -8.742 -8.352 1 97.44 85 ARG B O 1
ATOM 2627 N N . HIS B 1 86 ? 18.469 -8.727 -8.445 1 98.25 86 HIS B N 1
ATOM 2628 C CA . HIS B 1 86 ? 18.422 -10.023 -9.117 1 98.25 86 HIS B CA 1
ATOM 2629 C C . HIS B 1 86 ? 17.875 -9.891 -10.531 1 98.25 86 HIS B C 1
ATOM 2631 O O . HIS B 1 86 ? 17.328 -10.852 -11.078 1 98.25 86 HIS B O 1
ATOM 2637 N N . HIS B 1 87 ? 17.828 -8.672 -11.039 1 97.25 87 HIS B N 1
ATOM 2638 C CA . HIS B 1 87 ? 17.469 -8.414 -12.422 1 97.25 87 HIS B CA 1
ATOM 2639 C C . HIS B 1 87 ? 16.016 -8.828 -12.695 1 97.25 87 HIS B C 1
ATOM 2641 O O . HIS B 1 87 ? 15.742 -9.469 -13.711 1 97.25 87 HIS B O 1
ATOM 2647 N N . LEU B 1 88 ? 15.18 -8.57 -11.766 1 98.75 88 LEU B N 1
ATOM 2648 C CA . LEU B 1 88 ? 13.742 -8.773 -11.914 1 98.75 88 LEU B CA 1
ATOM 2649 C C . LEU B 1 88 ? 13.008 -7.441 -12.047 1 98.75 88 LEU B C 1
ATOM 2651 O O . LEU B 1 88 ? 11.852 -7.324 -11.648 1 98.75 88 LEU B O 1
ATOM 2655 N N . ALA B 1 89 ? 13.695 -6.41 -12.438 1 98.31 89 ALA B N 1
ATOM 2656 C CA . ALA B 1 89 ? 13.188 -5.078 -12.758 1 98.31 89 ALA B CA 1
ATOM 2657 C C . ALA B 1 89 ? 14.086 -4.379 -13.773 1 98.31 89 ALA B C 1
ATOM 2659 O O . ALA B 1 89 ? 15.25 -4.746 -13.938 1 98.31 89 ALA B O 1
ATOM 2660 N N . PRO B 1 90 ? 13.523 -3.41 -14.453 1 96.75 90 PRO B N 1
ATOM 2661 C CA . PRO B 1 90 ? 14.383 -2.641 -15.359 1 96.75 90 PRO B CA 1
ATOM 2662 C C . PRO B 1 90 ? 15.562 -1.993 -14.641 1 96.75 90 PRO B C 1
ATOM 2664 O O . PRO B 1 90 ? 15.508 -1.78 -13.422 1 96.75 90 PRO B O 1
ATOM 2667 N N . ARG B 1 91 ? 16.578 -1.621 -15.422 1 95 91 ARG B N 1
ATOM 2668 C CA . ARG B 1 91 ? 17.797 -1.083 -14.828 1 95 91 ARG B CA 1
ATOM 2669 C C . ARG B 1 91 ? 17.688 0.423 -14.617 1 95 91 ARG B C 1
ATOM 2671 O O . ARG B 1 91 ? 18.297 0.973 -13.695 1 95 91 ARG B O 1
ATOM 2678 N N . ASP B 1 92 ? 16.922 1.007 -15.508 1 95.12 92 ASP B N 1
ATOM 2679 C CA . ASP B 1 92 ? 16.828 2.459 -15.398 1 95.12 92 ASP B CA 1
ATOM 2680 C C . ASP B 1 92 ? 15.82 2.865 -14.328 1 95.12 92 ASP B C 1
ATOM 2682 O O . ASP B 1 92 ? 14.883 2.121 -14.031 1 95.12 92 ASP B O 1
ATOM 2686 N N . ASP B 1 93 ? 15.906 4.07 -13.805 1 94.81 93 ASP B N 1
ATOM 2687 C CA . ASP B 1 93 ? 15.109 4.555 -12.68 1 94.81 93 ASP B CA 1
ATOM 2688 C C . ASP B 1 93 ? 13.625 4.641 -13.055 1 94.81 93 ASP B C 1
ATOM 2690 O O . ASP B 1 93 ? 12.758 4.258 -12.266 1 94.81 93 ASP B O 1
ATOM 2694 N N . ALA B 1 94 ? 13.336 5.145 -14.219 1 96.06 94 ALA B N 1
ATOM 2695 C CA . ALA B 1 94 ? 11.953 5.309 -14.641 1 96.06 94 ALA B CA 1
ATOM 2696 C C . ALA B 1 94 ? 11.242 3.959 -14.734 1 96.06 94 ALA B C 1
ATOM 2698 O O . ALA B 1 94 ? 10.086 3.83 -14.328 1 96.06 94 ALA B O 1
ATOM 2699 N N . GLY B 1 95 ? 11.977 2.98 -15.297 1 96.69 95 GLY B N 1
ATOM 2700 C CA . GLY B 1 95 ? 11.422 1.64 -15.383 1 96.69 95 GLY B CA 1
ATOM 2701 C C . GLY B 1 95 ? 11.203 0.994 -14.023 1 96.69 95 GLY B C 1
ATOM 2702 O O . GLY B 1 95 ? 10.203 0.31 -13.812 1 96.69 95 GLY B O 1
ATOM 2703 N N . ARG B 1 96 ? 12.102 1.208 -13.102 1 97.81 96 ARG B N 1
ATOM 2704 C CA . ARG B 1 96 ? 11.977 0.651 -11.758 1 97.81 96 ARG B CA 1
ATOM 2705 C C . ARG B 1 96 ? 10.781 1.258 -11.031 1 97.81 96 ARG B C 1
ATOM 2707 O O . ARG B 1 96 ? 10.039 0.549 -10.344 1 97.81 96 ARG B O 1
ATOM 2714 N N . LEU B 1 97 ? 10.586 2.553 -11.211 1 98.19 97 LEU B N 1
ATOM 2715 C CA . LEU B 1 97 ? 9.445 3.217 -10.594 1 98.19 97 LEU B CA 1
ATOM 2716 C C . LEU B 1 97 ? 8.133 2.711 -11.188 1 98.19 97 LEU B C 1
ATOM 2718 O O . LEU B 1 97 ? 7.145 2.545 -10.469 1 98.19 97 LEU B O 1
ATOM 2722 N N . TRP B 1 98 ? 8.156 2.428 -12.453 1 98 98 TRP B N 1
ATOM 2723 C CA . TRP B 1 98 ? 6.965 1.93 -13.141 1 98 98 TRP B CA 1
ATOM 2724 C C . TRP B 1 98 ? 6.574 0.551 -12.617 1 98 98 TRP B C 1
ATOM 2726 O O . TRP B 1 98 ? 5.422 0.33 -12.234 1 98 98 TRP B O 1
ATOM 2736 N N . VAL B 1 99 ? 7.539 -0.323 -12.555 1 98.62 99 VAL B N 1
ATOM 2737 C CA . VAL B 1 99 ? 7.301 -1.673 -12.055 1 98.62 99 VAL B CA 1
ATOM 2738 C C . VAL B 1 99 ? 6.84 -1.608 -10.602 1 98.62 99 VAL B C 1
ATOM 2740 O O . VAL B 1 99 ? 5.93 -2.338 -10.195 1 98.62 99 VAL B O 1
ATOM 2743 N N . HIS B 1 100 ? 7.414 -0.724 -9.883 1 98.81 100 HIS B N 1
ATOM 2744 C CA . HIS B 1 100 ? 7.039 -0.577 -8.477 1 98.81 100 HIS B CA 1
ATOM 2745 C C . HIS B 1 100 ? 5.625 -0.023 -8.344 1 98.81 100 HIS B C 1
ATOM 2747 O O . HIS B 1 100 ? 4.875 -0.433 -7.453 1 98.81 100 HIS B O 1
ATOM 2753 N N . GLN B 1 101 ? 5.25 0.893 -9.188 1 98.81 101 GLN B N 1
ATOM 2754 C CA . GLN B 1 101 ? 3.885 1.406 -9.211 1 98.81 101 GLN B CA 1
ATOM 2755 C C . GLN B 1 101 ? 2.877 0.281 -9.438 1 98.81 101 GLN B C 1
ATOM 2757 O O . GLN B 1 101 ? 1.853 0.214 -8.758 1 98.81 101 GLN B O 1
ATOM 2762 N N . LEU B 1 102 ? 3.178 -0.565 -10.359 1 98.81 102 LEU B N 1
ATOM 2763 C CA . LEU B 1 102 ? 2.307 -1.701 -10.641 1 98.81 102 LEU B CA 1
ATOM 2764 C C . LEU B 1 102 ? 2.221 -2.633 -9.438 1 98.81 102 LEU B C 1
ATOM 2766 O O . LEU B 1 102 ? 1.139 -3.115 -9.094 1 98.81 102 LEU B O 1
ATOM 2770 N N . GLN B 1 103 ? 3.359 -2.826 -8.805 1 98.94 103 GLN B N 1
ATOM 2771 C CA . GLN B 1 103 ? 3.385 -3.695 -7.633 1 98.94 103 GLN B CA 1
ATOM 2772 C C . GLN B 1 103 ? 2.543 -3.117 -6.5 1 98.94 103 GLN B C 1
ATOM 2774 O O . GLN B 1 103 ? 1.858 -3.854 -5.789 1 98.94 103 GLN B O 1
ATOM 2779 N N . LEU B 1 104 ? 2.639 -1.842 -6.301 1 98.94 104 LEU B N 1
ATOM 2780 C CA . LEU B 1 104 ? 1.819 -1.192 -5.285 1 98.94 104 LEU B CA 1
ATOM 2781 C C . LEU B 1 104 ? 0.336 -1.337 -5.609 1 98.94 104 LEU B C 1
ATOM 2783 O O . LEU B 1 104 ? -0.49 -1.484 -4.703 1 98.94 104 LEU B O 1
ATOM 2787 N N . THR B 1 105 ? -0.004 -1.302 -6.855 1 98.88 105 THR B N 1
ATOM 2788 C CA . THR B 1 105 ? -1.39 -1.5 -7.266 1 98.88 105 THR B CA 1
ATOM 2789 C C . THR B 1 105 ? -1.83 -2.938 -7.008 1 98.88 105 THR B C 1
ATOM 2791 O O . THR B 1 105 ? -2.961 -3.178 -6.578 1 98.88 105 THR B O 1
ATOM 2794 N N . VAL B 1 106 ? -0.929 -3.893 -7.242 1 98.88 106 VAL B N 1
ATOM 2795 C CA . VAL B 1 106 ? -1.193 -5.273 -6.855 1 98.88 106 VAL B CA 1
ATOM 2796 C C . VAL B 1 106 ? -1.471 -5.348 -5.355 1 98.88 106 VAL B C 1
ATOM 2798 O O . VAL B 1 106 ? -2.424 -6 -4.926 1 98.88 106 VAL B O 1
ATOM 2801 N N . SER B 1 107 ? -0.663 -4.664 -4.559 1 98.81 107 SER B N 1
ATOM 2802 C CA . SER B 1 107 ? -0.822 -4.656 -3.107 1 98.81 107 SER B CA 1
ATOM 2803 C C . SER B 1 107 ? -2.184 -4.105 -2.703 1 98.81 107 SER B C 1
ATOM 2805 O O . SER B 1 107 ? -2.801 -4.59 -1.754 1 98.81 107 SER B O 1
ATOM 2807 N N . ASP B 1 108 ? -2.635 -3.051 -3.436 1 98.62 108 ASP B N 1
ATOM 2808 C CA . ASP B 1 108 ? -3.963 -2.502 -3.174 1 98.62 108 ASP B CA 1
ATOM 2809 C C . ASP B 1 108 ? -5.043 -3.562 -3.369 1 98.62 108 ASP B C 1
ATOM 2811 O O . ASP B 1 108 ? -5.953 -3.688 -2.545 1 98.62 108 ASP B O 1
ATOM 2815 N N . LEU B 1 109 ? -4.953 -4.301 -4.438 1 98.81 109 LEU B N 1
ATOM 2816 C CA . LEU B 1 109 ? -5.945 -5.328 -4.73 1 98.81 109 LEU B CA 1
ATOM 2817 C C . LEU B 1 109 ? -5.902 -6.438 -3.688 1 98.81 109 LEU B C 1
ATOM 2819 O O . LEU B 1 109 ? -6.945 -6.957 -3.281 1 98.81 109 LEU B O 1
ATOM 2823 N N . VAL B 1 110 ? -4.727 -6.805 -3.248 1 98.81 110 VAL B N 1
ATOM 2824 C CA . VAL B 1 110 ? -4.555 -7.855 -2.252 1 98.81 110 VAL B CA 1
ATOM 2825 C C . VAL B 1 110 ? -5.277 -7.469 -0.962 1 98.81 110 VAL B C 1
ATOM 2827 O O . VAL B 1 110 ? -5.922 -8.305 -0.329 1 98.81 110 VAL B O 1
ATOM 2830 N N . VAL B 1 111 ? -5.18 -6.223 -0.595 1 98.38 111 VAL B N 1
ATOM 2831 C CA . VAL B 1 111 ? -5.871 -5.73 0.594 1 98.38 111 VAL B CA 1
ATOM 2832 C C . VAL B 1 111 ? -7.379 -5.852 0.402 1 98.38 111 VAL B C 1
ATOM 2834 O O . VAL B 1 111 ? -8.094 -6.27 1.314 1 98.38 111 VAL B O 1
ATOM 2837 N N . GLU B 1 112 ? -7.859 -5.477 -0.808 1 98.38 112 GLU B N 1
ATOM 2838 C CA . GLU B 1 112 ? -9.297 -5.543 -1.061 1 98.38 112 GLU B CA 1
ATOM 2839 C C . GLU B 1 112 ? -9.789 -6.984 -1.031 1 98.38 112 GLU B C 1
ATOM 2841 O O . GLU B 1 112 ? -10.914 -7.254 -0.591 1 98.38 112 GLU B O 1
ATOM 2846 N N . VAL B 1 113 ? -8.977 -7.926 -1.496 1 98.56 113 VAL B N 1
ATOM 2847 C CA . VAL B 1 113 ? -9.328 -9.336 -1.42 1 98.56 113 VAL B CA 1
ATOM 2848 C C . VAL B 1 113 ? -9.453 -9.766 0.041 1 98.56 113 VAL B C 1
ATOM 2850 O O . VAL B 1 113 ? -10.43 -10.414 0.423 1 98.56 113 VAL B O 1
ATOM 2853 N N . HIS B 1 114 ? -8.461 -9.422 0.862 1 98.06 114 HIS B N 1
ATOM 2854 C CA . HIS B 1 114 ? -8.508 -9.75 2.283 1 98.06 114 HIS B CA 1
ATOM 2855 C C . HIS B 1 114 ? -9.766 -9.188 2.939 1 98.06 114 HIS B C 1
ATOM 2857 O O . HIS B 1 114 ? -10.438 -9.891 3.697 1 98.06 114 HIS B O 1
ATOM 2863 N N . ASP B 1 115 ? -10.148 -7.957 2.59 1 97.62 115 ASP B N 1
ATOM 2864 C CA . ASP B 1 115 ? -11.266 -7.266 3.23 1 97.62 115 ASP B CA 1
ATOM 2865 C C . ASP B 1 115 ? -12.602 -7.863 2.799 1 97.62 115 ASP B C 1
ATOM 2867 O O . ASP B 1 115 ? -13.633 -7.605 3.426 1 97.62 115 ASP B O 1
ATOM 2871 N N . SER B 1 116 ? -12.609 -8.648 1.718 1 97.94 116 SER B N 1
ATOM 2872 C CA . SER B 1 116 ? -13.844 -9.289 1.28 1 97.94 116 SER B CA 1
ATOM 2873 C C . SER B 1 116 ? -14.344 -10.297 2.316 1 97.94 116 SER B C 1
ATOM 2875 O O . SER B 1 116 ? -15.539 -10.586 2.383 1 97.94 116 SER B O 1
ATOM 2877 N N . HIS B 1 117 ? -13.344 -10.844 3.125 1 97.94 117 HIS B N 1
ATOM 2878 C CA . HIS B 1 117 ? -13.797 -11.812 4.121 1 97.94 117 HIS B CA 1
ATOM 2879 C C . HIS B 1 117 ? -13.555 -11.305 5.535 1 97.94 117 HIS B C 1
ATOM 2881 O O . HIS B 1 117 ? -14.062 -11.875 6.504 1 97.94 117 HIS B O 1
ATOM 2887 N N . HIS B 1 118 ? -12.797 -10.133 5.676 1 97.19 118 HIS B N 1
ATOM 2888 C CA . HIS B 1 118 ? -12.586 -9.477 6.961 1 97.19 118 HIS B CA 1
ATOM 2889 C C . HIS B 1 118 ? -12.742 -7.965 6.844 1 97.19 118 HIS B C 1
ATOM 2891 O O . HIS B 1 118 ? -11.789 -7.215 7.07 1 97.19 118 HIS B O 1
ATOM 2897 N N . PRO B 1 119 ? -13.961 -7.512 6.598 1 97.75 119 PRO B N 1
ATOM 2898 C CA . PRO B 1 119 ? -14.156 -6.078 6.352 1 97.75 119 PRO B CA 1
ATOM 2899 C C . PRO B 1 119 ? -14.156 -5.254 7.637 1 97.75 119 PRO B C 1
ATOM 2901 O O . PRO B 1 119 ? -13.859 -4.059 7.609 1 97.75 119 PRO B O 1
ATOM 2904 N N . ILE B 1 120 ? -14.477 -5.848 8.781 1 97.5 120 ILE B N 1
ATOM 2905 C CA . ILE B 1 120 ? -14.633 -5.098 10.016 1 97.5 120 ILE B CA 1
ATOM 2906 C C . ILE B 1 120 ? -13.32 -5.086 10.789 1 97.5 120 ILE B C 1
ATOM 2908 O O . ILE B 1 120 ? -12.867 -4.031 11.242 1 97.5 120 ILE B O 1
ATOM 2912 N N . ALA B 1 121 ? -12.758 -6.273 10.969 1 96.5 121 ALA B N 1
ATOM 2913 C CA . ALA B 1 121 ? -11.5 -6.375 11.695 1 96.5 121 ALA B CA 1
ATOM 2914 C C . ALA B 1 121 ? -10.727 -7.629 11.297 1 96.5 121 ALA B C 1
ATOM 2916 O O . ALA B 1 121 ? -11.312 -8.711 11.164 1 96.5 121 ALA B O 1
ATOM 2917 N N . SER B 1 122 ? -9.438 -7.488 11.141 1 91.31 122 SER B N 1
ATOM 2918 C CA . SER B 1 122 ? -8.594 -8.641 10.844 1 91.31 122 SER B CA 1
ATOM 2919 C C . SER B 1 122 ? -8.508 -9.578 12.047 1 91.31 122 SER B C 1
ATOM 2921 O O . SER B 1 122 ? -8.281 -10.781 11.883 1 91.31 122 SER B O 1
ATOM 2923 N N . GLY B 1 123 ? -8.758 -9.055 13.211 1 91.81 123 GLY B N 1
ATOM 2924 C CA . GLY B 1 123 ? -8.641 -9.844 14.43 1 91.81 123 GLY B CA 1
ATOM 2925 C C . GLY B 1 123 ? -9.914 -10.594 14.789 1 91.81 123 GLY B C 1
ATOM 2926 O O . GLY B 1 123 ? -9.914 -11.422 15.695 1 91.81 123 GLY B O 1
ATOM 2927 N N . LEU B 1 124 ? -10.961 -10.297 14.055 1 93.62 124 LEU B N 1
ATOM 2928 C CA . LEU B 1 124 ? -12.219 -11 14.273 1 93.62 124 LEU B CA 1
ATOM 2929 C C . LEU B 1 124 ? -12.297 -12.258 13.422 1 93.62 124 LEU B C 1
ATOM 2931 O O . LEU B 1 124 ? -11.781 -12.289 12.297 1 93.62 124 LEU B O 1
ATOM 2935 N N . TYR B 1 125 ? -13 -13.234 13.953 1 93.75 125 TYR B N 1
ATOM 2936 C CA . TYR B 1 125 ? -13.281 -14.422 13.156 1 93.75 125 TYR B CA 1
ATOM 2937 C C . TYR B 1 125 ? -14.25 -14.109 12.023 1 93.75 125 TYR B C 1
ATOM 2939 O O . TYR B 1 125 ? -15.117 -13.242 12.164 1 93.75 125 TYR B O 1
ATOM 2947 N N . TYR B 1 126 ? -14.047 -14.859 10.953 1 95.25 126 TYR B N 1
ATOM 2948 C CA . TYR B 1 126 ? -14.953 -14.711 9.828 1 95.25 126 TYR B CA 1
ATOM 2949 C C . TYR B 1 126 ? -16.406 -14.867 10.266 1 95.25 126 TYR B C 1
ATOM 2951 O O . TYR B 1 126 ? -17.266 -14.094 9.852 1 95.25 126 TYR B O 1
ATOM 2959 N N . GLU B 1 127 ? -16.688 -15.766 11.148 1 96 127 GLU B N 1
ATOM 2960 C CA . GLU B 1 127 ? -18.031 -16.078 11.617 1 96 127 GLU B CA 1
ATOM 2961 C C . GLU B 1 127 ? -18.656 -14.883 12.336 1 96 127 GLU B C 1
ATOM 2963 O O . GLU B 1 127 ? -19.875 -14.758 12.391 1 96 127 GLU B O 1
ATOM 2968 N N . ASP B 1 128 ? -17.859 -13.969 12.797 1 96.62 128 ASP B N 1
ATOM 2969 C CA . ASP B 1 128 ? -18.328 -12.828 13.57 1 96.62 128 ASP B CA 1
ATOM 2970 C C . ASP B 1 128 ? -18.562 -11.609 12.68 1 96.62 128 ASP B C 1
ATOM 2972 O O . ASP B 1 128 ? -18.953 -10.547 13.156 1 96.62 128 ASP B O 1
ATOM 2976 N N . GLN B 1 129 ? -18.406 -11.758 11.383 1 97.62 129 GLN B N 1
ATOM 2977 C CA . GLN B 1 129 ? -18.578 -10.656 10.438 1 97.62 129 GLN B CA 1
ATOM 2978 C C . GLN B 1 129 ? -19.062 -11.164 9.078 1 97.62 129 GLN B C 1
ATOM 2980 O O . GLN B 1 129 ? -18.656 -10.641 8.039 1 97.62 129 GLN B O 1
ATOM 2985 N N . LYS B 1 130 ? -19.844 -12.188 9.055 1 97.31 130 LYS B N 1
ATOM 2986 C CA . LYS B 1 130 ? -20.297 -12.859 7.84 1 97.31 130 LYS B CA 1
ATOM 2987 C C . LYS B 1 130 ? -21.188 -11.938 7.012 1 97.31 130 LYS B C 1
ATOM 2989 O O . LYS B 1 130 ? -21.094 -11.906 5.781 1 97.31 130 LYS B O 1
ATOM 2994 N N . ALA B 1 131 ? -22.094 -11.258 7.699 1 97.44 131 ALA B N 1
ATOM 2995 C CA . ALA B 1 131 ? -23.016 -10.383 6.977 1 97.44 131 ALA B CA 1
ATOM 2996 C C . ALA B 1 131 ? -22.266 -9.25 6.285 1 97.44 131 ALA B C 1
ATOM 2998 O O . ALA B 1 131 ? -22.531 -8.93 5.125 1 97.44 131 ALA B O 1
ATOM 2999 N N . GLU B 1 132 ? -21.375 -8.625 6.988 1 98.06 132 GLU B N 1
ATOM 3000 C CA . GLU B 1 132 ? -20.562 -7.559 6.434 1 98.06 132 GLU B CA 1
ATOM 3001 C C . GLU B 1 132 ? -19.656 -8.07 5.312 1 98.06 132 GLU B C 1
ATOM 3003 O O . GLU B 1 132 ? -19.469 -7.391 4.301 1 98.06 132 GLU B O 1
ATOM 3008 N N . ALA B 1 133 ? -19.125 -9.281 5.504 1 98.25 133 ALA B N 1
ATOM 3009 C CA . ALA B 1 133 ? -18.297 -9.898 4.477 1 98.25 133 ALA B CA 1
ATOM 3010 C C . ALA B 1 133 ? -19.094 -10.125 3.189 1 98.25 133 ALA B C 1
ATOM 3012 O O . ALA B 1 133 ? -18.578 -9.906 2.092 1 98.25 133 ALA B O 1
ATOM 3013 N N . ALA B 1 134 ? -20.297 -10.555 3.338 1 98.25 134 ALA B N 1
ATOM 3014 C CA . ALA B 1 134 ? -21.141 -10.773 2.168 1 98.25 134 ALA B CA 1
ATOM 3015 C C . ALA B 1 134 ? -21.344 -9.477 1.389 1 98.25 134 ALA B C 1
ATOM 3017 O O . ALA B 1 134 ? -21.281 -9.469 0.156 1 98.25 134 ALA B O 1
ATOM 3018 N N . MET B 1 135 ? -21.578 -8.375 2.102 1 97.81 135 MET B N 1
ATOM 3019 C CA . MET B 1 135 ? -21.781 -7.074 1.469 1 97.81 135 MET B CA 1
ATOM 3020 C C . MET B 1 135 ? -20.5 -6.605 0.763 1 97.81 135 MET B C 1
ATOM 3022 O O . MET B 1 135 ? -20.562 -6.16 -0.383 1 97.81 135 MET B O 1
ATOM 3026 N N . ARG B 1 136 ? -19.422 -6.723 1.477 1 98.31 136 ARG B N 1
ATOM 3027 C CA . ARG B 1 136 ? -18.156 -6.273 0.926 1 98.31 136 ARG B CA 1
ATOM 3028 C C . ARG B 1 136 ? -17.75 -7.105 -0.288 1 98.31 136 ARG B C 1
ATOM 3030 O O . ARG B 1 136 ? -17.281 -6.566 -1.288 1 98.31 136 ARG B O 1
ATOM 3037 N N . ALA B 1 137 ? -17.938 -8.414 -0.209 1 98.56 137 ALA B N 1
ATOM 3038 C CA . ALA B 1 137 ? -17.578 -9.305 -1.31 1 98.56 137 ALA B CA 1
ATOM 3039 C C . ALA B 1 137 ? -18.438 -9.023 -2.543 1 98.56 137 ALA B C 1
ATOM 3041 O O . ALA B 1 137 ? -17.938 -9.102 -3.674 1 98.56 137 ALA B O 1
ATOM 3042 N N . GLU B 1 138 ? -19.656 -8.727 -2.309 1 98.12 138 GLU B N 1
ATOM 3043 C CA . GLU B 1 138 ? -20.531 -8.406 -3.436 1 98.12 138 GLU B CA 1
ATOM 3044 C C . GLU B 1 138 ? -20.016 -7.184 -4.195 1 98.12 138 GLU B C 1
ATOM 3046 O O . GLU B 1 138 ? -19.922 -7.207 -5.422 1 98.12 138 GLU B O 1
ATOM 3051 N N . ASP B 1 139 ? -19.703 -6.176 -3.5 1 98.12 139 ASP B N 1
ATOM 3052 C CA . ASP B 1 139 ? -19.172 -4.973 -4.137 1 98.12 139 ASP B CA 1
ATOM 3053 C C . ASP B 1 139 ? -17.844 -5.254 -4.816 1 98.12 139 ASP B C 1
ATOM 3055 O O . ASP B 1 139 ? -17.578 -4.762 -5.914 1 98.12 139 ASP B O 1
ATOM 3059 N N . PHE B 1 140 ? -17 -5.992 -4.109 1 98.56 140 PHE B N 1
ATOM 3060 C CA . PHE B 1 140 ? -15.688 -6.328 -4.629 1 98.56 140 PHE B CA 1
ATOM 3061 C C . PHE B 1 140 ? -15.797 -7.043 -5.973 1 98.56 140 PHE B C 1
ATOM 3063 O O . PHE B 1 140 ? -15.172 -6.641 -6.949 1 98.56 140 PHE B O 1
ATOM 3070 N N . VAL B 1 141 ? -16.625 -8.07 -6.047 1 98.38 141 VAL B N 1
ATOM 3071 C CA . VAL B 1 141 ? -16.75 -8.914 -7.23 1 98.38 141 VAL B CA 1
ATOM 3072 C C . VAL B 1 141 ? -17.422 -8.133 -8.359 1 98.38 141 VAL B C 1
ATOM 3074 O O . VAL B 1 141 ? -17.047 -8.273 -9.523 1 98.38 141 VAL B O 1
ATOM 3077 N N . LYS B 1 142 ? -18.297 -7.273 -7.98 1 97.75 142 LYS B N 1
ATOM 3078 C CA . LYS B 1 142 ? -19.109 -6.59 -8.984 1 97.75 142 LYS B CA 1
ATOM 3079 C C . LYS B 1 142 ? -18.359 -5.375 -9.547 1 97.75 142 LYS B C 1
ATOM 3081 O O . LYS B 1 142 ? -18.484 -5.066 -10.734 1 97.75 142 LYS B O 1
ATOM 3086 N N . HIS B 1 143 ? -17.625 -4.727 -8.711 1 97.81 143 HIS B N 1
ATOM 3087 C CA . HIS B 1 143 ? -17.125 -3.418 -9.133 1 97.81 143 HIS B CA 1
ATOM 3088 C C . HIS B 1 143 ? -15.609 -3.365 -9.078 1 97.81 143 HIS B C 1
ATOM 3090 O O . HIS B 1 143 ? -14.969 -2.906 -10.031 1 97.81 143 HIS B O 1
ATOM 3096 N N . ARG B 1 144 ? -15.023 -3.818 -8.031 1 98.38 144 ARG B N 1
ATOM 3097 C CA . ARG B 1 144 ? -13.609 -3.572 -7.793 1 98.38 144 ARG B CA 1
ATOM 3098 C C . ARG B 1 144 ? -12.742 -4.539 -8.586 1 98.38 144 ARG B C 1
ATOM 3100 O O . ARG B 1 144 ? -11.812 -4.121 -9.281 1 98.38 144 ARG B O 1
ATOM 3107 N N . LEU B 1 145 ? -13.055 -5.859 -8.484 1 98.62 145 LEU B N 1
ATOM 3108 C CA . LEU B 1 145 ? -12.258 -6.883 -9.148 1 98.62 145 LEU B CA 1
ATOM 3109 C C . LEU B 1 145 ? -12.203 -6.641 -10.648 1 98.62 145 LEU B C 1
ATOM 3111 O O . LEU B 1 145 ? -11.117 -6.609 -11.242 1 98.62 145 LEU B O 1
ATOM 3115 N N . PRO B 1 146 ? -13.312 -6.324 -11.328 1 98.44 146 PRO B N 1
ATOM 3116 C CA . PRO B 1 146 ? -13.25 -6.02 -12.758 1 98.44 146 PRO B CA 1
ATOM 3117 C C . PRO B 1 146 ? -12.43 -4.77 -13.062 1 98.44 146 PRO B C 1
ATOM 3119 O O . PRO B 1 146 ? -11.727 -4.719 -14.078 1 98.44 146 PRO B O 1
ATOM 3122 N N . LYS B 1 147 ? -12.516 -3.773 -12.227 1 98 147 LYS B N 1
ATOM 3123 C CA . LYS B 1 147 ? -11.758 -2.539 -12.43 1 98 147 LYS B CA 1
ATOM 3124 C C . LYS B 1 147 ? -10.258 -2.803 -12.406 1 98 147 LYS B C 1
ATOM 3126 O O . LYS B 1 147 ? -9.523 -2.34 -13.281 1 98 147 LYS B O 1
ATOM 3131 N N . PHE B 1 148 ? -9.797 -3.535 -11.398 1 98.62 148 PHE B N 1
ATOM 3132 C CA . PHE B 1 148 ? -8.375 -3.836 -11.273 1 98.62 148 PHE B CA 1
ATOM 3133 C C . PHE B 1 148 ? -7.898 -4.695 -12.438 1 98.62 148 PHE B C 1
ATOM 3135 O O . PHE B 1 148 ? -6.855 -4.414 -13.031 1 98.62 148 PHE B O 1
ATOM 3142 N N . LEU B 1 149 ? -8.648 -5.789 -12.742 1 98.69 149 LEU B N 1
ATOM 3143 C CA . LEU B 1 149 ? -8.242 -6.66 -1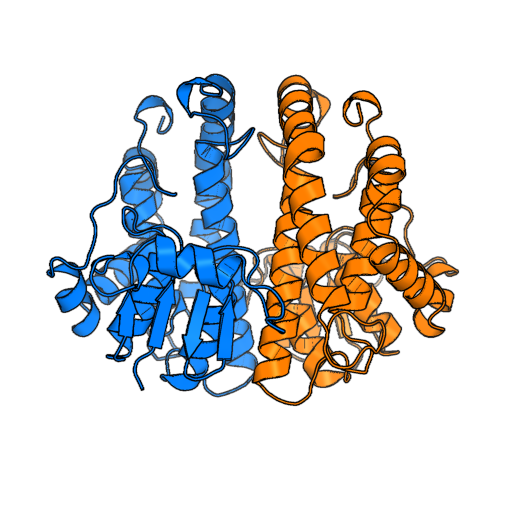3.844 1 98.69 149 LEU B CA 1
ATOM 3144 C C . LEU B 1 149 ? -8.258 -5.906 -15.164 1 98.69 149 LEU B C 1
ATOM 3146 O O . LEU B 1 149 ? -7.387 -6.121 -16.016 1 98.69 149 LEU B O 1
ATOM 3150 N N . GLY B 1 150 ? -9.258 -5.023 -15.336 1 97.44 150 GLY B N 1
ATOM 3151 C CA . GLY B 1 150 ? -9.281 -4.172 -16.516 1 97.44 150 GLY B CA 1
ATOM 3152 C C . GLY B 1 150 ? -8.055 -3.289 -16.641 1 97.44 150 GLY B C 1
ATOM 3153 O O . GLY B 1 150 ? -7.477 -3.166 -17.719 1 97.44 150 GLY B O 1
ATOM 3154 N N . TYR B 1 151 ? -7.625 -2.721 -15.57 1 97.12 151 TYR B N 1
ATOM 3155 C CA . TYR B 1 151 ? -6.434 -1.877 -15.555 1 97.12 151 TYR B CA 1
ATOM 3156 C C . TYR B 1 151 ? -5.195 -2.68 -15.93 1 97.12 151 TYR B C 1
ATOM 3158 O O . TYR B 1 151 ? -4.43 -2.279 -16.812 1 97.12 151 TYR B O 1
ATOM 3166 N N . PHE B 1 152 ? -4.957 -3.842 -15.25 1 97.94 152 PHE B N 1
ATOM 3167 C CA . PHE B 1 152 ? -3.766 -4.637 -15.516 1 97.94 152 PHE B CA 1
ATOM 3168 C C . PHE B 1 152 ? -3.781 -5.172 -16.938 1 97.94 152 PHE B C 1
ATOM 3170 O O . PHE B 1 152 ? -2.73 -5.305 -17.578 1 97.94 152 PHE B O 1
ATOM 3177 N N . GLY B 1 153 ? -5.031 -5.527 -17.422 1 96.62 153 GLY B N 1
ATOM 3178 C CA . GLY B 1 153 ? -5.148 -5.91 -18.828 1 96.62 153 GLY B CA 1
ATOM 3179 C C . GLY B 1 153 ? -4.699 -4.82 -19.781 1 96.62 153 GLY B C 1
ATOM 3180 O O . GLY B 1 153 ? -3.986 -5.09 -20.75 1 96.62 153 GLY B O 1
ATOM 3181 N N . LYS B 1 154 ? -5.113 -3.605 -19.531 1 95.12 154 LYS B N 1
ATOM 3182 C CA . LYS B 1 154 ? -4.711 -2.467 -20.344 1 95.12 154 LYS B CA 1
ATOM 3183 C C . LYS B 1 154 ? -3.199 -2.252 -20.281 1 95.12 154 LYS B C 1
ATOM 3185 O O . LYS B 1 154 ? -2.562 -2 -21.312 1 95.12 154 LYS B O 1
ATOM 3190 N N . VAL B 1 155 ? -2.648 -2.301 -19.094 1 96.19 155 VAL B N 1
ATOM 3191 C CA . VAL B 1 155 ? -1.21 -2.137 -18.922 1 96.19 155 VAL B CA 1
ATOM 3192 C C . VAL B 1 155 ? -0.464 -3.162 -19.766 1 96.19 155 VAL B C 1
ATOM 3194 O O . VAL B 1 155 ? 0.48 -2.816 -20.484 1 96.19 155 VAL B O 1
ATOM 3197 N N . LEU B 1 156 ? -0.884 -4.414 -19.672 1 96.38 156 LEU B N 1
ATOM 3198 C CA . LEU B 1 156 ? -0.248 -5.488 -20.422 1 96.38 156 LEU B CA 1
ATOM 3199 C C . LEU B 1 156 ? -0.341 -5.227 -21.922 1 96.38 156 LEU B C 1
ATOM 3201 O O . LEU B 1 156 ? 0.651 -5.359 -22.641 1 96.38 156 LEU B O 1
ATOM 3205 N N . ALA B 1 157 ? -1.483 -4.816 -22.344 1 93.31 157 ALA B N 1
ATOM 3206 C CA . ALA B 1 157 ? -1.734 -4.59 -23.766 1 93.31 157 ALA B CA 1
ATOM 3207 C C . ALA B 1 157 ? -0.924 -3.404 -24.281 1 93.31 157 ALA B C 1
ATOM 3209 O O . ALA B 1 157 ? -0.522 -3.383 -25.453 1 93.31 157 ALA B O 1
ATOM 3210 N N . HIS B 1 158 ? -0.596 -2.504 -23.422 1 92.12 158 HIS B N 1
ATOM 3211 C CA . HIS B 1 158 ? 0.015 -1.257 -23.875 1 92.12 158 HIS B CA 1
ATOM 3212 C C . HIS B 1 158 ? 1.524 -1.272 -23.656 1 92.12 158 HIS B C 1
ATOM 3214 O O . HIS B 1 158 ? 2.207 -0.285 -23.938 1 92.12 158 HIS B O 1
ATOM 3220 N N . ASN B 1 159 ? 2.018 -2.338 -23.078 1 94.31 159 ASN B N 1
ATOM 3221 C CA . ASN B 1 159 ? 3.473 -2.441 -23.031 1 94.31 159 ASN B CA 1
ATOM 3222 C C . ASN B 1 159 ? 4.086 -2.35 -24.422 1 94.31 159 ASN B C 1
ATOM 3224 O O . ASN B 1 159 ? 3.828 -3.201 -25.281 1 94.31 159 ASN B O 1
ATOM 3228 N N . PRO B 1 160 ? 4.891 -1.367 -24.625 1 92.31 160 PRO B N 1
ATOM 3229 C CA . PRO B 1 160 ? 5.359 -1.113 -25.984 1 92.31 160 PRO B CA 1
ATOM 3230 C C . PRO B 1 160 ? 6.328 -2.182 -26.484 1 92.31 160 PRO B C 1
ATOM 3232 O O . PRO B 1 160 ? 6.566 -2.291 -27.688 1 92.31 160 PRO B O 1
ATOM 3235 N N . HIS B 1 161 ? 6.918 -2.969 -25.672 1 92.94 161 HIS B N 1
ATOM 3236 C CA . HIS B 1 161 ? 7.875 -3.998 -26.062 1 92.94 161 HIS B CA 1
ATOM 3237 C C . HIS B 1 161 ? 7.164 -5.23 -26.609 1 92.94 161 HIS B C 1
ATOM 3239 O O . HIS B 1 161 ? 7.805 -6.125 -27.156 1 92.94 161 HIS B O 1
ATOM 3245 N N . LYS B 1 162 ? 5.891 -5.309 -26.406 1 91.5 162 LYS B N 1
ATOM 3246 C CA . LYS B 1 162 ? 5.082 -6.441 -26.859 1 91.5 162 LYS B CA 1
ATOM 3247 C C . LYS B 1 162 ? 5.723 -7.766 -26.453 1 91.5 162 LYS B C 1
ATOM 3249 O O . LYS B 1 162 ? 5.781 -8.703 -27.25 1 91.5 162 LYS B O 1
ATOM 3254 N N . SER B 1 163 ? 6.266 -7.816 -25.297 1 92.25 163 SER B N 1
ATOM 3255 C CA . SER B 1 163 ? 7.055 -8.938 -24.797 1 92.25 163 SER B CA 1
ATOM 3256 C C . SER B 1 163 ? 6.164 -10.016 -24.188 1 92.25 163 SER B C 1
ATOM 3258 O O . SER B 1 163 ? 6.609 -11.141 -23.969 1 92.25 163 SER B O 1
ATOM 3260 N N . GLY B 1 164 ? 4.949 -9.602 -23.875 1 95.25 164 GLY B N 1
ATOM 3261 C CA . GLY B 1 164 ? 4.066 -10.492 -23.125 1 95.25 164 GLY B CA 1
ATOM 3262 C C . GLY B 1 164 ? 4.211 -10.367 -21.625 1 95.25 164 GLY B C 1
ATOM 3263 O O . GLY B 1 164 ? 3.504 -11.039 -20.875 1 95.25 164 GLY B O 1
ATOM 3264 N N . TYR B 1 165 ? 5.125 -9.547 -21.188 1 97.94 165 TYR B N 1
ATOM 3265 C CA . TYR B 1 165 ? 5.281 -9.227 -19.781 1 97.94 165 TYR B CA 1
ATOM 3266 C C . TYR B 1 165 ? 4.625 -7.887 -19.453 1 97.94 165 TYR B C 1
ATOM 3268 O O . TYR B 1 165 ? 4.324 -7.098 -20.344 1 97.94 165 TYR B O 1
ATOM 3276 N N . MET B 1 166 ? 4.363 -7.648 -18.203 1 97.62 166 MET B N 1
ATOM 3277 C CA . MET B 1 166 ? 3.662 -6.449 -17.75 1 97.62 166 MET B CA 1
ATOM 3278 C C . MET B 1 166 ? 4.438 -5.191 -18.125 1 97.62 166 MET B C 1
ATOM 3280 O O . MET B 1 166 ? 3.84 -4.168 -18.469 1 97.62 166 MET B O 1
ATOM 3284 N N . ALA B 1 167 ? 5.754 -5.254 -17.984 1 96.44 167 ALA B N 1
ATOM 3285 C CA . ALA B 1 167 ? 6.609 -4.094 -18.219 1 96.44 167 ALA B CA 1
ATOM 3286 C C . ALA B 1 167 ? 7.941 -4.508 -18.828 1 96.44 167 ALA B C 1
ATOM 3288 O O . ALA B 1 167 ? 8.555 -5.48 -18.391 1 96.44 167 ALA B O 1
ATOM 3289 N N . GLY B 1 168 ? 8.344 -3.795 -19.766 1 94.75 168 GLY B N 1
ATOM 3290 C CA . GLY B 1 168 ? 9.633 -4.051 -20.391 1 94.75 168 GLY B CA 1
ATOM 3291 C C . GLY B 1 168 ? 9.648 -5.297 -21.25 1 94.75 168 GLY B C 1
ATOM 3292 O O . GLY B 1 168 ? 8.602 -5.715 -21.766 1 94.75 168 GLY B O 1
ATOM 3293 N N . ASP B 1 169 ? 10.82 -5.816 -21.5 1 96.38 169 ASP B N 1
ATOM 3294 C CA . ASP B 1 169 ? 10.969 -6.922 -22.438 1 96.38 169 ASP B CA 1
ATOM 3295 C C . ASP B 1 169 ? 11.43 -8.188 -21.719 1 96.38 169 ASP B C 1
ATOM 3297 O O . ASP B 1 169 ? 11.836 -9.164 -22.359 1 96.38 169 ASP B O 1
ATOM 3301 N N . ALA B 1 170 ? 11.438 -8.148 -20.438 1 97.56 170 ALA B N 1
ATOM 3302 C CA . ALA B 1 170 ? 11.875 -9.297 -19.641 1 97.56 170 ALA B CA 1
ATOM 3303 C C . ALA B 1 170 ? 11.016 -9.461 -18.391 1 97.56 170 ALA B C 1
ATOM 3305 O O . ALA B 1 170 ? 10.281 -8.547 -18 1 97.56 170 ALA B O 1
ATOM 3306 N N . LEU B 1 171 ? 11.18 -10.648 -17.75 1 98.56 171 LEU B N 1
ATOM 3307 C CA . LEU B 1 171 ? 10.461 -10.984 -16.531 1 98.56 171 LEU B CA 1
ATOM 3308 C C . LEU B 1 171 ? 10.781 -9.992 -15.422 1 98.56 171 LEU B C 1
ATOM 3310 O O . LEU B 1 171 ? 11.945 -9.672 -15.188 1 98.56 171 LEU B O 1
ATOM 3314 N N . THR B 1 172 ? 9.758 -9.43 -14.828 1 98.88 172 THR B N 1
ATOM 3315 C CA . THR B 1 172 ? 9.914 -8.641 -13.617 1 98.88 172 THR B CA 1
ATOM 3316 C C . THR B 1 172 ? 9.156 -9.273 -12.453 1 98.88 172 THR B C 1
ATOM 3318 O O . THR B 1 172 ? 8.367 -10.203 -12.648 1 98.88 172 THR B O 1
ATOM 3321 N N . TYR B 1 173 ? 9.352 -8.766 -11.242 1 98.94 173 TYR B N 1
ATOM 3322 C CA . TYR B 1 173 ? 8.664 -9.32 -10.086 1 98.94 173 TYR B CA 1
ATOM 3323 C C . TYR B 1 173 ? 7.168 -9.031 -10.148 1 98.94 173 TYR B C 1
ATOM 3325 O O . TYR B 1 173 ? 6.375 -9.664 -9.438 1 98.94 173 TYR B O 1
ATOM 3333 N N . VAL B 1 174 ? 6.715 -8.078 -10.961 1 98.94 174 VAL B N 1
ATOM 3334 C CA . VAL B 1 174 ? 5.285 -7.812 -11.07 1 98.94 174 VAL B CA 1
ATOM 3335 C C . VAL B 1 174 ? 4.605 -8.945 -11.844 1 98.94 174 VAL B C 1
ATOM 3337 O O . VAL B 1 174 ? 3.453 -9.289 -11.57 1 98.94 174 VAL B O 1
ATOM 3340 N N . ASP B 1 175 ? 5.316 -9.5 -12.805 1 98.94 175 ASP B N 1
ATOM 3341 C CA . ASP B 1 175 ? 4.773 -10.664 -13.492 1 98.94 175 ASP B CA 1
ATOM 3342 C C . ASP B 1 175 ? 4.539 -11.82 -12.523 1 98.94 175 ASP B C 1
ATOM 3344 O O . ASP B 1 175 ? 3.516 -12.508 -12.602 1 98.94 175 ASP B O 1
ATOM 3348 N N . LEU B 1 176 ? 5.461 -12.031 -11.664 1 99 176 LEU B N 1
ATOM 3349 C CA . LEU B 1 176 ? 5.34 -13.062 -10.641 1 99 176 LEU B CA 1
ATOM 3350 C C . LEU B 1 176 ? 4.18 -12.758 -9.703 1 99 176 LEU B C 1
ATOM 3352 O O . LEU B 1 176 ? 3.426 -13.656 -9.328 1 99 176 LEU B O 1
ATOM 3356 N N . SER B 1 177 ? 4.055 -11.492 -9.344 1 98.94 177 SER B N 1
ATOM 3357 C CA . SER B 1 177 ? 2.957 -11.078 -8.477 1 98.94 177 SER B CA 1
ATOM 3358 C C . SER B 1 177 ? 1.609 -11.266 -9.164 1 98.94 177 SER B C 1
ATOM 3360 O O . SER B 1 177 ? 0.625 -11.633 -8.523 1 98.94 177 SER B O 1
ATOM 3362 N N . MET B 1 178 ? 1.568 -10.977 -10.477 1 98.94 178 MET B N 1
ATOM 3363 C CA . MET B 1 178 ? 0.342 -11.18 -11.242 1 98.94 178 MET B CA 1
ATOM 3364 C C . MET B 1 178 ? -0.042 -12.656 -11.273 1 98.94 178 MET B C 1
ATOM 3366 O O . MET B 1 178 ? -1.219 -13 -11.141 1 98.94 178 MET B O 1
ATOM 3370 N N . PHE B 1 179 ? 0.943 -13.492 -11.445 1 98.94 179 PHE B N 1
ATOM 3371 C CA . PHE B 1 179 ? 0.706 -14.93 -11.383 1 98.94 179 PHE B CA 1
ATOM 3372 C C . PHE B 1 179 ? 0.054 -15.312 -10.062 1 98.94 179 PHE B C 1
ATOM 3374 O O . PHE B 1 179 ? -0.978 -15.992 -10.047 1 98.94 179 PHE B O 1
ATOM 3381 N N . GLN B 1 180 ? 0.643 -14.875 -8.945 1 98.94 180 GLN B N 1
ATOM 3382 C CA . GLN B 1 180 ? 0.16 -15.227 -7.613 1 98.94 180 GLN B CA 1
ATOM 3383 C C . GLN B 1 180 ? -1.234 -14.656 -7.367 1 98.94 180 GLN B C 1
ATOM 3385 O O . GLN B 1 180 ? -2.066 -15.305 -6.727 1 98.94 180 GLN B O 1
ATOM 3390 N N . LEU B 1 181 ? -1.433 -13.453 -7.852 1 98.88 181 LEU B N 1
ATOM 3391 C CA . LEU B 1 181 ? -2.727 -12.797 -7.707 1 98.88 181 LEU B CA 1
ATOM 3392 C C . LEU B 1 181 ? -3.822 -13.594 -8.406 1 98.88 181 LEU B C 1
ATOM 3394 O O . LEU B 1 181 ? -4.887 -13.828 -7.836 1 98.88 181 LEU B O 1
ATOM 3398 N N . ILE B 1 182 ? -3.564 -13.977 -9.641 1 98.88 182 ILE B N 1
ATOM 3399 C CA . ILE B 1 182 ? -4.547 -14.727 -10.414 1 98.88 182 ILE B CA 1
ATOM 3400 C C . ILE B 1 182 ? -4.785 -16.094 -9.766 1 98.88 182 ILE B C 1
ATOM 3402 O O . ILE B 1 182 ? -5.926 -16.531 -9.633 1 98.88 182 ILE B O 1
ATOM 3406 N N . GLU B 1 183 ? -3.703 -16.797 -9.273 1 98.81 183 GLU B N 1
ATOM 3407 C CA . GLU B 1 183 ? -3.854 -18.047 -8.531 1 98.81 183 GLU B CA 1
ATOM 3408 C C . GLU B 1 183 ? -4.77 -17.859 -7.324 1 98.81 183 GLU B C 1
ATOM 3410 O O . GLU B 1 183 ? -5.672 -18.672 -7.098 1 98.81 183 GLU B O 1
ATOM 3415 N N . GLY B 1 184 ? -4.5 -16.828 -6.59 1 98.81 184 GLY B N 1
ATOM 3416 C CA . GLY B 1 184 ? -5.27 -16.562 -5.387 1 98.81 184 GLY B CA 1
ATOM 3417 C C . GLY B 1 184 ? -6.723 -16.234 -5.672 1 98.81 184 GLY B C 1
ATOM 3418 O O . GLY B 1 184 ? -7.621 -16.703 -4.973 1 98.81 184 GLY B O 1
ATOM 3419 N N . LEU B 1 185 ? -6.918 -15.414 -6.68 1 98.88 185 LEU B N 1
ATOM 3420 C CA . LEU B 1 185 ? -8.273 -15.023 -7.043 1 98.88 185 LEU B CA 1
ATOM 3421 C C . LEU B 1 185 ? -9.07 -16.219 -7.555 1 98.88 185 LEU B C 1
ATOM 3423 O O . LEU B 1 185 ? -10.266 -16.344 -7.273 1 98.88 185 LEU B O 1
ATOM 3427 N N . ARG B 1 186 ? -8.391 -17.094 -8.344 1 98.81 186 ARG B N 1
ATOM 3428 C CA . ARG B 1 186 ? -9.039 -18.312 -8.797 1 98.81 186 ARG B CA 1
ATOM 3429 C C . ARG B 1 186 ? -9.453 -19.188 -7.621 1 98.81 186 ARG B C 1
ATOM 3431 O O . ARG B 1 186 ? -10.492 -19.844 -7.668 1 98.81 186 ARG B O 1
ATOM 3438 N N . TYR B 1 187 ? -8.664 -19.219 -6.59 1 98.69 187 TYR B N 1
ATOM 3439 C CA . TYR B 1 187 ? -8.992 -19.984 -5.402 1 98.69 187 TYR B CA 1
ATOM 3440 C C . TYR B 1 187 ? -10.133 -19.344 -4.621 1 98.69 187 TYR B C 1
ATOM 3442 O O . TYR B 1 187 ? -11.102 -20.016 -4.25 1 98.69 187 TYR B O 1
ATOM 3450 N N . ALA B 1 188 ? -10.117 -18.078 -4.344 1 98.62 188 ALA B N 1
ATOM 3451 C CA . ALA B 1 188 ? -11.055 -17.375 -3.475 1 98.62 188 ALA B CA 1
ATOM 3452 C C . ALA B 1 188 ? -12.398 -17.172 -4.164 1 98.62 188 ALA B C 1
ATOM 3454 O O . ALA B 1 188 ? -13.445 -17.25 -3.523 1 98.62 188 ALA B O 1
ATOM 3455 N N . PHE B 1 189 ? -12.336 -16.875 -5.469 1 98.69 189 PHE B N 1
ATOM 3456 C CA . PHE B 1 189 ? -13.539 -16.531 -6.219 1 98.69 189 PHE B CA 1
ATOM 3457 C C . PHE B 1 189 ? -13.578 -17.266 -7.555 1 98.69 189 PHE B C 1
ATOM 3459 O O . PHE B 1 189 ? -13.625 -16.625 -8.609 1 98.69 189 PHE B O 1
ATOM 3466 N N . PRO B 1 190 ? -13.672 -18.562 -7.551 1 98.56 190 PRO B N 1
ATOM 3467 C CA . PRO B 1 190 ? -13.586 -19.344 -8.797 1 98.56 190 PRO B CA 1
ATOM 3468 C C . PRO B 1 190 ? -14.711 -19 -9.773 1 98.56 190 PRO B C 1
ATOM 3470 O O . PRO B 1 190 ? -14.484 -18.969 -10.984 1 98.56 190 PRO B O 1
ATOM 3473 N N . LYS B 1 191 ? -15.906 -18.719 -9.344 1 98.5 191 LYS B N 1
ATOM 3474 C CA . LYS B 1 191 ? -17 -18.391 -10.242 1 98.5 191 LYS B CA 1
ATOM 3475 C C . LYS B 1 191 ? -16.781 -17.031 -10.898 1 98.5 191 LYS B C 1
ATOM 3477 O O . LYS B 1 191 ? -16.922 -16.891 -12.117 1 98.5 191 LYS B O 1
ATOM 3482 N N . ALA B 1 192 ? -16.469 -16.047 -10.102 1 98.62 192 ALA B N 1
ATOM 3483 C CA . ALA B 1 192 ? -16.188 -14.719 -10.633 1 98.62 192 ALA B CA 1
ATOM 3484 C C . ALA B 1 192 ? -15.055 -14.758 -11.648 1 98.62 192 ALA B C 1
ATOM 3486 O O . ALA B 1 192 ? -15.141 -14.148 -12.711 1 98.62 192 ALA B O 1
ATOM 3487 N N . MET B 1 193 ? -14.008 -15.5 -11.328 1 98.75 193 MET B N 1
ATOM 3488 C CA . MET B 1 193 ? -12.828 -15.531 -12.188 1 98.75 193 MET B CA 1
ATOM 3489 C C . MET B 1 193 ? -13.125 -16.266 -13.492 1 98.75 193 MET B C 1
ATOM 3491 O O . MET B 1 193 ? -12.625 -15.891 -14.547 1 98.75 193 MET B O 1
ATOM 3495 N N . ALA B 1 194 ? -13.891 -17.312 -13.422 1 98.19 194 ALA B N 1
ATOM 3496 C CA . ALA B 1 194 ? -14.281 -18.031 -14.641 1 98.19 194 ALA B CA 1
ATOM 3497 C C . ALA B 1 194 ? -14.969 -17.078 -15.625 1 98.19 194 ALA B C 1
ATOM 3499 O O . ALA B 1 194 ? -14.789 -17.203 -16.844 1 98.19 194 ALA B O 1
ATOM 3500 N N . ARG B 1 195 ? -15.711 -16.156 -15.109 1 98 195 ARG B N 1
ATOM 3501 C CA . ARG B 1 195 ? -16.422 -15.188 -15.945 1 98 195 ARG B CA 1
ATOM 3502 C C . ARG B 1 195 ? -15.469 -14.094 -16.422 1 98 195 ARG B C 1
ATOM 3504 O O . ARG B 1 195 ? -15.453 -13.766 -17.625 1 98 195 ARG B O 1
ATOM 3511 N N . LEU B 1 196 ? -14.688 -13.539 -15.57 1 98.31 196 LEU B N 1
ATOM 3512 C CA . LEU B 1 196 ? -13.891 -12.352 -15.859 1 98.31 196 LEU B CA 1
ATOM 3513 C C . LEU B 1 196 ? -12.711 -12.703 -16.75 1 98.31 196 LEU B C 1
ATOM 3515 O O . LEU B 1 196 ? -12.289 -11.883 -17.578 1 98.31 196 LEU B O 1
ATOM 3519 N N . GLU B 1 197 ? -12.188 -13.891 -16.594 1 98.19 197 GLU B N 1
ATOM 3520 C CA . GLU B 1 197 ? -10.992 -14.266 -17.344 1 98.19 197 GLU B CA 1
ATOM 3521 C C . GLU B 1 197 ? -11.281 -14.352 -18.844 1 98.19 197 GLU B C 1
ATOM 3523 O O . GLU B 1 197 ? -10.375 -14.195 -19.656 1 98.19 197 GLU B O 1
ATOM 3528 N N . LYS B 1 198 ? -12.5 -14.586 -19.203 1 97.88 198 LYS B N 1
ATOM 3529 C CA . LYS B 1 198 ? -12.898 -14.625 -20.609 1 97.88 198 LYS B CA 1
ATOM 3530 C C . LYS B 1 198 ? -12.609 -13.289 -21.297 1 97.88 198 LYS B C 1
ATOM 3532 O O . LYS B 1 198 ? -12.391 -13.25 -22.516 1 97.88 198 LYS B O 1
ATOM 3537 N N . LYS B 1 199 ? -12.539 -12.25 -20.547 1 97.81 199 LYS B N 1
ATOM 3538 C CA . LYS B 1 199 ? -12.328 -10.906 -21.094 1 97.81 199 LYS B CA 1
ATOM 3539 C C . LYS B 1 199 ? -10.867 -10.492 -20.984 1 97.81 199 LYS B C 1
ATOM 3541 O O . LYS B 1 199 ? -10.484 -9.414 -21.422 1 97.81 199 LYS B O 1
ATOM 3546 N N . HIS B 1 200 ? -10.039 -11.367 -20.359 1 98.19 200 HIS B N 1
ATOM 3547 C CA . HIS B 1 200 ? -8.656 -10.984 -20.062 1 98.19 200 HIS B CA 1
ATOM 3548 C C . HIS B 1 200 ? -7.688 -12.102 -20.453 1 98.19 200 HIS B C 1
ATOM 3550 O O . HIS B 1 200 ? -6.875 -12.523 -19.625 1 98.19 200 HIS B O 1
ATOM 3556 N N . ALA B 1 201 ? -7.75 -12.453 -21.719 1 98 201 ALA B N 1
ATOM 3557 C CA . ALA B 1 201 ? -6.938 -13.555 -22.234 1 98 201 ALA B CA 1
ATOM 3558 C C . ALA B 1 201 ? -5.449 -13.266 -22.047 1 98 201 ALA B C 1
ATOM 3560 O O . ALA B 1 201 ? -4.664 -14.18 -21.797 1 98 201 ALA B O 1
ATOM 3561 N N . GLY B 1 202 ? -5.078 -12.016 -22.203 1 98.19 202 GLY B N 1
ATOM 3562 C CA . GLY B 1 202 ? -3.682 -11.656 -22.031 1 98.19 202 GLY B CA 1
ATOM 3563 C C . GLY B 1 202 ? -3.162 -11.953 -20.625 1 98.19 202 GLY B C 1
ATOM 3564 O O . GLY B 1 202 ? -2.047 -12.453 -20.469 1 98.19 202 GLY B O 1
ATOM 3565 N N . LEU B 1 203 ? -3.959 -11.617 -19.656 1 98.75 203 LEU B N 1
ATOM 3566 C CA . LEU B 1 203 ? -3.561 -11.875 -18.281 1 98.75 203 LEU B CA 1
ATOM 3567 C C . LEU B 1 203 ? -3.479 -13.375 -18.016 1 98.75 203 LEU B C 1
ATOM 3569 O O . LEU B 1 203 ? -2.602 -13.828 -17.281 1 98.75 203 LEU B O 1
ATOM 3573 N N . VAL B 1 204 ? -4.406 -14.125 -18.594 1 98.75 204 VAL B N 1
ATOM 3574 C CA . VAL B 1 204 ? -4.387 -15.578 -18.453 1 98.75 204 VAL B CA 1
ATOM 3575 C C . VAL B 1 204 ? -3.117 -16.141 -19.094 1 98.75 204 VAL B C 1
ATOM 3577 O O . VAL B 1 204 ? -2.461 -17.016 -18.516 1 98.75 204 VAL B O 1
ATOM 3580 N N . GLU B 1 205 ? -2.805 -15.648 -20.219 1 98.69 205 GLU B N 1
ATOM 3581 C CA . GLU B 1 205 ? -1.589 -16.094 -20.906 1 98.69 205 GLU B CA 1
ATOM 3582 C C . GLU B 1 205 ? -0.347 -15.766 -20.078 1 98.69 205 GLU B C 1
ATOM 3584 O O . GLU B 1 205 ? 0.586 -16.562 -20 1 98.69 205 GLU B O 1
ATOM 3589 N N . LEU B 1 206 ? -0.317 -14.586 -19.531 1 98.81 206 LEU B N 1
ATOM 3590 C CA . LEU B 1 206 ? 0.792 -14.219 -18.656 1 98.81 206 LEU B CA 1
ATOM 3591 C C . LEU B 1 206 ? 0.913 -15.195 -17.5 1 98.81 206 LEU B C 1
ATOM 3593 O O . LEU B 1 206 ? 2.01 -15.664 -17.188 1 98.81 206 LEU B O 1
ATOM 3597 N N . HIS B 1 207 ? -0.21 -15.445 -16.891 1 98.88 207 HIS B N 1
ATOM 3598 C CA . HIS B 1 207 ? -0.249 -16.406 -15.797 1 98.88 207 HIS B CA 1
ATOM 3599 C C . HIS B 1 207 ? 0.352 -17.75 -16.219 1 98.88 207 HIS B C 1
ATOM 3601 O O . HIS B 1 207 ? 1.206 -18.297 -15.523 1 98.88 207 HIS B O 1
ATOM 3607 N N . ASP B 1 208 ? -0.136 -18.266 -17.312 1 98.81 208 ASP B N 1
ATOM 3608 C CA . ASP B 1 208 ? 0.301 -19.578 -17.781 1 98.81 208 ASP B CA 1
ATOM 3609 C C . ASP B 1 208 ? 1.791 -19.578 -18.109 1 98.81 208 ASP B C 1
ATOM 3611 O O . ASP B 1 208 ? 2.494 -20.547 -17.859 1 98.81 208 ASP B O 1
ATOM 3615 N N . ARG B 1 209 ? 2.248 -18.531 -18.703 1 98.56 209 ARG B N 1
ATOM 3616 C CA . ARG B 1 209 ? 3.664 -18.375 -19.016 1 98.56 209 ARG B CA 1
ATOM 3617 C C . ARG B 1 209 ? 4.52 -18.438 -17.75 1 98.56 209 ARG B C 1
ATOM 3619 O O . ARG B 1 209 ? 5.543 -19.125 -17.734 1 98.56 209 ARG B O 1
ATOM 3626 N N . ILE B 1 210 ? 4.109 -17.688 -16.734 1 98.88 210 ILE B N 1
ATOM 3627 C CA . ILE B 1 210 ? 4.879 -17.656 -15.5 1 98.88 210 ILE B CA 1
ATOM 3628 C C . ILE B 1 210 ? 4.855 -19.031 -14.844 1 98.88 210 ILE B C 1
ATOM 3630 O O . ILE B 1 210 ? 5.867 -19.484 -14.297 1 98.88 210 ILE B O 1
ATOM 3634 N N . ALA B 1 211 ? 3.73 -19.703 -14.906 1 98.81 211 ALA B N 1
ATOM 3635 C CA . ALA B 1 211 ? 3.605 -21.031 -14.32 1 98.81 211 ALA B CA 1
ATOM 3636 C C . ALA B 1 211 ? 4.586 -22.016 -14.961 1 98.81 211 ALA B C 1
ATOM 3638 O O . ALA B 1 211 ? 5.047 -22.953 -14.312 1 98.81 211 ALA B O 1
ATOM 3639 N N . ARG B 1 212 ? 4.945 -21.734 -16.156 1 98.38 212 ARG B N 1
ATOM 3640 C CA . ARG B 1 212 ? 5.812 -22.641 -16.906 1 98.38 212 ARG B CA 1
ATOM 3641 C C . ARG B 1 212 ? 7.27 -22.203 -16.812 1 98.38 212 ARG B C 1
ATOM 3643 O O . ARG B 1 212 ? 8.164 -22.922 -17.25 1 98.38 212 ARG B O 1
ATOM 3650 N N . HIS B 1 213 ? 7.52 -20.984 -16.328 1 98.19 213 HIS B N 1
ATOM 3651 C CA . HIS B 1 213 ? 8.898 -20.547 -16.141 1 98.19 213 HIS B CA 1
ATOM 3652 C C . HIS B 1 213 ? 9.68 -21.531 -15.289 1 98.19 213 HIS B C 1
ATOM 3654 O O . HIS B 1 213 ? 9.281 -21.828 -14.164 1 98.19 213 HIS B O 1
ATOM 3660 N N . PRO B 1 214 ? 10.758 -22 -15.68 1 98.25 214 PRO B N 1
ATOM 3661 C CA . PRO B 1 214 ? 11.375 -23.188 -15.109 1 98.25 214 PRO B CA 1
ATOM 3662 C C . PRO B 1 214 ? 11.594 -23.078 -13.602 1 98.25 214 PRO B C 1
ATOM 3664 O O . PRO B 1 214 ? 11.203 -23.984 -12.852 1 98.25 214 PRO B O 1
ATOM 3667 N N . PRO B 1 215 ? 12.203 -22.016 -13.125 1 98.5 215 PRO B N 1
ATOM 3668 C CA . PRO B 1 215 ? 12.367 -21.953 -11.672 1 98.5 215 PRO B CA 1
ATOM 3669 C C . PRO B 1 215 ? 11.039 -21.938 -10.93 1 98.5 215 PRO B C 1
ATOM 3671 O O . PRO B 1 215 ? 10.93 -22.516 -9.836 1 98.5 215 PRO B O 1
ATOM 3674 N N . ILE B 1 216 ? 10.07 -21.328 -11.492 1 98.81 216 ILE B N 1
ATOM 3675 C CA . ILE B 1 216 ? 8.758 -21.25 -10.859 1 98.81 216 ILE B CA 1
ATOM 3676 C C . ILE B 1 216 ? 8.062 -22.594 -10.938 1 98.81 216 ILE B C 1
ATOM 3678 O O . ILE B 1 216 ? 7.492 -23.062 -9.945 1 98.81 216 ILE B O 1
ATOM 3682 N N . ALA B 1 217 ? 8.133 -23.203 -12.086 1 98.75 217 ALA B N 1
ATOM 3683 C CA . ALA B 1 217 ? 7.539 -24.516 -12.258 1 98.75 217 ALA B CA 1
ATOM 3684 C C . ALA B 1 217 ? 8.109 -25.516 -11.25 1 98.75 217 ALA B C 1
ATOM 3686 O O . ALA B 1 217 ? 7.371 -26.312 -10.672 1 98.75 217 ALA B O 1
ATOM 3687 N N . ARG B 1 218 ? 9.422 -25.484 -11.062 1 98.56 218 ARG B N 1
ATOM 3688 C CA . ARG B 1 218 ? 10.078 -26.344 -10.086 1 98.56 218 ARG B CA 1
ATOM 3689 C C . ARG B 1 218 ? 9.555 -26.062 -8.68 1 98.56 218 ARG B C 1
ATOM 3691 O O . ARG B 1 218 ? 9.289 -26.984 -7.914 1 98.56 218 ARG B O 1
ATOM 3698 N N . TYR B 1 219 ? 9.469 -24.797 -8.375 1 98.69 219 TYR B N 1
ATOM 3699 C CA . TYR B 1 219 ? 8.984 -24.391 -7.059 1 98.69 219 TYR B CA 1
ATOM 3700 C C . TYR B 1 219 ? 7.551 -24.859 -6.844 1 98.69 219 TYR B C 1
ATOM 3702 O O . TYR B 1 219 ? 7.227 -25.422 -5.793 1 98.69 219 TYR B O 1
ATOM 3710 N N . LEU B 1 220 ? 6.684 -24.672 -7.852 1 98.62 220 LEU B N 1
ATOM 3711 C CA . LEU B 1 220 ? 5.27 -25.031 -7.758 1 98.62 220 LEU B CA 1
ATOM 3712 C C . LEU B 1 220 ? 5.102 -26.531 -7.582 1 98.62 220 LEU B C 1
ATOM 3714 O O . LEU B 1 220 ? 4.125 -26.984 -6.977 1 98.62 220 LEU B O 1
ATOM 3718 N N . ALA B 1 221 ? 6.039 -27.281 -7.996 1 97.88 221 ALA B N 1
ATOM 3719 C CA . ALA B 1 221 ? 5.973 -28.75 -7.926 1 97.88 221 ALA B CA 1
ATOM 3720 C C . ALA B 1 221 ? 6.602 -29.266 -6.633 1 97.88 221 ALA B C 1
ATOM 3722 O O . ALA B 1 221 ? 6.523 -30.453 -6.332 1 97.88 221 ALA B O 1
ATOM 3723 N N . SER B 1 222 ? 7.184 -28.406 -5.895 1 97.31 222 SER B N 1
ATOM 3724 C CA . SER B 1 222 ? 7.891 -28.812 -4.684 1 97.31 222 SER B CA 1
ATOM 3725 C C . SER B 1 222 ? 6.977 -28.75 -3.465 1 97.31 222 SER B C 1
ATOM 3727 O O . SER B 1 222 ? 5.91 -28.125 -3.516 1 97.31 222 SER B O 1
ATOM 3729 N N . ASP B 1 223 ? 7.461 -29.281 -2.318 1 94.88 223 ASP B N 1
ATOM 3730 C CA . ASP B 1 223 ? 6.715 -29.266 -1.062 1 94.88 223 ASP B CA 1
ATOM 3731 C C . ASP B 1 223 ? 6.844 -27.922 -0.367 1 94.88 223 ASP B C 1
ATOM 3733 O O . ASP B 1 223 ? 6.168 -27.656 0.629 1 94.88 223 ASP B O 1
ATOM 3737 N N . ARG B 1 224 ? 7.598 -27.047 -0.93 1 95.81 224 ARG B N 1
ATOM 3738 C CA . ARG B 1 224 ? 7.789 -25.734 -0.33 1 95.81 224 ARG B CA 1
ATOM 3739 C C . ARG B 1 224 ? 6.609 -24.828 -0.631 1 95.81 224 ARG B C 1
ATOM 3741 O O . ARG B 1 224 ? 6.379 -23.844 0.081 1 95.81 224 ARG B O 1
ATOM 3748 N N . ARG B 1 225 ? 5.965 -25.141 -1.74 1 97.31 225 ARG B N 1
ATOM 3749 C CA . ARG B 1 225 ? 4.75 -24.406 -2.062 1 97.31 225 ARG B CA 1
ATOM 3750 C C . ARG B 1 225 ? 3.574 -24.891 -1.219 1 97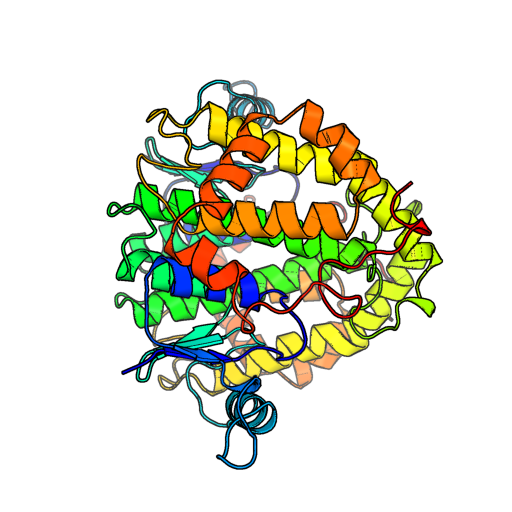.31 225 ARG B C 1
ATOM 3752 O O . ARG B 1 225 ? 3.111 -26.016 -1.382 1 97.31 225 ARG B O 1
ATOM 3759 N N . ILE B 1 226 ? 3.156 -23.984 -0.344 1 95 226 ILE B N 1
ATOM 3760 C CA . ILE B 1 226 ? 2.025 -24.297 0.522 1 95 226 ILE B CA 1
ATOM 3761 C C . ILE B 1 226 ? 0.719 -24.109 -0.244 1 95 226 ILE B C 1
ATOM 3763 O O . ILE B 1 226 ? 0.553 -23.141 -0.973 1 95 226 ILE B O 1
ATOM 3767 N N . PRO B 1 227 ? -0.21 -25.109 -0.106 1 96.88 227 PRO B N 1
ATOM 3768 C CA . PRO B 1 227 ? -1.505 -24.922 -0.766 1 96.88 227 PRO B CA 1
ATOM 3769 C C . PRO B 1 227 ? -2.314 -23.781 -0.159 1 96.88 227 PRO B C 1
ATOM 3771 O O . PRO B 1 227 ? -2.117 -23.422 1.007 1 96.88 227 PRO B O 1
ATOM 3774 N N . PHE B 1 228 ? -3.162 -23.219 -0.983 1 97.69 228 PHE B N 1
ATOM 3775 C CA . PHE B 1 228 ? -4.137 -22.281 -0.443 1 97.69 228 PHE B CA 1
ATOM 3776 C C . PHE B 1 228 ? -4.988 -22.953 0.636 1 97.69 228 PHE B C 1
ATOM 3778 O O . PHE B 1 228 ? -5.238 -24.156 0.583 1 97.69 228 PHE B O 1
ATOM 3785 N N . ASN B 1 229 ? -5.359 -22.234 1.575 1 95.75 229 ASN B N 1
ATOM 3786 C CA . ASN B 1 229 ? -6.27 -22.672 2.627 1 95.75 229 ASN B CA 1
ATOM 3787 C C . ASN B 1 229 ? -7.094 -21.516 3.184 1 95.75 229 ASN B C 1
ATOM 3789 O O . ASN B 1 229 ? -7.039 -20.406 2.658 1 95.75 229 ASN B O 1
ATOM 3793 N N . GLU B 1 230 ? -7.891 -21.719 4.191 1 91.62 230 GLU B N 1
ATOM 3794 C CA . GLU B 1 230 ? -8.836 -20.703 4.656 1 91.62 230 GLU B CA 1
ATOM 3795 C C . GLU B 1 230 ? -8.242 -19.875 5.797 1 91.62 230 GLU B C 1
ATOM 3797 O O . GLU B 1 230 ? -8.984 -19.297 6.594 1 91.62 230 GLU B O 1
ATOM 3802 N N . GLN B 1 231 ? -6.949 -19.812 5.859 1 93.44 231 GLN B N 1
ATOM 3803 C CA . GLN B 1 231 ? -6.293 -19.031 6.898 1 93.44 231 GLN B CA 1
ATOM 3804 C C . GLN B 1 231 ? -5.523 -17.859 6.297 1 93.44 231 GLN B C 1
ATOM 3806 O O . GLN B 1 231 ? -5.016 -17 7.027 1 93.44 231 GLN B O 1
ATOM 3811 N N . GLY B 1 232 ? -5.469 -17.812 5 1 94.94 232 GLY B N 1
ATOM 3812 C CA . GLY B 1 232 ? -4.668 -16.812 4.324 1 94.94 232 GLY B CA 1
ATOM 3813 C C . GLY B 1 232 ? -5.496 -15.672 3.75 1 94.94 232 GLY B C 1
ATOM 3814 O O . GLY B 1 232 ? -6.637 -15.461 4.164 1 94.94 232 GLY B O 1
ATOM 3815 N N . ILE B 1 233 ? -4.914 -14.883 2.855 1 97.25 233 ILE B N 1
ATOM 3816 C CA . ILE B 1 233 ? -5.531 -13.711 2.242 1 97.25 233 ILE B CA 1
ATOM 3817 C C . ILE B 1 233 ? -6.633 -14.156 1.281 1 97.25 233 ILE B C 1
ATOM 3819 O O . ILE B 1 233 ? -7.742 -13.609 1.305 1 97.25 233 ILE B O 1
ATOM 3823 N N . PHE B 1 234 ? -6.258 -15.148 0.496 1 98.31 234 PHE B N 1
ATOM 3824 C CA . PHE B 1 234 ? -7.219 -15.664 -0.473 1 98.31 234 PHE B CA 1
ATOM 3825 C C . PHE B 1 234 ? -8.023 -16.812 0.123 1 98.31 234 PHE B C 1
ATOM 3827 O O . PHE B 1 234 ? -7.578 -17.953 0.125 1 98.31 234 PHE B O 1
ATOM 3834 N N . ARG B 1 235 ? -9.164 -16.5 0.667 1 97.69 235 ARG B N 1
ATOM 3835 C CA . ARG B 1 235 ? -10.023 -17.516 1.262 1 97.69 235 ARG B CA 1
ATOM 3836 C C . ARG B 1 235 ? -11.242 -17.797 0.386 1 97.69 235 ARG B C 1
ATOM 3838 O O . ARG B 1 235 ? -11.82 -16.875 -0.187 1 97.69 235 ARG B O 1
ATOM 3845 N N . HIS B 1 236 ? -11.516 -19.016 0.377 1 97.19 236 HIS B N 1
ATOM 3846 C CA . HIS B 1 236 ? -12.695 -19.391 -0.396 1 97.19 236 HIS B CA 1
ATOM 3847 C C . HIS B 1 236 ? -13.883 -19.672 0.516 1 97.19 236 HIS B C 1
ATOM 3849 O O . HIS B 1 236 ? -13.844 -20.625 1.309 1 97.19 236 HIS B O 1
ATOM 3855 N N . TYR B 1 237 ? -14.852 -18.906 0.398 1 96.88 237 TYR B N 1
ATOM 3856 C CA . TYR B 1 237 ? -16.188 -19.109 0.953 1 96.88 237 TYR B CA 1
ATOM 3857 C C . TYR B 1 237 ? -17.234 -19.078 -0.141 1 96.88 237 TYR B C 1
ATOM 3859 O O . TYR B 1 237 ? -17.484 -18.031 -0.745 1 96.88 237 TYR B O 1
ATOM 3867 N N . SER B 1 238 ? -17.875 -20.141 -0.34 1 96.12 238 SER B N 1
ATOM 3868 C CA . SER B 1 238 ? -18.797 -20.266 -1.467 1 96.12 238 SER B CA 1
ATOM 3869 C C . SER B 1 238 ? -19.859 -19.172 -1.417 1 96.12 238 SER B C 1
ATOM 3871 O O . SER B 1 238 ? -20.312 -18.688 -2.459 1 96.12 238 SER B O 1
ATOM 3873 N N . GLU B 1 239 ? -20.203 -18.719 -0.262 1 96.56 239 GLU B N 1
ATOM 3874 C CA . GL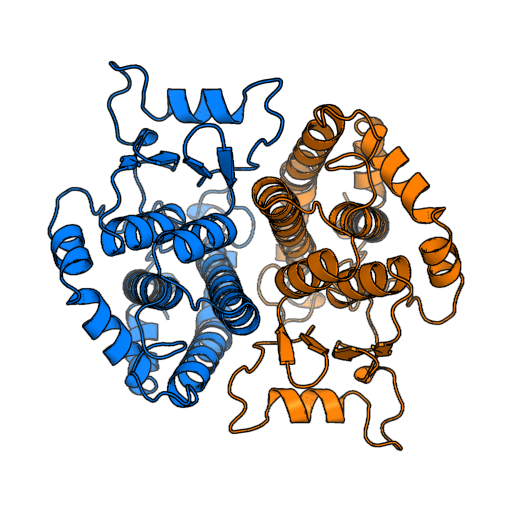U B 1 239 ? -21.281 -17.734 -0.096 1 96.56 239 GLU B CA 1
ATOM 3875 C C . GLU B 1 239 ? -20.812 -16.344 -0.491 1 96.56 239 GLU B C 1
ATOM 3877 O O . GLU B 1 239 ? -21.625 -15.43 -0.649 1 96.56 239 GLU B O 1
ATOM 3882 N N . LEU B 1 240 ? -19.531 -16.156 -0.673 1 97.38 240 LEU B N 1
ATOM 3883 C CA . LEU B 1 240 ? -18.984 -14.852 -1.021 1 97.38 240 LEU B CA 1
ATOM 3884 C C . LEU B 1 240 ? -18.766 -14.734 -2.523 1 97.38 240 LEU B C 1
ATOM 3886 O O . LEU B 1 240 ? -18.438 -13.656 -3.027 1 97.38 240 LEU B O 1
ATOM 3890 N N . ASP B 1 241 ? -18.844 -15.773 -3.199 1 96.38 241 ASP B N 1
ATOM 3891 C CA . ASP B 1 241 ? -18.609 -15.812 -4.641 1 96.38 241 ASP B CA 1
ATOM 3892 C C . ASP B 1 241 ? -19.922 -16.016 -5.402 1 96.38 241 ASP B C 1
ATOM 3894 O O . ASP B 1 241 ? -20.109 -17.047 -6.051 1 96.38 241 ASP B O 1
ATOM 3898 N N . ARG B 1 242 ? -20.766 -14.992 -5.406 1 85 242 ARG B N 1
ATOM 3899 C CA . ARG B 1 242 ? -22.094 -15.133 -5.973 1 85 242 ARG B CA 1
ATOM 3900 C C . ARG B 1 242 ? -22.125 -14.664 -7.426 1 85 242 ARG B C 1
ATOM 3902 O O . ARG B 1 242 ? -21.328 -13.805 -7.82 1 85 242 ARG B O 1
#

Organism: Burkholderia thailandensis (strain ATCC 700388 / DSM 13276 / CCUG 48851 / CIP 106301 / E264) (NCBI:txid271848)

Secondary structure (DSSP, 8-state):
--EEEE--TT--TTHHHHHHHHHHTT--EEEGGGS-GGGT-HHHHHHHHHT-TT-TT--SSS-EEEETTEEEESHHHHHHHHHHHTT-S-SSHHHHHHHHHHHHHHHHHHHHHHHTT-SS-TTS-GGGGHHHHHHHHHHIIIIIHHHHHHHHHHHHHH-TT-SSSSSTTS--HHHHHHHHHHHHHHHH-HHHHHHHGGG-HHHHHHHHHHHHSHHHHHHHTSTTSPPP-TTSSS---GGG--/--EEEE--TT--TTHHHHHHHHHHTT--EEEGGGS-GGGT-HHHHHHHHHT-TT-TT--SSS-EEEETTEEEESHHHHHHHHHHHTT-S-SSHHHHHHHHHHHHHHHHHHHHHHHTT-SS-TTS-GGGGHHHHHHHHHHIIIIIHHHHHHHHHHHHHH-TT-SSSSSTTS--HHHHHHHHHHHHHHHH-HHHHHHHGGG-HHHHHHHHHHHHSHHHHHHHTSTTSPPP-TTSSS---GGG--

Solvent-accessible surface area (backbone atoms only — not comparable to full-atom values): 25527 Å² total; per-residue (Å²): 131,57,33,35,37,35,38,70,62,85,39,42,53,69,38,39,56,52,48,49,46,37,39,62,52,69,51,62,65,41,58,37,24,68,40,57,52,90,76,65,27,8,58,65,41,48,51,50,61,64,64,46,80,82,51,62,66,67,52,93,54,75,29,32,37,33,55,83,90,46,60,38,27,46,59,62,52,38,46,54,54,46,15,70,72,54,64,24,41,52,89,50,70,68,48,37,52,48,51,47,36,52,35,49,50,51,52,52,51,52,52,54,51,33,29,24,54,35,37,56,40,83,88,51,57,49,85,80,37,47,70,57,10,41,54,14,16,47,46,35,64,71,52,48,50,54,50,53,54,50,49,55,42,50,37,38,71,34,22,86,61,72,54,71,34,58,54,58,75,51,73,30,50,48,50,54,40,50,31,52,48,51,54,34,41,44,60,25,26,46,62,55,39,65,59,52,44,75,78,32,58,67,54,51,49,38,30,54,51,50,53,60,35,62,52,41,33,54,45,68,71,36,87,81,49,63,65,85,49,83,80,38,49,47,38,62,45,77,83,47,42,122,130,57,33,36,36,33,38,70,63,87,37,42,52,69,39,38,56,51,49,51,45,37,40,62,52,68,51,62,64,41,57,37,24,67,39,56,54,90,76,64,27,8,57,64,42,49,50,50,60,65,65,46,82,80,50,62,66,68,52,95,53,77,31,32,37,33,54,80,88,46,61,37,26,44,60,60,52,37,46,55,54,48,14,69,73,54,62,24,40,53,89,50,69,70,47,36,52,49,50,47,36,53,36,50,51,51,52,52,50,52,51,53,50,34,28,24,53,34,37,55,40,85,89,52,58,51,85,78,37,48,71,56,10,40,53,14,18,48,46,34,64,70,50,48,52,53,50,53,52,51,49,54,43,49,38,40,70,34,23,86,62,73,54,72,33,58,53,58,76,51,73,32,50,50,48,54,40,49,31,52,49,52,54,35,43,45,59,24,26,45,62,55,40,65,59,53,44,75,79,31,57,66,54,50,49,37,30,54,52,50,53,61,34,63,52,41,33,55,45,68,72,36,87,81,50,62,66,85,48,81,81,39,49,46,39,62,44,79,83,48,40,120

pLDDT: mean 96.48, std 4.16, range [66.94, 99.0]

Foldseek 3Di:
DAKEWEDAQQACFLCVLVVLLCLLLVGGYDDFQNDDCVVVTHPVVSVCQQPDDPDPDHEPDDTWMDDPNDIGHDSLRSQLVSCCVRVQWDPDPVRSVVLSVLVVLLVVLLVLLLCLQVVPDPPDDSVVCVVVSLVSLVCCLVPVVLVSLVVQLVQQVPAPCVCLESHDNDHHSSLVSLLVSLVLCCAAAVPSSVVNVVVRVSSVVSNVVSCVSVSNVVVVPDPSDHDHDCPHSRHHDPSSHD/DAKEWEDAQQACFLCVLVVLLCLLLVGGYDDFQNDDCVVVTHPVVSVCQQPDDPDPDHEPDDTWMDDPNDIGHDSLRSQLVSCCVRVQWDPDPVRSVVLSVLVVLLVVLLVLLLCLQVVPDPPDDSVVCVVVSLVSLVCCLVPVVLVSLVVQLVQQVPAPCVCLESHDNDHHSSLVSLLVSLVLCCAAAVPSSVVSVVVRVSSVVSNVVSCVSVSNVVVVPDPSDRDHDCPHSRHHDPSSHD